Protein AF-0000000074317819 (afdb_homodimer)

Nearest PDB structures (foldseek):
  5yei-assembly2_E  TM=4.895E-01  e=3.723E-01  Pseudomonas aeruginosa PAO1
  6mx1-assembly1_B  TM=4.952E-01  e=1.724E+00  Escherichia coli str. K-12 substr. MG1655
  8tpq-assembly1_A  TM=2.079E-01  e=3.408E+00  Fusarium vanettenii 77-13-4
  8tpt-assembly1_B  TM=2.078E-01  e=7.988E+00  Fusarium vanettenii 77-13-4
  5yei-assembly2_E  TM=4.896E-01  e=3.443E-01  Pseudomonas aeruginosa PAO1

Organism: NCBI:txid2715131

Foldseek 3Di:
DKKKKKKFWDCVVPDPVPCPLVVQLVVLLCVQAPHPQQKDDPPPTIMMGIHHPLCVLLSQLLSQLSSCQPPVTGMAMEMFDDDFPADDPHNVPTDDRRVVRGVVVSVVDDPQRYAYDYPDPVLRVVLRVLSVVLCVQQVPQHSLLSVLLNCCSVVVDPDLVVVCVVVVHDSVVSVVSPVSSVNVSSVVSSVVNSVSCVVPPVD/DKKKKKKFWDCVVPDPVPCVLVVQLVVLLCVQAPHPQQKDDPPPTIMMGIHHPLCVLLSQLLSQLSSCQPPVTGMAMEMFDDDFPDDDPHNVPTDDRRVVRGVVVSVVDDPDRYAYDYPDVVLRVVLRVLSVVLCVQQVPQHSLLSVLLNCCSVVVDPDLVVVCVVVVHDSVVSVVSPVSSVNVSSVVSSVVNSVSCVVPPVD

Secondary structure (DSSP, 8-state):
-EEEEEEEEE-TT--TT-THHHHHHHHHHHHHSSSTTSEEEETTTEEEEEE-GGGHHHHHHHHHHHHHHHH--EEEEEEEEE-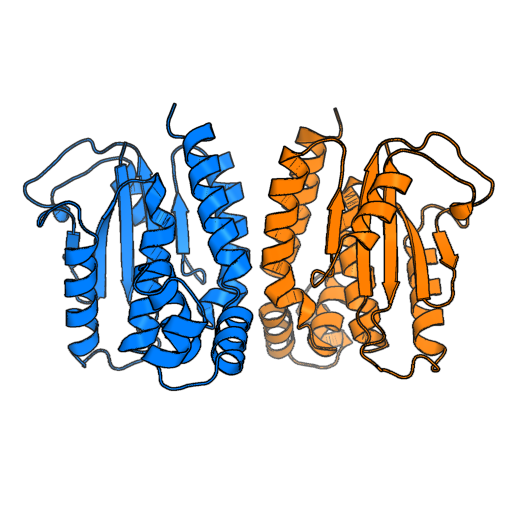EEE--SSGGG-EEHHHHHHHHHHHH-SS-SEEEE-S-HHHHHHHHHHHHHHHHHHTT--HHHHHHHHHHHTTS-SSHHHHHHHHTS-HHHHHHHHHHHTHHHHHHHHHHHHHHHHHHT--/-EEEEEEEEE-TT--TT-THHHHHHHHHHHHHSSSTTSEEEETTTEEEEEE-GGGHHHHHHHHHHHHHHHH--EEEEEEEEE-EEE--SSGGG-EEHHHHHHHHHHHH-SS-SEEEE-S-HHHHHHHHHHHHHHHHHHTT--HHHHHHHHHHHTTS-SSHHHHHHHHTS-HHHHHHHHHHHTHHHHHHHHHHHHHHHHHHT--

pLDDT: mean 93.54, std 8.45, range [53.84, 98.88]

Solvent-accessible surface area (backbone atoms only — not comparable to full-atom values): 21115 Å² total; per-residue (Å²): 119,35,16,23,37,26,35,35,58,50,49,89,84,52,78,71,77,55,62,60,50,56,55,53,48,50,53,50,51,62,68,70,24,87,50,88,40,26,42,50,76,42,95,90,46,32,36,39,36,43,40,60,52,72,48,42,65,58,50,53,51,45,54,42,20,43,36,24,35,77,54,72,39,54,55,33,40,9,35,2,37,28,44,71,73,42,85,45,90,33,50,88,62,33,40,35,53,7,52,52,35,5,51,54,46,44,72,67,48,77,86,61,41,66,47,57,36,52,91,46,63,68,60,29,53,56,51,37,51,42,46,51,29,37,41,73,40,55,78,60,51,47,42,68,25,15,42,54,50,30,38,49,74,68,59,78,33,91,45,59,60,55,46,13,62,74,71,73,49,54,49,68,58,46,52,50,32,40,59,69,40,39,43,73,53,50,52,51,48,48,54,47,49,34,53,50,40,56,73,70,60,69,115,118,36,16,23,37,27,34,37,59,51,50,89,83,52,78,71,77,55,62,60,50,56,54,52,49,50,51,50,50,62,68,68,24,86,49,90,41,27,43,50,76,44,95,89,45,32,36,39,37,42,40,60,50,73,47,41,64,59,48,53,51,44,53,45,20,42,36,23,36,76,54,72,39,53,52,33,38,10,35,2,36,28,45,71,73,42,86,46,90,33,49,90,61,32,42,36,54,7,50,51,34,5,49,52,46,43,71,66,47,78,86,61,42,66,46,57,36,52,94,45,62,67,60,29,54,56,51,38,50,43,44,52,30,39,42,73,39,56,78,61,52,46,42,67,25,17,41,53,50,30,38,48,74,68,60,77,33,89,46,60,62,55,46,14,63,74,69,72,50,52,48,69,57,46,51,50,31,40,58,68,38,40,44,72,52,51,53,50,49,46,54,47,49,34,53,51,39,56,73,71,61,69,116

Structure (mmCIF, N/CA/C/O backbone):
data_AF-0000000074317819-model_v1
#
loop_
_entity.id
_entity.type
_entity.pdbx_description
1 polymer 'Transcriptional regulator'
#
loop_
_atom_site.group_PDB
_atom_site.id
_atom_site.type_symbol
_atom_site.label_atom_id
_atom_site.label_alt_id
_atom_site.label_comp_id
_atom_site.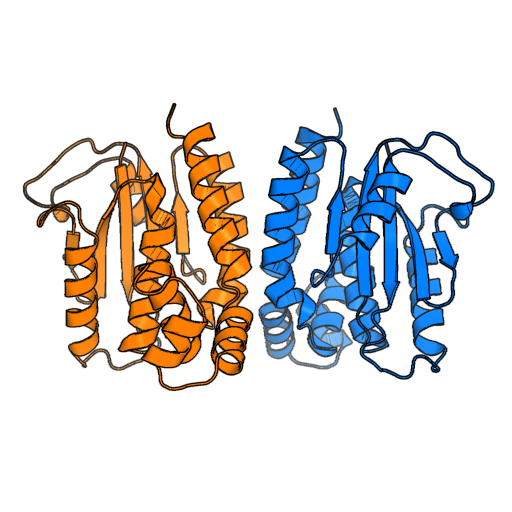label_asym_id
_atom_site.label_entity_id
_atom_site.label_seq_id
_atom_site.pdbx_PDB_ins_code
_atom_site.Cartn_x
_atom_site.Cartn_y
_atom_site.Cartn_z
_atom_site.occupancy
_atom_site.B_iso_or_equiv
_atom_site.auth_seq_id
_atom_site.auth_comp_id
_atom_site.auth_asym_id
_atom_site.auth_atom_id
_atom_site.pdbx_PDB_model_num
ATOM 1 N N . MET A 1 1 ? 17.688 23.094 4.051 1 91.88 1 MET A N 1
ATOM 2 C CA . MET A 1 1 ? 16.672 22.281 3.375 1 91.88 1 MET A CA 1
ATOM 3 C C . MET A 1 1 ? 15.367 22.281 4.148 1 91.88 1 MET A C 1
ATOM 5 O O . MET A 1 1 ? 15.367 22.219 5.383 1 91.88 1 MET A O 1
ATOM 9 N N . THR A 1 2 ? 14.234 22.516 3.469 1 94.56 2 THR A N 1
ATOM 10 C CA . THR A 1 2 ? 12.922 22.594 4.105 1 94.56 2 THR A CA 1
ATOM 11 C C . THR A 1 2 ? 11.898 21.75 3.342 1 94.56 2 THR A C 1
ATOM 13 O O . THR A 1 2 ? 12.172 21.297 2.23 1 94.56 2 THR A O 1
ATOM 16 N N . GLY A 1 3 ? 10.812 21.453 3.994 1 96.62 3 GLY A N 1
ATOM 17 C CA . GLY A 1 3 ? 9.641 20.875 3.355 1 96.62 3 GLY A CA 1
ATOM 18 C C . GLY A 1 3 ? 8.477 21.844 3.242 1 96.62 3 GLY A C 1
ATOM 19 O O . GLY A 1 3 ? 8.188 22.578 4.184 1 96.62 3 GLY A O 1
ATOM 20 N N . ILE A 1 4 ? 7.895 21.844 2.072 1 97.56 4 ILE A N 1
ATOM 21 C CA . ILE A 1 4 ? 6.699 22.656 1.859 1 97.56 4 ILE A CA 1
ATOM 22 C C . ILE A 1 4 ? 5.531 21.75 1.464 1 97.56 4 ILE A C 1
ATOM 24 O O . ILE A 1 4 ? 5.625 21 0.494 1 97.56 4 ILE A O 1
ATOM 28 N N . ILE A 1 5 ? 4.484 21.797 2.217 1 98.5 5 ILE A N 1
ATOM 29 C CA . ILE A 1 5 ? 3.234 21.125 1.85 1 98.5 5 ILE A CA 1
ATOM 30 C C . ILE A 1 5 ? 2.303 22.125 1.169 1 98.5 5 ILE A C 1
ATOM 32 O O . ILE A 1 5 ? 2.023 23.203 1.716 1 98.5 5 ILE A O 1
ATOM 36 N N . THR A 1 6 ? 1.92 21.859 0.018 1 98.38 6 THR A N 1
ATOM 37 C CA . THR A 1 6 ? 0.845 22.562 -0.667 1 98.38 6 THR A CA 1
ATOM 38 C C . THR A 1 6 ? -0.387 21.672 -0.807 1 98.38 6 THR A C 1
ATOM 40 O O . THR A 1 6 ? -0.284 20.531 -1.246 1 98.38 6 THR A O 1
ATOM 43 N N . GLY A 1 7 ? -1.497 22.203 -0.366 1 97.81 7 GLY A N 1
ATOM 44 C CA . GLY A 1 7 ? -2.693 21.391 -0.399 1 97.81 7 GLY A CA 1
ATOM 45 C C . GLY A 1 7 ? -3.924 22.141 -0.876 1 97.81 7 GLY A C 1
ATOM 46 O O . GLY A 1 7 ? -3.912 23.359 -0.961 1 97.81 7 GLY A O 1
ATOM 47 N N . ASP A 1 8 ? -4.961 21.375 -1.242 1 95.56 8 ASP A N 1
ATOM 48 C CA . ASP A 1 8 ? -6.277 21.922 -1.555 1 95.56 8 ASP A CA 1
ATOM 49 C C . ASP A 1 8 ? -7.383 20.938 -1.178 1 95.56 8 ASP A C 1
ATOM 51 O O . ASP A 1 8 ? -7.211 19.734 -1.3 1 95.56 8 ASP A O 1
ATOM 55 N N . ILE A 1 9 ? -8.508 21.531 -0.769 1 94.44 9 ILE A N 1
ATOM 56 C CA . ILE A 1 9 ? -9.648 20.734 -0.309 1 94.44 9 ILE A CA 1
ATOM 57 C C . ILE A 1 9 ? -10.367 20.125 -1.508 1 94.44 9 ILE A C 1
ATOM 59 O O . ILE A 1 9 ? -10.586 20.797 -2.516 1 94.44 9 ILE A O 1
ATOM 63 N N . ILE A 1 10 ? -10.594 18.828 -1.341 1 91.62 10 ILE A N 1
ATOM 64 C CA . ILE A 1 10 ? -11.328 18.141 -2.395 1 91.62 10 ILE A CA 1
ATOM 65 C C . ILE A 1 10 ? -12.828 18.375 -2.219 1 91.62 10 ILE A C 1
ATOM 67 O O . ILE A 1 10 ? -13.406 18.016 -1.189 1 91.62 10 ILE A O 1
ATOM 71 N N . ARG A 1 11 ? -13.656 19.125 -2.951 1 73.44 11 ARG A N 1
ATOM 72 C CA . ARG A 1 11 ? -15.023 19.609 -2.838 1 73.44 11 ARG A CA 1
ATOM 73 C C . ARG A 1 11 ? -16.031 18.5 -3.172 1 73.44 11 ARG A C 1
ATOM 75 O O . ARG A 1 11 ? -17.141 18.5 -2.658 1 73.44 11 ARG A O 1
ATOM 82 N N . SER A 1 12 ? -15.445 17.312 -3.5 1 65.12 12 SER A N 1
ATOM 83 C CA . SER A 1 12 ? -16.297 16.266 -4.043 1 65.12 12 SER A CA 1
ATOM 84 C C . SER A 1 12 ? -17.75 16.734 -4.156 1 65.12 12 SER A C 1
ATOM 86 O O . SER A 1 12 ? -18.672 15.969 -3.885 1 65.12 12 SER A O 1
ATOM 88 N N . GLY A 1 13 ? -18.062 18.031 -4.574 1 60.66 13 GLY A N 1
ATOM 89 C CA . GLY A 1 13 ? -19.422 18.5 -4.73 1 60.66 13 GLY A CA 1
ATOM 90 C C . GLY A 1 13 ? -20.062 18.938 -3.424 1 60.66 13 GLY A C 1
ATOM 91 O O . GLY A 1 13 ? -21.234 19.328 -3.393 1 60.66 13 GLY A O 1
ATOM 92 N N . ARG A 1 14 ? -19.328 18.719 -2.434 1 63.53 14 ARG A N 1
ATOM 93 C CA . ARG A 1 14 ? -19.859 19.062 -1.122 1 63.53 14 ARG A CA 1
ATOM 94 C C . ARG A 1 14 ? -19.891 20.578 -0.932 1 63.53 14 ARG A C 1
ATOM 96 O O . ARG A 1 14 ? -19.094 21.297 -1.538 1 63.53 14 ARG A O 1
ATOM 103 N N . ASP A 1 15 ? -20.953 20.891 -0.358 1 59.31 15 ASP A N 1
ATOM 104 C CA . ASP A 1 15 ? -21.141 22.297 0.015 1 59.31 15 ASP A CA 1
ATOM 105 C C . ASP A 1 15 ? -20.125 22.719 1.078 1 59.31 15 ASP A C 1
ATOM 107 O O . ASP A 1 15 ? -20.219 22.297 2.232 1 59.31 15 ASP A O 1
ATOM 111 N N . LEU A 1 16 ? -19.125 23.344 0.632 1 64.25 16 LEU A N 1
ATOM 112 C CA . LEU A 1 16 ? -18.094 23.828 1.537 1 64.25 16 LEU A CA 1
ATOM 113 C C . LEU A 1 16 ? -18.469 25.172 2.145 1 64.25 16 LEU A C 1
ATOM 115 O O . LEU A 1 16 ? -17.609 25.953 2.564 1 64.25 16 LEU A O 1
ATOM 119 N N . SER A 1 17 ? -19.688 25.344 2.045 1 65.06 17 SER A N 1
ATOM 120 C CA . SER A 1 17 ? -20.156 26.609 2.615 1 65.06 17 SER A CA 1
ATOM 121 C C . SER A 1 17 ? -20.016 26.609 4.137 1 65.06 17 SER A C 1
ATOM 123 O O . SER A 1 17 ? -20.031 27.672 4.766 1 65.06 17 SER A O 1
ATOM 125 N N . ASN A 1 18 ? -19.906 25.422 4.613 1 64 18 ASN A N 1
ATOM 126 C CA . ASN A 1 18 ? -19.75 25.328 6.062 1 64 18 ASN A CA 1
ATOM 127 C C . ASN A 1 18 ? -18.359 25.766 6.496 1 64 18 ASN A C 1
ATOM 129 O O . ASN A 1 18 ? -17.359 25.156 6.105 1 64 18 ASN A O 1
ATOM 133 N N . PRO A 1 19 ? -18.203 26.875 7.184 1 72.5 19 PRO A N 1
ATOM 134 C CA . PRO A 1 19 ? -16.953 27.469 7.648 1 72.5 19 PRO A CA 1
ATOM 135 C C . PRO A 1 19 ? -16.203 26.578 8.633 1 72.5 19 PRO A C 1
ATOM 137 O O . PRO A 1 19 ? -15.016 26.797 8.898 1 72.5 19 PRO A O 1
ATOM 140 N N . LYS A 1 20 ? -16.875 25.422 8.922 1 85.88 20 LYS A N 1
ATOM 141 C CA . LYS A 1 20 ? -16.312 24.641 10.016 1 85.88 20 LYS A CA 1
ATOM 142 C C . LYS A 1 20 ? -15 24 9.609 1 85.88 20 LYS A C 1
ATOM 144 O O . LYS A 1 20 ? -14.023 24.031 10.359 1 85.88 20 LYS A O 1
ATOM 149 N N . TRP A 1 21 ? -14.891 23.516 8.438 1 91.19 21 TRP A N 1
ATOM 150 C CA . TRP A 1 21 ? -13.672 22.844 8 1 91.19 21 TRP A CA 1
ATOM 151 C C . TRP A 1 21 ? -12.508 23.828 7.93 1 91.19 21 TRP A C 1
ATOM 153 O O . TRP A 1 21 ? -11.367 23.469 8.219 1 91.19 21 TRP A O 1
ATOM 163 N N . LEU A 1 22 ? -12.82 25.047 7.586 1 92.69 22 LEU A N 1
ATOM 164 C CA . LEU A 1 22 ? -11.789 26.062 7.461 1 92.69 22 LEU A CA 1
ATOM 165 C C . LEU A 1 22 ? -11.172 26.391 8.82 1 92.69 22 LEU A C 1
ATOM 167 O O . LEU A 1 22 ? -9.953 26.531 8.938 1 92.69 22 LEU A O 1
ATOM 171 N N . GLU A 1 23 ? -12 26.5 9.812 1 93.62 23 GLU A N 1
ATOM 172 C CA . GLU A 1 23 ? -11.508 26.734 11.164 1 93.62 23 GLU A CA 1
ATOM 173 C C . GLU A 1 23 ? -10.664 25.578 11.664 1 93.62 23 GLU A C 1
ATOM 175 O O . GLU A 1 23 ? -9.656 25.781 12.344 1 93.62 23 GLU A O 1
ATOM 180 N N . ILE A 1 24 ? -11.102 24.406 11.359 1 95.25 24 ILE A N 1
ATOM 181 C CA . ILE A 1 24 ? -10.367 23.203 11.734 1 95.25 24 ILE A CA 1
ATOM 182 C C . ILE A 1 24 ? -8.992 23.203 11.078 1 95.25 24 ILE A C 1
ATOM 184 O O . ILE A 1 24 ? -7.98 22.969 11.75 1 95.25 24 ILE A O 1
ATOM 188 N N . LEU A 1 25 ? -8.961 23.5 9.797 1 95.81 25 LEU A N 1
ATOM 189 C CA . LEU A 1 25 ? -7.707 23.547 9.055 1 95.81 25 LEU A CA 1
ATOM 190 C C . LEU A 1 25 ? -6.781 24.609 9.609 1 95.81 25 LEU A C 1
ATOM 192 O O . LEU A 1 25 ? -5.594 24.359 9.828 1 95.81 25 LEU A O 1
ATOM 196 N N . LYS A 1 26 ? -7.336 25.797 9.914 1 93.81 26 LYS A N 1
ATOM 197 C CA . LYS A 1 26 ? -6.547 26.906 10.469 1 93.81 26 LYS A CA 1
ATOM 198 C C . LYS A 1 26 ? -5.883 26.5 11.781 1 93.81 26 LYS A C 1
ATOM 200 O O . LYS A 1 26 ? -4.688 26.719 11.969 1 93.81 26 LYS A O 1
ATOM 205 N N . THR A 1 27 ? -6.621 25.969 12.594 1 94.38 27 THR A N 1
ATOM 206 C CA . THR A 1 27 ? -6.117 25.547 13.898 1 94.38 27 THR A CA 1
ATOM 207 C C . THR A 1 27 ? -5.031 24.484 13.742 1 94.38 27 THR A C 1
ATOM 209 O O . THR A 1 27 ? -4.004 24.531 14.422 1 94.38 27 THR A O 1
ATOM 212 N N . GLN A 1 28 ? -5.273 23.531 12.836 1 95.38 28 GLN A N 1
ATOM 213 C CA . GLN A 1 28 ? -4.309 22.469 12.617 1 95.38 28 GLN A CA 1
ATOM 214 C C . GLN A 1 28 ? -3 23.016 12.055 1 95.38 28 GLN A C 1
ATOM 216 O O . GLN A 1 28 ? -1.919 22.641 12.516 1 95.38 28 GLN A O 1
ATOM 221 N N . LEU A 1 29 ? -3.1 23.875 11.055 1 96.19 29 LEU A N 1
ATOM 222 C CA . LEU A 1 29 ? -1.909 24.469 10.453 1 96.19 29 LEU A CA 1
ATOM 223 C C . LEU A 1 29 ? -1.13 25.281 11.484 1 96.19 29 LEU A C 1
ATOM 225 O O . LEU A 1 29 ? 0.1 25.219 11.531 1 96.19 29 LEU A O 1
ATOM 229 N N . SER A 1 30 ? -1.842 26.016 12.297 1 93.62 30 SER A N 1
ATOM 230 C CA . SER A 1 30 ? -1.208 26.828 13.336 1 93.62 30 SER A CA 1
ATOM 231 C C . SER A 1 30 ? -0.476 25.938 14.344 1 93.62 30 SER A C 1
ATOM 233 O O . SER A 1 30 ? 0.61 26.297 14.812 1 93.62 30 SER A O 1
ATOM 235 N N . THR A 1 31 ? -1.025 24.812 14.664 1 92.56 31 THR A N 1
ATOM 236 C CA . THR A 1 31 ? -0.456 23.891 15.641 1 92.56 31 THR A CA 1
ATOM 237 C C . THR A 1 31 ? 0.787 23.203 15.086 1 92.56 31 THR A C 1
ATOM 239 O O . THR A 1 31 ? 1.76 22.984 15.805 1 92.56 31 THR A O 1
ATOM 242 N N . LEU A 1 32 ? 0.805 22.875 13.82 1 92.94 32 LEU A N 1
ATOM 243 C CA . LEU A 1 32 ? 1.859 22.094 13.195 1 92.94 32 LEU A CA 1
ATOM 244 C C . LEU A 1 32 ? 3.012 22.984 12.742 1 92.94 32 LEU A C 1
ATOM 246 O O . LEU A 1 32 ? 4.109 22.5 12.469 1 92.94 32 LEU A O 1
ATOM 250 N N . SER A 1 33 ? 2.721 24.25 12.695 1 87.75 33 SER A N 1
ATOM 251 C CA . SER A 1 33 ? 3.686 25.188 12.125 1 87.75 33 SER A CA 1
ATOM 252 C C . SER A 1 33 ? 4.789 25.516 13.125 1 87.75 33 SER A C 1
ATOM 254 O O . SER A 1 33 ? 4.57 25.484 14.336 1 87.75 33 SER A O 1
ATOM 256 N N . ILE A 1 34 ? 5.926 25.797 12.602 1 79.19 34 ILE A N 1
ATOM 257 C CA . ILE A 1 34 ? 7.078 26.188 13.398 1 79.19 34 ILE A CA 1
ATOM 258 C C . ILE A 1 34 ? 6.855 27.594 13.961 1 79.19 34 ILE A C 1
ATOM 260 O O . ILE A 1 34 ? 7.242 27.875 15.094 1 79.19 34 ILE A O 1
ATOM 264 N N . ASP A 1 35 ? 6.234 28.453 13.18 1 79.81 35 ASP A N 1
ATOM 265 C CA . ASP A 1 35 ? 5.871 29.797 13.617 1 79.81 35 ASP A CA 1
ATOM 266 C C . ASP A 1 35 ? 4.66 30.312 12.844 1 79.81 35 ASP A C 1
ATOM 268 O O . ASP A 1 35 ? 4.148 29.641 11.953 1 79.81 35 ASP A O 1
ATOM 272 N N . ASN A 1 36 ? 4.16 31.422 13.164 1 78.75 36 ASN A N 1
ATOM 273 C CA . ASN A 1 36 ? 2.91 31.953 12.625 1 78.75 36 ASN A CA 1
ATOM 274 C C . ASN A 1 36 ? 3.068 32.375 11.172 1 78.75 36 ASN A C 1
ATOM 276 O O . ASN A 1 36 ? 2.076 32.656 10.492 1 78.75 36 ASN A O 1
ATOM 280 N N . THR A 1 37 ? 4.242 32.375 10.695 1 80.19 37 THR A N 1
ATOM 281 C CA . THR A 1 37 ? 4.477 32.844 9.336 1 80.19 37 THR A CA 1
ATOM 282 C C . THR A 1 37 ? 4.742 31.672 8.398 1 80.19 37 THR A C 1
ATOM 284 O O . THR A 1 37 ? 4.938 31.859 7.195 1 80.19 37 THR A O 1
ATOM 287 N N . SER A 1 38 ? 4.578 30.5 8.953 1 91.38 38 SER A N 1
ATOM 288 C CA . SER A 1 38 ? 5.031 29.344 8.195 1 91.38 38 SER A CA 1
ATOM 289 C C . SER A 1 38 ? 3.854 28.578 7.598 1 91.38 38 SER A C 1
ATOM 291 O O . SER A 1 38 ? 3.973 27.391 7.285 1 91.38 38 SER A O 1
ATOM 293 N N . TRP A 1 39 ? 2.658 29.219 7.523 1 94.81 39 TRP A N 1
ATOM 294 C CA . TRP A 1 39 ? 1.511 28.625 6.84 1 94.81 39 TRP A CA 1
ATOM 295 C C . TRP A 1 39 ? 0.578 29.703 6.309 1 94.81 39 TRP A C 1
ATOM 297 O O . TRP A 1 39 ? 0.669 30.875 6.715 1 94.81 39 TRP A O 1
ATOM 307 N N . ASP A 1 40 ? -0.205 29.375 5.379 1 94.06 40 ASP A N 1
ATOM 308 C CA . ASP A 1 40 ? -1.179 30.297 4.789 1 94.06 40 ASP A CA 1
ATOM 309 C C . ASP A 1 40 ? -2.314 29.531 4.113 1 94.06 40 ASP A C 1
ATOM 311 O O . ASP A 1 40 ? -2.113 28.422 3.619 1 94.06 40 ASP A O 1
ATOM 315 N N . ILE A 1 41 ? -3.482 30.078 4.219 1 93.56 41 ILE A N 1
ATOM 316 C CA . ILE A 1 41 ? -4.617 29.609 3.428 1 93.56 41 ILE A CA 1
ATOM 317 C C . ILE A 1 41 ? -4.984 30.656 2.379 1 93.56 41 ILE A C 1
ATOM 319 O O . ILE A 1 41 ? -5.043 31.859 2.678 1 93.56 41 ILE A O 1
ATOM 323 N N . TYR A 1 42 ? -5.137 30.156 1.164 1 92.12 42 TYR A N 1
ATOM 324 C CA . TYR A 1 42 ? -5.441 31.109 0.091 1 92.12 42 TYR A CA 1
ATOM 325 C C . TYR A 1 42 ? -6.434 30.5 -0.897 1 92.12 42 TYR A C 1
ATOM 327 O O . TYR A 1 42 ? -6.684 29.297 -0.877 1 92.12 42 TYR A O 1
ATOM 335 N N . SER A 1 43 ? -7.094 31.328 -1.711 1 88.25 43 SER A N 1
ATOM 336 C CA . SER A 1 43 ? -8.055 30.953 -2.74 1 88.25 43 SER A CA 1
ATOM 337 C C . SER A 1 43 ? -9.25 30.219 -2.135 1 88.25 43 SER A C 1
ATOM 339 O O . SER A 1 43 ? -9.945 29.469 -2.828 1 88.25 43 SER A O 1
ATOM 341 N N . GLY A 1 44 ? -9.383 30.25 -0.845 1 85.75 44 GLY A N 1
ATOM 342 C CA . GLY A 1 44 ? -10.539 29.703 -0.153 1 85.75 44 GLY A CA 1
ATOM 343 C C . GLY A 1 44 ? -10.383 28.234 0.175 1 85.75 44 GLY A C 1
ATOM 344 O O . GLY A 1 44 ? -10.977 27.734 1.136 1 85.75 44 GLY A O 1
ATOM 345 N N . ASP A 1 45 ? -9.594 27.484 -0.639 1 90.94 45 ASP A N 1
ATOM 346 C CA . ASP A 1 45 ? -9.523 26.047 -0.4 1 90.94 45 ASP A CA 1
ATOM 347 C C . ASP A 1 45 ? -8.094 25.531 -0.514 1 90.94 45 ASP A C 1
ATOM 349 O O . ASP A 1 45 ? -7.844 24.328 -0.408 1 90.94 45 ASP A O 1
ATOM 353 N N . SER A 1 46 ? -7.172 26.438 -0.792 1 95.06 46 SER A N 1
ATOM 354 C CA . SER A 1 46 ? -5.77 26.078 -0.927 1 95.06 46 SER A CA 1
ATOM 355 C C . SER A 1 46 ? -4.961 26.516 0.287 1 95.06 46 SER A C 1
ATOM 357 O O . SER A 1 46 ? -5.324 27.469 0.967 1 95.06 46 SER A O 1
ATOM 359 N N . PHE A 1 47 ? -3.857 25.828 0.598 1 96.5 47 PHE A N 1
ATOM 360 C CA . PHE A 1 47 ? -3.029 26.219 1.735 1 96.5 47 PHE A CA 1
ATOM 361 C C . PHE A 1 47 ? -1.592 25.75 1.54 1 96.5 47 PHE A C 1
ATOM 363 O O . PHE A 1 47 ? -1.312 24.922 0.665 1 96.5 47 PHE A O 1
ATOM 370 N N . GLN A 1 48 ? -0.728 26.312 2.303 1 97.12 48 GLN A N 1
ATOM 371 C CA . GLN A 1 48 ? 0.681 25.938 2.352 1 97.12 48 GLN A CA 1
ATOM 372 C C . GLN A 1 48 ? 1.187 25.875 3.789 1 97.12 48 GLN A C 1
ATOM 374 O O . GLN A 1 48 ? 0.723 26.625 4.648 1 97.12 48 GLN A O 1
ATOM 379 N N . LEU A 1 49 ? 2.104 25 4.043 1 97.44 49 LEU A N 1
ATOM 380 C CA . LEU A 1 49 ? 2.707 24.828 5.355 1 97.44 49 LEU A CA 1
ATOM 381 C C . LEU A 1 49 ? 4.176 24.422 5.23 1 97.44 49 LEU A C 1
ATOM 383 O O . LEU A 1 49 ? 4.512 23.516 4.473 1 97.44 49 LEU A O 1
ATOM 387 N N . GLU A 1 50 ? 4.984 25.172 5.895 1 96.38 50 GLU A N 1
ATOM 388 C CA . GLU A 1 50 ? 6.391 24.797 5.977 1 96.38 50 GLU A CA 1
ATOM 389 C C . GLU A 1 50 ? 6.633 23.828 7.133 1 96.38 50 GLU A C 1
ATOM 391 O O . GLU A 1 50 ? 6.145 24.047 8.242 1 96.38 50 GLU A O 1
ATOM 396 N N . VAL A 1 51 ? 7.445 22.766 6.836 1 96.25 51 VAL A N 1
ATOM 397 C CA . VAL A 1 51 ? 7.684 21.75 7.848 1 96.25 51 VAL A CA 1
ATOM 398 C C . VAL A 1 51 ? 9.125 21.266 7.762 1 96.25 51 VAL A C 1
ATOM 400 O O . VAL A 1 51 ? 9.812 21.516 6.77 1 96.25 51 VAL A O 1
ATOM 403 N N . ASN A 1 52 ? 9.594 20.625 8.898 1 95.31 52 ASN A N 1
ATOM 404 C CA . ASN A 1 52 ? 10.773 19.781 8.758 1 95.31 52 ASN A CA 1
ATOM 405 C C . ASN A 1 52 ? 10.531 18.641 7.777 1 95.31 52 ASN A C 1
ATOM 407 O O . ASN A 1 52 ? 9.594 17.859 7.953 1 95.31 52 ASN A O 1
ATOM 411 N N . PRO A 1 53 ? 11.383 18.578 6.777 1 96.62 53 PRO A N 1
ATOM 412 C CA . PRO A 1 53 ? 11.109 17.578 5.742 1 96.62 53 PRO A CA 1
ATOM 413 C C . PRO A 1 53 ? 10.961 16.172 6.312 1 96.62 53 PRO A C 1
ATOM 415 O O . PRO A 1 53 ? 10.172 15.375 5.797 1 96.62 53 PRO A O 1
ATOM 418 N N . ALA A 1 54 ? 11.672 15.789 7.371 1 96.88 54 ALA A N 1
ATOM 419 C CA . ALA A 1 54 ? 11.602 14.461 7.98 1 96.88 54 ALA A CA 1
ATOM 420 C C . ALA A 1 54 ? 10.203 14.188 8.531 1 96.88 54 ALA A C 1
ATOM 422 O O . ALA A 1 54 ? 9.781 13.031 8.625 1 96.88 54 ALA A O 1
ATOM 423 N N . ASP A 1 55 ? 9.422 15.258 8.789 1 96.81 55 ASP A N 1
ATOM 424 C CA . ASP A 1 55 ? 8.094 15.133 9.391 1 96.81 55 ASP A CA 1
ATOM 425 C C . ASP A 1 55 ? 6.996 15.352 8.352 1 96.81 55 ASP A C 1
ATOM 427 O O . ASP A 1 55 ? 5.812 15.398 8.695 1 96.81 55 ASP A O 1
ATOM 431 N N . GLY A 1 56 ? 7.398 15.523 7.102 1 97.94 56 GLY A N 1
ATOM 432 C CA . GLY A 1 56 ? 6.461 15.914 6.062 1 97.94 56 GLY A CA 1
ATOM 433 C C . GLY A 1 56 ? 5.32 14.93 5.887 1 97.94 56 GLY A C 1
ATOM 434 O O . GLY A 1 56 ? 4.152 15.328 5.84 1 97.94 56 GLY A O 1
ATOM 435 N N . LEU A 1 57 ? 5.648 13.633 5.828 1 98.69 57 LEU A N 1
ATOM 436 C CA . LEU A 1 57 ? 4.621 12.633 5.582 1 98.69 57 LEU A CA 1
ATOM 437 C C . LEU A 1 57 ? 3.648 12.547 6.754 1 98.69 57 LEU A C 1
ATOM 439 O O . LEU A 1 57 ? 2.432 12.562 6.559 1 98.69 57 LEU A O 1
ATOM 443 N N . THR A 1 58 ? 4.184 12.5 7.961 1 98.25 58 THR A N 1
ATOM 444 C CA . THR A 1 58 ? 3.32 12.43 9.133 1 98.25 58 THR A CA 1
ATOM 445 C C . THR A 1 58 ? 2.42 13.656 9.219 1 98.25 58 THR A C 1
ATOM 447 O O . THR A 1 58 ? 1.25 13.547 9.594 1 98.25 58 THR A O 1
ATOM 450 N N . THR A 1 59 ? 2.932 14.797 8.883 1 98.44 59 THR A N 1
ATOM 451 C CA . THR A 1 59 ? 2.15 16.031 8.914 1 98.44 59 THR A CA 1
ATOM 452 C C . THR A 1 59 ? 0.99 15.953 7.93 1 98.44 59 THR A C 1
ATOM 454 O O . THR A 1 59 ? -0.141 16.312 8.266 1 98.44 59 THR A O 1
ATOM 457 N N . MET A 1 60 ? 1.271 15.484 6.703 1 98.81 60 MET A N 1
ATOM 458 C CA . MET A 1 60 ? 0.205 15.336 5.715 1 98.81 60 MET A CA 1
ATOM 459 C C . MET A 1 60 ? -0.868 14.375 6.215 1 98.81 60 MET A C 1
ATOM 461 O O . MET A 1 60 ? -2.062 14.641 6.078 1 98.81 60 MET A O 1
ATOM 465 N N . LEU A 1 61 ? -0.447 13.297 6.844 1 98.81 61 LEU A N 1
ATOM 466 C CA . LEU A 1 61 ? -1.39 12.305 7.348 1 98.81 61 LEU A CA 1
ATOM 467 C C . LEU A 1 61 ? -2.227 12.875 8.484 1 98.81 61 LEU A C 1
ATOM 469 O O . LEU A 1 61 ? -3.416 12.578 8.602 1 98.81 61 LEU A O 1
ATOM 473 N N . LEU A 1 62 ? -1.641 13.703 9.305 1 98.69 62 LEU A N 1
ATOM 474 C CA . LEU A 1 62 ? -2.348 14.359 10.406 1 98.69 62 LEU A CA 1
ATOM 475 C C . LEU A 1 62 ? -3.424 15.305 9.875 1 98.69 62 LEU A C 1
ATOM 477 O O . LEU A 1 62 ? -4.562 15.281 10.344 1 98.69 62 LEU A O 1
ATOM 481 N N . ILE A 1 63 ? -3.051 16.109 8.898 1 98.5 63 ILE A N 1
ATOM 482 C CA . ILE A 1 63 ? -4.004 17.047 8.32 1 98.5 63 ILE A CA 1
ATOM 483 C C . ILE A 1 63 ? -5.16 16.281 7.68 1 98.5 63 ILE A C 1
ATOM 485 O O . ILE A 1 63 ? -6.328 16.578 7.93 1 98.5 63 ILE A O 1
ATOM 489 N N . LYS A 1 64 ? -4.863 15.281 6.918 1 98.5 64 LYS A N 1
ATOM 490 C CA . LYS A 1 64 ? -5.875 14.508 6.207 1 98.5 64 LYS A CA 1
ATOM 491 C C . LYS A 1 64 ? -6.809 13.797 7.18 1 98.5 64 LYS A C 1
ATOM 493 O O . LYS A 1 64 ? -8.031 13.867 7.039 1 98.5 64 LYS A O 1
ATOM 498 N N . SER A 1 65 ? -6.227 13.086 8.188 1 98.62 65 SER A N 1
ATOM 499 C CA . SER A 1 65 ? -7.047 12.352 9.141 1 98.62 65 SER A CA 1
ATOM 500 C C . SER A 1 65 ? -7.961 13.281 9.93 1 98.62 65 SER A C 1
ATOM 502 O O . SER A 1 65 ? -9.125 12.961 10.172 1 98.62 65 SER A O 1
ATOM 504 N N . LEU A 1 66 ? -7.492 14.461 10.289 1 98.19 66 LEU A N 1
ATOM 505 C CA . LEU A 1 66 ? -8.297 15.398 11.062 1 98.19 66 LEU A CA 1
ATOM 506 C C . LEU A 1 66 ? -9.469 15.922 10.234 1 98.19 66 LEU A C 1
ATOM 508 O O . LEU A 1 66 ? -10.594 16 10.727 1 98.19 66 LEU A O 1
ATOM 512 N N . LEU A 1 67 ? -9.18 16.297 9.016 1 96.81 67 LEU A N 1
ATOM 513 C CA . LEU A 1 67 ? -10.227 16.844 8.164 1 96.81 67 LEU A CA 1
ATOM 514 C C . LEU A 1 67 ? -11.32 15.812 7.898 1 96.81 67 LEU A C 1
ATOM 516 O O . LEU A 1 67 ? -12.508 16.125 7.93 1 96.81 67 LEU A O 1
ATOM 520 N N . ILE A 1 68 ? -10.914 14.578 7.656 1 96.69 68 ILE A N 1
ATOM 521 C CA . ILE A 1 68 ? -11.898 13.516 7.469 1 96.69 68 ILE A CA 1
ATOM 522 C C . ILE A 1 68 ? -12.68 13.297 8.766 1 96.69 68 ILE A C 1
ATOM 524 O O . ILE A 1 68 ? -13.906 13.281 8.766 1 96.69 68 ILE A O 1
ATOM 528 N N . PHE A 1 69 ? -11.945 13.227 9.852 1 97.44 69 PHE A N 1
ATOM 529 C CA . PHE A 1 69 ? -12.5 12.945 11.172 1 97.44 69 PHE A CA 1
ATOM 530 C C . PHE A 1 69 ? -13.484 14.031 11.586 1 97.44 69 PHE A C 1
ATOM 532 O O . PHE A 1 69 ? -14.633 13.742 11.906 1 97.44 69 PHE A O 1
ATOM 539 N N . LYS A 1 70 ? -13.18 15.258 11.453 1 95.94 70 LYS A N 1
ATOM 540 C CA . LYS A 1 70 ? -13.945 16.328 12.086 1 95.94 70 LYS A CA 1
ATOM 541 C C . LYS A 1 70 ? -14.875 17 11.078 1 95.94 70 LYS A C 1
ATOM 543 O O . LYS A 1 70 ? -15.891 17.594 11.453 1 95.94 70 LYS A O 1
ATOM 548 N N . ALA A 1 71 ? -14.57 16.875 9.773 1 93.38 71 ALA A N 1
ATOM 549 C CA . ALA A 1 71 ? -15.344 17.672 8.82 1 93.38 71 ALA A CA 1
ATOM 550 C C . ALA A 1 71 ? -15.859 16.797 7.68 1 93.38 71 ALA A C 1
ATOM 552 O O . ALA A 1 71 ? -16.594 17.281 6.816 1 93.38 71 ALA A O 1
ATOM 553 N N . ASP A 1 72 ? -15.5 15.484 7.641 1 93.5 72 ASP A N 1
ATOM 554 C CA . ASP A 1 72 ? -15.914 14.562 6.586 1 93.5 72 ASP A CA 1
ATOM 555 C C . ASP A 1 72 ? -15.555 15.109 5.207 1 93.5 72 ASP A C 1
ATOM 557 O O . ASP A 1 72 ? -16.375 15.102 4.297 1 93.5 72 ASP A O 1
ATOM 561 N N . ILE A 1 73 ? -14.328 15.695 5.113 1 93.44 73 ILE A N 1
ATOM 562 C CA . ILE A 1 73 ? -13.836 16.172 3.826 1 93.44 73 ILE A CA 1
ATOM 563 C C . ILE A 1 73 ? -12.445 15.617 3.561 1 93.44 73 ILE A C 1
ATOM 565 O O . ILE A 1 73 ? -11.695 15.336 4.5 1 93.44 73 ILE A O 1
ATOM 569 N N . ASN A 1 74 ? -12.125 15.484 2.312 1 94.88 74 ASN A N 1
ATOM 570 C CA . ASN A 1 74 ? -10.812 14.992 1.91 1 94.88 74 ASN A CA 1
ATOM 571 C C . ASN A 1 74 ? -9.93 16.125 1.387 1 94.88 74 ASN A C 1
ATOM 573 O O . ASN A 1 74 ? -10.414 17.219 1.127 1 94.88 74 ASN A O 1
ATOM 577 N N . VAL A 1 75 ? -8.695 15.859 1.252 1 96.56 75 VAL A N 1
ATOM 578 C CA . VAL A 1 75 ? -7.719 16.891 0.899 1 96.56 75 VAL A CA 1
ATOM 579 C C . VAL A 1 75 ? -6.625 16.281 0.027 1 96.56 75 VAL A C 1
ATOM 581 O O . VAL A 1 75 ? -6.266 15.109 0.194 1 96.56 75 VAL A O 1
ATOM 584 N N . ARG A 1 76 ? -6.148 17.031 -0.96 1 97.88 76 ARG A N 1
ATOM 585 C CA . ARG A 1 76 ? -4.957 16.703 -1.735 1 97.88 76 ARG A CA 1
ATOM 586 C C . ARG A 1 76 ? -3.756 17.516 -1.256 1 97.88 76 ARG A C 1
ATOM 588 O O . ARG A 1 76 ? -3.877 18.719 -0.986 1 97.88 76 ARG A O 1
ATOM 595 N N . MET A 1 77 ? -2.664 16.797 -1.104 1 98.81 77 MET A N 1
ATOM 596 C CA . MET A 1 77 ? -1.473 17.5 -0.636 1 98.81 77 MET A CA 1
ATOM 597 C C . MET A 1 77 ? -0.226 17 -1.355 1 98.81 77 MET A C 1
ATOM 599 O O . MET A 1 77 ? -0.102 15.797 -1.624 1 98.81 77 MET A O 1
ATOM 603 N N . ALA A 1 78 ? 0.666 17.875 -1.636 1 98.88 78 ALA A N 1
ATOM 604 C CA . ALA A 1 78 ? 1.987 17.578 -2.189 1 98.88 78 ALA A CA 1
ATOM 605 C C . ALA A 1 78 ? 3.088 18.141 -1.293 1 98.88 78 ALA A C 1
ATOM 607 O O . ALA A 1 78 ? 3.025 19.297 -0.871 1 98.88 78 ALA A O 1
ATOM 608 N N . LEU A 1 79 ? 4.039 17.344 -0.972 1 98.88 79 LEU A N 1
ATOM 609 C CA . LEU A 1 79 ? 5.211 17.766 -0.222 1 98.88 79 LEU A CA 1
ATOM 610 C C . LEU A 1 79 ? 6.395 18.016 -1.154 1 98.88 79 LEU A C 1
ATOM 612 O O . LEU A 1 79 ? 6.816 17.109 -1.879 1 98.88 79 LEU A O 1
ATOM 616 N N . GLY A 1 80 ? 6.863 19.203 -1.191 1 98.62 80 GLY A N 1
ATOM 617 C CA . GLY A 1 80 ? 8.117 19.531 -1.844 1 98.62 80 GLY A CA 1
ATOM 618 C C . GLY A 1 80 ? 9.281 19.625 -0.877 1 98.62 80 GLY A C 1
ATOM 619 O O . GLY A 1 80 ? 9.188 20.312 0.145 1 98.62 80 GLY A O 1
ATOM 620 N N . ILE A 1 81 ? 10.367 18.984 -1.142 1 98.31 81 ILE A N 1
ATOM 621 C CA . ILE A 1 81 ? 11.57 19.031 -0.318 1 98.31 81 ILE A CA 1
ATOM 622 C C . ILE A 1 81 ? 12.711 19.688 -1.1 1 98.31 81 ILE A C 1
ATOM 624 O O . ILE A 1 81 ? 13.047 19.25 -2.201 1 98.31 81 ILE A O 1
ATOM 628 N N . GLY A 1 82 ? 13.289 20.656 -0.562 1 96.69 82 GLY A N 1
ATOM 629 C CA . GLY A 1 82 ? 14.359 21.375 -1.228 1 96.69 82 GLY A CA 1
ATOM 630 C C . GLY A 1 82 ? 14.805 22.609 -0.471 1 96.69 82 GLY A C 1
ATOM 631 O O . GLY A 1 82 ? 14.516 22.766 0.719 1 96.69 82 GLY A O 1
ATOM 632 N N . GLU A 1 83 ? 15.531 23.5 -1.129 1 93.44 83 GLU A N 1
ATOM 633 C CA . GLU A 1 83 ? 16.047 24.719 -0.51 1 93.44 83 GLU A CA 1
ATOM 634 C C . GLU A 1 83 ? 14.984 25.812 -0.451 1 93.44 83 GLU A C 1
ATOM 636 O O . GLU A 1 83 ? 14.148 25.922 -1.348 1 93.44 83 GLU A O 1
ATOM 641 N N . LYS A 1 84 ? 15.062 26.547 0.672 1 90.5 84 LYS A N 1
ATOM 642 C CA . LYS A 1 84 ? 14.336 27.797 0.785 1 90.5 84 LYS A CA 1
ATOM 643 C C . LYS A 1 84 ? 15.219 28.984 0.395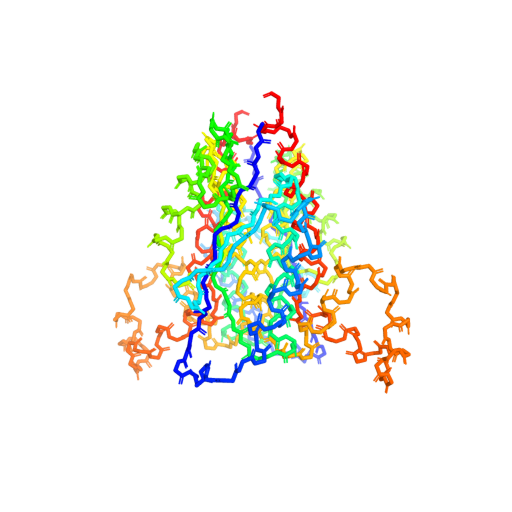 1 90.5 84 LYS A C 1
ATOM 645 O O . LYS A 1 84 ? 16.234 29.234 1.03 1 90.5 84 LYS A O 1
ATOM 650 N N . GLU A 1 85 ? 15.133 29.516 -0.712 1 85.25 85 GLU A N 1
ATOM 651 C CA . GLU A 1 85 ? 16.031 30.531 -1.257 1 85.25 85 GLU A CA 1
ATOM 652 C C . GLU A 1 85 ? 15.719 31.906 -0.706 1 85.25 85 GLU A C 1
ATOM 654 O O . GLU A 1 85 ? 16.625 32.719 -0.471 1 85.25 85 GLU A O 1
ATOM 659 N N . TYR A 1 86 ? 14.461 32.281 -0.61 1 83.44 86 TYR A N 1
ATOM 660 C CA . TYR A 1 86 ? 14.047 33.562 -0.116 1 83.44 86 TYR A CA 1
ATOM 661 C C . TYR A 1 86 ? 12.984 33.438 0.971 1 83.44 86 TYR A C 1
ATOM 663 O O . TYR A 1 86 ? 12.031 32.688 0.819 1 83.44 86 TYR A O 1
ATOM 671 N N . SER A 1 87 ? 13.234 34.031 2.1 1 79.69 87 SER A N 1
ATOM 672 C CA . SER A 1 87 ? 12.273 34.062 3.195 1 79.69 87 SER A CA 1
ATOM 673 C C . SER A 1 87 ? 11.609 35.438 3.309 1 79.69 87 SER A C 1
ATOM 675 O O . SER A 1 87 ? 12.258 36.438 3.666 1 79.69 87 SER A O 1
ATOM 677 N N . GLY A 1 88 ? 10.352 35.438 2.9 1 79.25 88 GLY A N 1
ATOM 678 C CA . GLY A 1 88 ? 9.586 36.656 3.08 1 79.25 88 GLY A CA 1
ATOM 679 C C . GLY A 1 88 ? 8.938 36.75 4.449 1 79.25 88 GLY A C 1
ATOM 680 O O . GLY A 1 88 ? 9.234 35.969 5.344 1 79.25 88 GLY A O 1
ATOM 681 N N . ASP A 1 89 ? 8.031 37.781 4.57 1 77.19 89 ASP A N 1
ATOM 682 C CA . ASP A 1 89 ? 7.352 38 5.84 1 77.19 89 ASP A CA 1
ATOM 683 C C . ASP A 1 89 ? 6.32 36.906 6.109 1 77.19 89 ASP A C 1
ATOM 685 O O . ASP A 1 89 ? 5.93 36.688 7.254 1 77.19 89 ASP A O 1
ATOM 689 N N . SER A 1 90 ? 5.965 36.281 4.945 1 80.94 90 SER A N 1
ATOM 690 C CA . SER A 1 90 ? 5.012 35.188 5.02 1 80.94 90 SER A CA 1
ATOM 691 C C . SER A 1 90 ? 5.402 34.062 4.082 1 80.94 90 SER A C 1
ATOM 693 O O . SER A 1 90 ? 6.258 34.219 3.209 1 80.94 90 SER A O 1
ATOM 695 N N . ILE A 1 91 ? 4.863 32.906 4.312 1 83.12 91 ILE A N 1
ATOM 696 C CA . ILE A 1 91 ? 5.176 31.766 3.463 1 83.12 91 ILE A CA 1
ATOM 697 C C . ILE A 1 91 ? 4.781 32.062 2.02 1 83.12 91 ILE A C 1
ATOM 699 O O . ILE A 1 91 ? 5.445 31.625 1.081 1 83.12 91 ILE A O 1
ATOM 703 N N . SER A 1 92 ? 3.793 32.875 1.794 1 80.81 92 SER A N 1
ATOM 704 C CA . SER A 1 92 ? 3.32 33.219 0.457 1 80.81 92 SER A CA 1
ATOM 705 C C . SER A 1 92 ? 4.32 34.125 -0.271 1 80.81 92 SER A C 1
ATOM 707 O O . SER A 1 92 ? 4.305 34.188 -1.501 1 80.81 92 SER A O 1
ATOM 709 N N . GLU A 1 93 ? 5.164 34.75 0.504 1 81 93 GLU A N 1
ATOM 710 C CA . GLU A 1 93 ? 6.168 35.625 -0.064 1 81 93 GLU A CA 1
ATOM 711 C C . GLU A 1 93 ? 7.52 34.938 -0.19 1 81 93 GLU A C 1
ATOM 713 O O . GLU A 1 93 ? 8.484 35.531 -0.673 1 81 93 GLU A O 1
ATOM 718 N N . SER A 1 94 ? 7.566 33.781 0.253 1 82.06 94 SER A N 1
ATOM 719 C CA . SER A 1 94 ? 8.805 33 0.213 1 82.06 94 SER A CA 1
ATOM 720 C C . SER A 1 94 ? 8.883 32.156 -1.054 1 82.06 94 SER A C 1
ATOM 722 O O . SER A 1 94 ? 7.871 31.938 -1.726 1 82.06 94 SER A O 1
ATOM 724 N N . ASN A 1 95 ? 10.141 31.891 -1.425 1 87 95 ASN A N 1
ATOM 725 C CA . ASN A 1 95 ? 10.305 31.094 -2.637 1 87 95 ASN A CA 1
ATOM 726 C C . ASN A 1 95 ? 11.531 30.188 -2.549 1 87 95 ASN A C 1
ATOM 728 O O . ASN A 1 95 ? 12.297 30.266 -1.591 1 87 95 ASN A O 1
ATOM 732 N N . GLY A 1 96 ? 11.602 29.266 -3.51 1 93.31 96 GLY A N 1
ATOM 733 C CA . GLY A 1 96 ? 12.68 28.297 -3.572 1 93.31 96 GLY A CA 1
ATOM 734 C C . GLY A 1 96 ? 12.25 26.969 -4.16 1 93.31 96 GLY A C 1
ATOM 735 O O . GLY A 1 96 ? 11.102 26.797 -4.57 1 93.31 96 GLY A O 1
ATOM 736 N N . GLU A 1 97 ? 13.227 26.047 -4.195 1 94.75 97 GLU A N 1
ATOM 737 C CA . GLU A 1 97 ? 13.031 24.75 -4.824 1 94.75 97 GLU A CA 1
ATOM 738 C C . GLU A 1 97 ? 11.875 24 -4.184 1 94.75 97 GLU A C 1
ATOM 740 O O . GLU A 1 97 ? 11.055 23.391 -4.883 1 94.75 97 GLU A O 1
ATOM 745 N N . ALA A 1 98 ? 11.797 24 -2.904 1 96.75 98 ALA A N 1
ATOM 746 C CA . ALA A 1 98 ? 10.773 23.266 -2.174 1 96.75 98 ALA A CA 1
ATOM 747 C C . ALA A 1 98 ? 9.375 23.75 -2.545 1 96.75 98 ALA A C 1
ATOM 749 O O . ALA A 1 98 ? 8.453 22.953 -2.701 1 96.75 98 ALA A O 1
ATOM 750 N N . PHE A 1 99 ? 9.211 25.078 -2.711 1 96.38 99 PHE A N 1
ATOM 751 C CA . PHE A 1 99 ? 7.938 25.688 -3.082 1 96.38 99 PHE A CA 1
ATOM 752 C C . PHE A 1 99 ? 7.543 25.281 -4.5 1 96.38 99 PHE A C 1
ATOM 754 O O . PHE A 1 99 ? 6.391 24.922 -4.75 1 96.38 99 PHE A O 1
ATOM 761 N N . VAL A 1 100 ? 8.5 25.312 -5.324 1 96.94 100 VAL A N 1
ATOM 762 C CA . VAL A 1 100 ? 8.266 24.953 -6.719 1 96.94 100 VAL A CA 1
ATOM 763 C C . VAL A 1 100 ? 7.871 23.484 -6.816 1 96.94 100 VAL A C 1
ATOM 765 O O . VAL A 1 100 ? 6.902 23.141 -7.492 1 96.94 100 VAL A O 1
ATOM 768 N N . TYR A 1 101 ? 8.594 22.641 -6.117 1 98.06 101 TYR A N 1
ATOM 769 C CA . TYR A 1 101 ? 8.305 21.203 -6.125 1 98.06 101 TYR A CA 1
ATOM 770 C C . TYR A 1 101 ? 6.895 20.938 -5.621 1 98.06 101 TYR A C 1
ATOM 772 O O . TYR A 1 101 ? 6.125 20.219 -6.27 1 98.06 101 TYR A O 1
ATOM 780 N N . SER A 1 102 ? 6.516 21.516 -4.488 1 98.25 102 SER A N 1
ATOM 781 C CA . SER A 1 102 ? 5.215 21.266 -3.881 1 98.25 102 SER A CA 1
ATOM 782 C C . SER A 1 102 ? 4.078 21.75 -4.777 1 98.25 102 SER A C 1
ATOM 784 O O . SER A 1 102 ? 3.109 21.016 -5.008 1 98.25 102 SER A O 1
ATOM 786 N N . GLY A 1 103 ? 4.215 22.953 -5.293 1 97.25 103 GLY A N 1
ATOM 787 C CA . GLY A 1 103 ? 3.186 23.531 -6.145 1 97.25 103 GLY A CA 1
ATOM 788 C C . GLY A 1 103 ? 2.992 22.766 -7.445 1 97.25 103 GLY A C 1
ATOM 789 O O . GLY A 1 103 ? 1.868 22.406 -7.797 1 97.25 103 GLY A O 1
ATOM 790 N N . ARG A 1 104 ? 4.047 22.516 -8.156 1 97.5 104 ARG A N 1
ATOM 791 C CA . ARG A 1 104 ? 3.986 21.797 -9.422 1 97.5 104 ARG A CA 1
ATOM 792 C C . ARG A 1 104 ? 3.447 20.375 -9.234 1 97.5 104 ARG A C 1
ATOM 794 O O . ARG A 1 104 ? 2.648 19.906 -10.047 1 97.5 104 ARG A O 1
ATOM 801 N N . LEU A 1 105 ? 3.941 19.781 -8.18 1 98.31 105 LEU A N 1
ATOM 802 C CA . LEU A 1 105 ? 3.482 18.422 -7.91 1 98.31 105 LEU A CA 1
ATOM 803 C C . LEU A 1 105 ? 1.98 18.391 -7.648 1 98.31 105 LEU A C 1
ATOM 805 O O . LEU A 1 105 ? 1.271 17.531 -8.164 1 98.31 105 LEU A O 1
ATOM 809 N N . LEU A 1 106 ? 1.464 19.328 -6.887 1 97.88 106 LEU A N 1
ATOM 810 C CA . LEU A 1 106 ? 0.03 19.391 -6.625 1 97.88 106 LEU A CA 1
ATOM 811 C C . LEU A 1 106 ? -0.755 19.516 -7.926 1 97.88 106 LEU A C 1
ATOM 813 O O . LEU A 1 106 ? -1.777 18.859 -8.109 1 97.88 106 LEU A O 1
ATOM 817 N N . ASP A 1 107 ? -0.195 20.328 -8.82 1 96.12 107 ASP A N 1
ATOM 818 C CA . ASP A 1 107 ? -0.844 20.562 -10.109 1 96.12 107 ASP A CA 1
ATOM 819 C C . ASP A 1 107 ? -0.862 19.281 -10.953 1 96.12 107 ASP A C 1
ATOM 821 O O . ASP A 1 107 ? -1.761 19.094 -11.773 1 96.12 107 ASP A O 1
ATOM 825 N N . GLU A 1 108 ? 0.09 18.453 -10.719 1 96.31 108 GLU A N 1
ATOM 826 C CA . GLU A 1 108 ? 0.256 17.25 -11.523 1 96.31 108 GLU A CA 1
ATOM 827 C C . GLU A 1 108 ? -0.623 16.109 -11 1 96.31 108 GLU A C 1
ATOM 829 O O . GLU A 1 108 ? -0.865 15.133 -11.711 1 96.31 108 GLU A O 1
ATOM 834 N N . LEU A 1 109 ? -1.026 16.219 -9.703 1 94.44 109 LEU A N 1
ATOM 835 C CA . LEU A 1 109 ? -1.813 15.141 -9.125 1 94.44 109 LEU A CA 1
ATOM 836 C C . LEU A 1 109 ? -3.162 15.008 -9.82 1 94.44 109 LEU A C 1
ATOM 838 O O . LEU A 1 109 ? -3.822 16.016 -10.094 1 94.44 109 LEU A O 1
ATOM 842 N N . LYS A 1 110 ? -3.557 13.859 -10.164 1 86 110 LYS A N 1
ATOM 843 C CA . LYS A 1 110 ? -4.828 13.578 -10.82 1 86 110 LYS A CA 1
ATOM 844 C C . LYS A 1 110 ? -5.793 12.875 -9.867 1 86 110 LYS A C 1
ATOM 846 O O . LYS A 1 110 ? -6.605 13.523 -9.203 1 86 110 LYS A O 1
ATOM 851 N N . THR A 1 111 ? -5.539 11.664 -9.586 1 86.12 111 THR A N 1
ATOM 852 C CA . THR A 1 111 ? -6.418 10.891 -8.711 1 86.12 111 THR A CA 1
ATOM 853 C C . THR A 1 111 ? -5.77 10.688 -7.34 1 86.12 111 THR A C 1
ATOM 855 O O . THR A 1 111 ? -6.465 10.5 -6.34 1 86.12 111 THR A O 1
ATOM 858 N N . GLU A 1 112 ? -4.477 10.789 -7.27 1 92.12 112 GLU A N 1
ATOM 859 C CA . GLU A 1 112 ? -3.754 10.633 -6.008 1 92.12 112 GLU A CA 1
ATOM 860 C C . GLU A 1 112 ? -3.965 11.844 -5.098 1 92.12 112 GLU A C 1
ATOM 862 O O . GLU A 1 112 ? -4.016 12.984 -5.574 1 92.12 112 GLU A O 1
ATOM 867 N N . THR A 1 113 ? -3.986 11.555 -3.838 1 97.69 113 THR A N 1
ATOM 868 C CA . THR A 1 113 ? -4.273 12.664 -2.938 1 97.69 113 THR A CA 1
ATOM 869 C C . THR A 1 113 ? -3.02 13.078 -2.174 1 97.69 113 THR A C 1
ATOM 871 O O . THR A 1 113 ? -2.98 14.156 -1.573 1 97.69 113 THR A O 1
ATOM 874 N N . LEU A 1 114 ? -1.974 12.266 -2.135 1 98.75 114 LEU A N 1
ATOM 875 C CA . LEU A 1 114 ? -0.702 12.586 -1.496 1 98.75 114 LEU A CA 1
ATOM 876 C C . LEU A 1 114 ? 0.469 12.227 -2.404 1 98.75 114 LEU A C 1
ATOM 878 O O . LEU A 1 114 ? 0.444 11.188 -3.074 1 98.75 114 LEU A O 1
ATOM 882 N N . ALA A 1 115 ? 1.486 13.031 -2.402 1 98.81 115 ALA A N 1
ATOM 883 C CA . ALA A 1 115 ? 2.725 12.727 -3.117 1 98.81 115 ALA A CA 1
ATOM 884 C C . ALA A 1 115 ? 3.873 13.602 -2.617 1 98.81 115 ALA A C 1
ATOM 886 O O . ALA A 1 115 ? 3.652 14.57 -1.895 1 98.81 115 ALA A O 1
ATOM 887 N N . ILE A 1 116 ? 5.074 13.234 -2.973 1 98.81 116 ILE A N 1
ATOM 888 C CA . ILE A 1 116 ? 6.277 13.938 -2.537 1 98.81 116 ILE A CA 1
ATOM 889 C C . ILE A 1 116 ? 7.203 14.156 -3.73 1 98.81 116 ILE A C 1
ATOM 891 O O . ILE A 1 116 ? 7.316 13.305 -4.609 1 98.81 116 ILE A O 1
ATOM 895 N N . ARG A 1 117 ? 7.84 15.258 -3.768 1 98.69 117 ARG A N 1
ATOM 896 C CA . ARG A 1 117 ? 8.844 15.57 -4.781 1 98.69 117 ARG A CA 1
ATOM 897 C C . ARG A 1 117 ? 10.094 16.172 -4.145 1 98.69 117 ARG A C 1
ATOM 899 O O . ARG A 1 117 ? 9.992 17.047 -3.277 1 98.69 117 ARG A O 1
ATOM 906 N N . SER A 1 118 ? 11.219 15.727 -4.418 1 98.25 118 SER A N 1
ATOM 907 C CA . SER A 1 118 ? 12.531 16.25 -4.051 1 98.25 118 SER A CA 1
ATOM 908 C C . SER A 1 118 ? 13.461 16.297 -5.258 1 98.25 118 SER A C 1
ATOM 910 O O . SER A 1 118 ? 13.016 16.156 -6.398 1 98.25 118 SER A O 1
ATOM 912 N N . SER A 1 119 ? 14.727 16.625 -5.027 1 96.56 119 SER A N 1
ATOM 913 C CA . SER A 1 119 ? 15.727 16.641 -6.098 1 96.56 119 SER A CA 1
ATOM 914 C C . SER A 1 119 ? 16.234 15.227 -6.387 1 96.56 119 SER A C 1
ATOM 916 O O . SER A 1 119 ? 17 15.023 -7.328 1 96.56 119 SER A O 1
ATOM 918 N N . ASN A 1 120 ? 15.844 14.211 -5.594 1 97.69 120 ASN A N 1
ATOM 919 C CA . ASN A 1 120 ? 16.281 12.828 -5.727 1 97.69 120 ASN A CA 1
ATOM 920 C C . ASN A 1 120 ? 15.195 11.938 -6.32 1 97.69 120 ASN A C 1
ATOM 922 O O . ASN A 1 120 ? 14.297 11.484 -5.605 1 97.69 120 ASN A O 1
ATOM 926 N N . GLN A 1 121 ? 15.328 11.633 -7.543 1 97.19 121 GLN A N 1
ATOM 927 C CA . GLN A 1 121 ? 14.297 10.922 -8.289 1 97.19 121 GLN A CA 1
ATOM 928 C C . GLN A 1 121 ? 14.086 9.516 -7.738 1 97.19 121 GLN A C 1
ATOM 930 O O . GLN A 1 121 ? 12.961 9.008 -7.723 1 97.19 121 GLN A O 1
ATOM 935 N N . GLU A 1 122 ? 15.148 8.859 -7.348 1 96.25 122 GLU 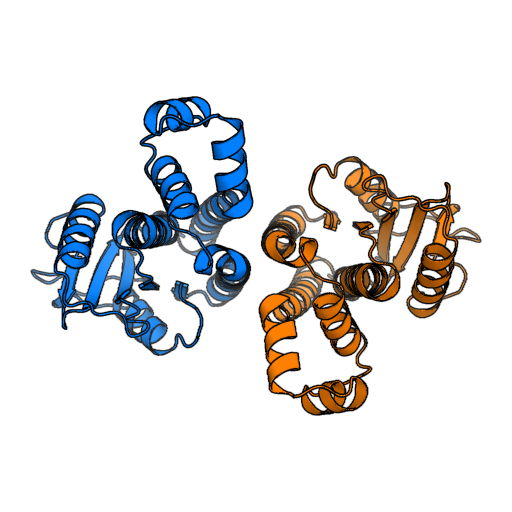A N 1
ATOM 936 C CA . GLU A 1 122 ? 15.039 7.52 -6.789 1 96.25 122 GLU A CA 1
ATOM 937 C C . GLU A 1 122 ? 14.258 7.531 -5.48 1 96.25 122 GLU A C 1
ATOM 939 O O . GLU A 1 122 ? 13.398 6.672 -5.25 1 96.25 122 GLU A O 1
ATOM 944 N N . PHE A 1 123 ? 14.594 8.531 -4.629 1 97.81 123 PHE A N 1
ATOM 945 C CA . PHE A 1 123 ? 13.844 8.719 -3.391 1 97.81 123 PHE A CA 1
ATOM 946 C C . PHE A 1 123 ? 12.359 8.914 -3.68 1 97.81 123 PHE A C 1
ATOM 948 O O . PHE A 1 123 ? 11.516 8.242 -3.09 1 97.81 123 PHE A O 1
ATOM 955 N N . ASP A 1 124 ? 12.078 9.773 -4.676 1 98.5 124 ASP A N 1
ATOM 956 C CA . ASP A 1 124 ? 10.695 10.094 -5.02 1 98.5 124 ASP A CA 1
ATOM 957 C C . ASP A 1 124 ? 9.953 8.859 -5.516 1 98.5 124 ASP A C 1
ATOM 959 O O . ASP A 1 124 ? 8.82 8.609 -5.098 1 98.5 124 ASP A O 1
ATOM 963 N N . GLU A 1 125 ? 10.562 8.117 -6.375 1 98.12 125 GLU A N 1
ATOM 964 C CA . GLU A 1 125 ? 9.93 6.938 -6.949 1 98.12 125 GLU A CA 1
ATOM 965 C C . GLU A 1 125 ? 9.586 5.918 -5.867 1 98.12 125 GLU A C 1
ATOM 967 O O . GLU A 1 125 ? 8.469 5.391 -5.832 1 98.12 125 GLU A O 1
ATOM 972 N N . THR A 1 126 ? 10.555 5.668 -4.973 1 98.44 126 THR A N 1
ATOM 973 C CA . THR A 1 126 ? 10.391 4.672 -3.918 1 98.44 126 THR A CA 1
ATOM 974 C C . THR A 1 126 ? 9.273 5.086 -2.961 1 98.44 126 THR A C 1
ATOM 976 O O . THR A 1 126 ? 8.328 4.324 -2.736 1 98.44 126 THR A O 1
ATOM 979 N N . ILE A 1 127 ? 9.305 6.289 -2.498 1 98.75 127 ILE A N 1
ATOM 980 C CA . ILE A 1 127 ? 8.383 6.75 -1.469 1 98.75 127 ILE A CA 1
ATOM 981 C C . ILE A 1 127 ? 6.988 6.93 -2.07 1 98.75 127 ILE A C 1
ATOM 983 O O . ILE A 1 127 ? 5.988 6.551 -1.457 1 98.75 127 ILE A O 1
ATOM 987 N N . ASN A 1 128 ? 6.922 7.457 -3.271 1 98.69 128 ASN A N 1
ATOM 988 C CA . ASN A 1 128 ? 5.613 7.695 -3.867 1 98.69 128 ASN A CA 1
ATOM 989 C C . ASN A 1 128 ? 4.906 6.391 -4.215 1 98.69 128 ASN A C 1
ATOM 991 O O . ASN A 1 128 ? 3.678 6.305 -4.152 1 98.69 128 ASN A O 1
ATOM 995 N N . LEU A 1 129 ? 5.645 5.367 -4.562 1 98.75 129 LEU A N 1
ATOM 996 C CA . LEU A 1 129 ? 4.996 4.082 -4.777 1 98.75 129 LEU A CA 1
ATOM 997 C C . LEU A 1 129 ? 4.387 3.555 -3.482 1 98.75 129 LEU A C 1
ATOM 999 O O . LEU A 1 129 ? 3.262 3.049 -3.482 1 98.75 129 LEU A O 1
ATOM 1003 N N . MET A 1 130 ? 5.125 3.664 -2.389 1 98.88 130 MET A N 1
ATOM 1004 C CA . MET A 1 130 ? 4.598 3.252 -1.092 1 98.88 130 MET A CA 1
ATOM 1005 C C . MET A 1 130 ? 3.369 4.074 -0.72 1 98.88 130 MET A C 1
ATOM 1007 O O . MET A 1 130 ? 2.371 3.527 -0.248 1 98.88 130 MET A O 1
ATOM 1011 N N . ILE A 1 131 ? 3.443 5.355 -0.97 1 98.81 131 ILE A N 1
ATOM 1012 C CA . ILE A 1 131 ? 2.311 6.227 -0.684 1 98.81 131 ILE A CA 1
ATOM 1013 C C . ILE A 1 131 ? 1.113 5.816 -1.536 1 98.81 131 ILE A C 1
ATOM 1015 O O . ILE A 1 131 ? -0.006 5.699 -1.03 1 98.81 131 ILE A O 1
ATOM 1019 N N . ASP A 1 132 ? 1.374 5.566 -2.811 1 98.25 132 ASP A N 1
ATOM 1020 C CA . ASP A 1 132 ? 0.305 5.176 -3.727 1 98.25 132 ASP A CA 1
ATOM 1021 C C . ASP A 1 132 ? -0.382 3.898 -3.254 1 98.25 132 ASP A C 1
ATOM 1023 O O . ASP A 1 132 ? -1.607 3.785 -3.316 1 98.25 132 ASP A O 1
ATOM 1027 N N . LEU A 1 133 ? 0.385 2.957 -2.844 1 98.69 133 LEU A N 1
ATOM 1028 C CA . LEU A 1 133 ? -0.162 1.72 -2.295 1 98.69 133 LEU A CA 1
ATOM 1029 C C . LEU A 1 133 ? -0.962 1.995 -1.026 1 98.69 133 LEU A C 1
ATOM 1031 O O . LEU A 1 133 ? -2.055 1.451 -0.846 1 98.69 133 LEU A O 1
ATOM 1035 N N . GLY A 1 134 ? -0.433 2.842 -0.164 1 98.62 134 GLY A N 1
ATOM 1036 C CA . GLY A 1 134 ? -1.132 3.221 1.054 1 98.62 134 GLY A CA 1
ATOM 1037 C C . GLY A 1 134 ? -2.434 3.955 0.79 1 98.62 134 GLY A C 1
ATOM 1038 O O . GLY A 1 134 ? -3.402 3.797 1.535 1 98.62 134 GLY A O 1
ATOM 1039 N N . LEU A 1 135 ? -2.447 4.746 -0.281 1 98.38 135 LEU A N 1
ATOM 1040 C CA . LEU A 1 135 ? -3.602 5.574 -0.606 1 98.38 135 LEU A CA 1
ATOM 1041 C C . LEU A 1 135 ? -4.805 4.711 -0.965 1 98.38 135 LEU A C 1
ATOM 1043 O O . LEU A 1 135 ? -5.949 5.156 -0.852 1 98.38 135 LEU A O 1
ATOM 1047 N N . LEU A 1 136 ? -4.582 3.461 -1.369 1 97.81 136 LEU A N 1
ATOM 1048 C CA . LEU A 1 136 ? -5.68 2.541 -1.632 1 97.81 136 LEU A CA 1
ATOM 1049 C C . LEU A 1 136 ? -6.551 2.365 -0.392 1 97.81 136 LEU A C 1
ATOM 1051 O O . LEU A 1 136 ? -7.758 2.127 -0.503 1 97.81 136 LEU A O 1
ATOM 1055 N N . THR A 1 137 ? -5.934 2.564 0.748 1 98.06 137 THR A N 1
ATOM 1056 C CA . THR A 1 137 ? -6.633 2.439 2.023 1 98.06 137 THR A CA 1
ATOM 1057 C C . THR A 1 137 ? -6.914 3.814 2.621 1 98.06 137 THR A C 1
ATOM 1059 O O . THR A 1 137 ? -8.031 4.086 3.062 1 98.06 137 THR A O 1
ATOM 1062 N N . ILE A 1 138 ? -5.988 4.691 2.557 1 98.38 138 ILE A N 1
ATOM 1063 C CA . ILE A 1 138 ? -6.047 6 3.203 1 98.38 138 ILE A CA 1
ATOM 1064 C C . ILE A 1 138 ? -7.199 6.812 2.617 1 98.38 138 ILE A C 1
ATOM 1066 O O . ILE A 1 138 ? -7.922 7.492 3.35 1 98.38 138 ILE A O 1
ATOM 1070 N N . ASP A 1 139 ? -7.391 6.703 1.35 1 96.75 139 ASP A N 1
ATOM 1071 C CA . ASP A 1 139 ? -8.406 7.516 0.684 1 96.75 139 ASP A CA 1
ATOM 1072 C C . ASP A 1 139 ? -9.805 6.961 0.945 1 96.75 139 ASP A C 1
ATOM 1074 O O . ASP A 1 139 ? -10.805 7.574 0.557 1 96.75 139 ASP A O 1
ATOM 1078 N N . ARG A 1 140 ? -9.867 5.906 1.702 1 96 140 ARG A N 1
ATOM 1079 C CA . ARG A 1 140 ? -11.148 5.289 2.01 1 96 140 ARG A CA 1
ATOM 1080 C C . ARG A 1 140 ? -11.445 5.348 3.506 1 96 140 ARG A C 1
ATOM 1082 O O . ARG A 1 140 ? -12.367 4.691 3.99 1 96 140 ARG A O 1
ATOM 1089 N N . TRP A 1 141 ? -10.695 6.062 4.199 1 97.75 141 TRP A N 1
ATOM 1090 C CA . TRP A 1 141 ? -10.945 6.207 5.633 1 97.75 141 TRP A CA 1
ATOM 1091 C C . TRP A 1 141 ? -12.352 6.719 5.895 1 97.75 141 TRP A C 1
ATOM 1093 O O . TRP A 1 141 ? -12.805 7.672 5.258 1 97.75 141 TRP A O 1
ATOM 1103 N N . THR A 1 142 ? -13.07 6.047 6.758 1 97.62 142 THR A N 1
ATOM 1104 C CA . THR A 1 142 ?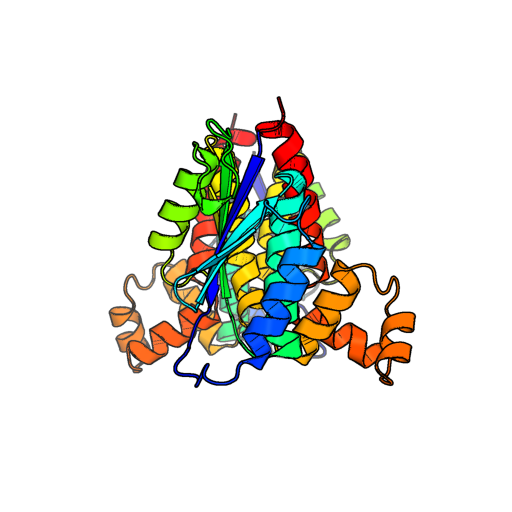 -14.273 6.613 7.359 1 97.62 142 THR A CA 1
ATOM 1105 C C . THR A 1 142 ? -13.906 7.637 8.43 1 97.62 142 THR A C 1
ATOM 1107 O O . THR A 1 142 ? -12.75 7.723 8.852 1 97.62 142 THR A O 1
ATOM 1110 N N . GLN A 1 143 ? -14.906 8.359 8.852 1 97.44 143 GLN A N 1
ATOM 1111 C CA . GLN A 1 143 ? -14.664 9.297 9.945 1 97.44 143 GLN A CA 1
ATOM 1112 C C . GLN A 1 143 ? -14.148 8.578 11.188 1 97.44 143 GLN A C 1
ATOM 1114 O O . GLN A 1 143 ? -13.258 9.07 11.875 1 97.44 143 GLN A O 1
ATOM 1119 N N . ASN A 1 144 ? -14.672 7.367 11.43 1 97.62 144 ASN A N 1
ATOM 1120 C CA . ASN A 1 144 ? -14.266 6.594 12.594 1 97.62 144 ASN A CA 1
ATOM 1121 C C . ASN A 1 144 ? -12.812 6.133 12.484 1 97.62 144 ASN A C 1
ATOM 1123 O O . ASN A 1 144 ? -12.055 6.215 13.445 1 97.62 144 ASN A O 1
ATOM 1127 N N . SER A 1 145 ? -12.414 5.652 11.336 1 97.81 145 SER A N 1
ATOM 1128 C CA . SER A 1 145 ? -11.039 5.23 11.109 1 97.81 145 SER A CA 1
ATOM 1129 C C . SER A 1 145 ? -10.078 6.41 11.211 1 97.81 145 SER A C 1
ATOM 1131 O O . SER A 1 145 ? -9.023 6.309 11.852 1 97.81 145 SER A O 1
ATOM 1133 N N . ALA A 1 146 ? -10.5 7.516 10.617 1 98.38 146 ALA A N 1
ATOM 1134 C CA . ALA A 1 146 ? -9.68 8.719 10.625 1 98.38 146 ALA A CA 1
ATOM 1135 C C . ALA A 1 146 ? -9.484 9.25 12.039 1 98.38 146 ALA A C 1
ATOM 1137 O O . ALA A 1 146 ? -8.398 9.703 12.398 1 98.38 146 ALA A O 1
ATOM 1138 N N . GLU A 1 147 ? -10.531 9.188 12.805 1 98.56 147 GLU A N 1
ATOM 1139 C CA . GLU A 1 147 ? -10.469 9.609 14.195 1 98.56 147 GLU A CA 1
ATOM 1140 C C . GLU A 1 147 ? -9.422 8.805 14.969 1 98.56 147 GLU A C 1
ATOM 1142 O O . GLU A 1 147 ? -8.578 9.375 15.664 1 98.56 147 GLU A O 1
ATOM 1147 N N . ALA A 1 148 ? -9.445 7.531 14.805 1 98.5 148 ALA A N 1
ATOM 1148 C CA . ALA A 1 148 ? -8.492 6.66 15.492 1 98.5 148 ALA A CA 1
ATOM 1149 C C . ALA A 1 148 ? -7.062 6.945 15.047 1 98.5 148 ALA A C 1
ATOM 1151 O O . ALA A 1 148 ? -6.164 7.082 15.883 1 98.5 148 ALA A O 1
ATOM 1152 N N . VAL A 1 149 ? -6.875 7.055 13.758 1 98.5 149 VAL A N 1
ATOM 1153 C CA . VAL A 1 149 ? -5.551 7.324 13.203 1 98.5 149 VAL A CA 1
ATOM 1154 C C . VAL A 1 149 ? -5.027 8.648 13.75 1 98.5 149 VAL A C 1
ATOM 1156 O O . VAL A 1 149 ? -3.879 8.742 14.188 1 98.5 149 VAL A O 1
ATOM 1159 N N . TYR A 1 150 ? -5.918 9.68 13.766 1 98.5 150 TYR A N 1
ATOM 1160 C CA . TYR A 1 150 ? -5.516 11.016 14.211 1 98.5 150 TYR A CA 1
ATOM 1161 C C . TYR A 1 150 ? -5.023 10.984 15.648 1 98.5 150 TYR A C 1
ATOM 1163 O O . TYR A 1 150 ? -3.959 11.523 15.961 1 98.5 150 TYR A O 1
ATOM 1171 N N . TYR A 1 151 ? -5.715 10.32 16.5 1 98.31 151 TYR A N 1
ATOM 1172 C CA . TYR A 1 151 ? -5.379 10.336 17.922 1 98.31 151 TYR A CA 1
ATOM 1173 C C . TYR A 1 151 ? -4.062 9.609 18.172 1 98.31 151 TYR A C 1
ATOM 1175 O O . TYR A 1 151 ? -3.279 10.016 19.031 1 98.31 151 TYR A O 1
ATOM 1183 N N . PHE A 1 152 ? -3.781 8.609 17.406 1 97.88 152 PHE A N 1
ATOM 1184 C CA . PHE A 1 152 ? -2.52 7.898 17.578 1 97.88 152 PHE A CA 1
ATOM 1185 C C . PHE A 1 152 ? -1.37 8.68 16.953 1 97.88 152 PHE A C 1
ATOM 1187 O O . PHE A 1 152 ? -0.312 8.836 17.578 1 97.88 152 PHE A O 1
ATOM 1194 N N . LEU A 1 153 ? -1.607 9.25 15.828 1 96.88 153 LEU A N 1
ATOM 1195 C CA . LEU A 1 153 ? -0.556 9.992 15.141 1 96.88 153 LEU A CA 1
ATOM 1196 C C . LEU A 1 153 ? -0.176 11.25 15.906 1 96.88 153 LEU A C 1
ATOM 1198 O O . LEU A 1 153 ? 0.986 11.664 15.898 1 96.88 153 LEU A O 1
ATOM 1202 N N . SER A 1 154 ? -1.192 11.875 16.562 1 96.25 154 SER A N 1
ATOM 1203 C CA . SER A 1 154 ? -0.966 13.117 17.281 1 96.25 154 SER A CA 1
ATOM 1204 C C . SER A 1 154 ? -0.393 12.852 18.672 1 96.25 154 SER A C 1
ATOM 1206 O O . SER A 1 154 ? -0.135 13.789 19.438 1 96.25 154 SER A O 1
ATOM 1208 N N . ASN A 1 155 ? -0.239 11.594 19.031 1 94.44 155 ASN A N 1
ATOM 1209 C CA . ASN A 1 155 ? 0.261 11.148 20.328 1 94.44 155 ASN A CA 1
ATOM 1210 C C . ASN A 1 155 ? -0.646 11.609 21.453 1 94.44 155 ASN A C 1
ATOM 1212 O O . ASN A 1 155 ? -0.185 11.812 22.578 1 94.44 155 ASN A O 1
ATOM 1216 N N . GLU A 1 156 ? -1.854 11.914 21.156 1 93.69 156 GLU A N 1
ATOM 1217 C CA . GLU A 1 156 ? -2.828 12.211 22.203 1 93.69 156 GLU A CA 1
ATOM 1218 C C . GLU A 1 156 ? -3.156 10.961 23.016 1 93.69 156 GLU A C 1
ATOM 1220 O O . GLU A 1 156 ? -3.645 11.055 24.156 1 93.69 156 GLU A O 1
ATOM 1225 N N . VAL A 1 157 ? -2.967 9.812 22.391 1 95.94 157 VAL A N 1
ATOM 1226 C CA . VAL A 1 157 ? -3.07 8.523 23.062 1 95.94 157 VAL A CA 1
ATOM 1227 C C . VAL A 1 157 ? -1.871 7.652 22.688 1 95.94 157 VAL A C 1
ATOM 1229 O O . VAL A 1 157 ? -1.271 7.824 21.625 1 95.94 157 VAL A O 1
ATOM 1232 N N . GLU A 1 158 ? -1.663 6.68 23.609 1 94.81 158 GLU A N 1
ATOM 1233 C CA . GLU A 1 158 ? -0.498 5.832 23.375 1 94.81 158 GLU A CA 1
ATOM 1234 C C . GLU A 1 158 ? -0.9 4.367 23.234 1 94.81 158 GLU A C 1
ATOM 1236 O O . GLU A 1 158 ? -0.13 3.549 22.734 1 94.81 158 GLU A O 1
ATOM 1241 N N . THR A 1 159 ? -2.082 4.078 23.75 1 97.31 159 THR A N 1
ATOM 1242 C CA . THR A 1 159 ? -2.516 2.686 23.734 1 97.31 159 THR A CA 1
ATOM 1243 C C . THR A 1 159 ? -3.955 2.574 23.234 1 97.31 159 THR A C 1
ATOM 1245 O O . THR A 1 159 ? -4.715 3.541 23.312 1 97.31 159 THR A O 1
ATOM 1248 N N . GLN A 1 160 ? -4.234 1.445 22.75 1 97.06 160 GLN A N 1
ATOM 1249 C CA . GLN A 1 160 ? -5.605 1.209 22.312 1 97.06 160 GLN A CA 1
ATOM 1250 C C . GLN A 1 160 ? -6.582 1.323 23.484 1 97.06 160 GLN A C 1
ATOM 1252 O O . GLN A 1 160 ? -7.715 1.782 23.297 1 97.06 160 GLN A O 1
ATOM 1257 N N . LYS A 1 161 ? -6.184 0.919 24.594 1 97.56 161 LYS A N 1
ATOM 1258 C CA . LYS A 1 161 ? -7.012 1.031 25.781 1 97.56 161 LYS A CA 1
ATOM 1259 C C . LYS A 1 161 ? -7.344 2.49 26.094 1 97.56 161 LYS A C 1
ATOM 1261 O O . LYS A 1 161 ? -8.492 2.822 26.391 1 97.56 161 LYS A O 1
ATOM 1266 N N . GLN A 1 162 ? -6.375 3.355 26.062 1 98 162 GLN A N 1
ATOM 1267 C CA . GLN A 1 162 ? -6.586 4.777 26.297 1 98 162 GLN A CA 1
ATOM 1268 C C . GLN A 1 162 ? -7.598 5.359 25.312 1 98 162 GLN A C 1
ATOM 1270 O O . GLN A 1 162 ? -8.469 6.145 25.703 1 98 162 GLN A O 1
ATOM 1275 N N . LEU A 1 163 ? -7.438 4.984 24.094 1 98.12 163 LEU A N 1
ATOM 1276 C CA . LEU A 1 163 ? -8.352 5.5 23.078 1 98.12 163 LEU A CA 1
ATOM 1277 C C . LEU A 1 163 ? -9.758 4.953 23.297 1 98.12 163 LEU A C 1
ATOM 1279 O O . LEU A 1 163 ? -10.75 5.668 23.109 1 98.12 163 LEU A O 1
ATOM 1283 N N . ALA A 1 164 ? -9.883 3.666 23.625 1 98.06 164 ALA A N 1
ATOM 1284 C CA . ALA A 1 164 ? -11.172 3.059 23.938 1 98.06 164 ALA A CA 1
ATOM 1285 C C . ALA A 1 164 ? -11.891 3.828 25.047 1 98.06 164 ALA A C 1
ATOM 1287 O O . ALA A 1 164 ? -13.078 4.133 24.922 1 98.06 164 ALA A O 1
ATOM 1288 N N . ASP A 1 165 ? -11.18 4.133 26.047 1 97.94 165 ASP A N 1
ATOM 1289 C CA . ASP A 1 165 ? -11.727 4.895 27.156 1 97.94 165 ASP A CA 1
ATOM 1290 C C . ASP A 1 165 ? -12.164 6.289 26.719 1 97.94 165 ASP A C 1
ATOM 1292 O O . ASP A 1 165 ? -13.242 6.754 27.094 1 97.94 165 ASP A O 1
ATOM 1296 N N . LYS A 1 166 ? -11.312 6.918 25.984 1 97.44 166 LYS A N 1
ATOM 1297 C CA . LYS A 1 166 ? -11.586 8.266 25.5 1 97.44 166 LYS A CA 1
ATOM 1298 C C . LYS A 1 166 ? -12.867 8.305 24.672 1 97.44 166 LYS A C 1
ATOM 1300 O O . LYS A 1 166 ? -13.648 9.25 24.766 1 97.44 166 LYS A O 1
ATOM 1305 N N . LEU A 1 167 ? -13.062 7.27 23.859 1 97.44 167 LEU A N 1
ATOM 1306 C CA . LEU A 1 167 ? -14.172 7.27 22.906 1 97.44 167 LEU A CA 1
ATOM 1307 C C . LEU A 1 167 ? -15.375 6.539 23.484 1 97.44 167 LEU A C 1
ATOM 1309 O O . LEU A 1 167 ? -16.469 6.562 22.906 1 97.44 167 LEU A O 1
ATOM 1313 N N . GLY A 1 168 ? -15.188 5.812 24.562 1 97.62 168 GLY A N 1
ATOM 1314 C CA . GLY A 1 168 ? -16.281 5.078 25.188 1 97.62 168 GLY A CA 1
ATOM 1315 C C . GLY A 1 168 ? -16.688 3.836 24.422 1 97.62 168 GLY A C 1
ATOM 1316 O O . GLY A 1 168 ? -17.875 3.523 24.312 1 97.62 168 GLY A O 1
ATOM 1317 N N . ILE A 1 169 ? -15.75 3.217 23.719 1 97.56 169 ILE A N 1
ATOM 1318 C CA . ILE A 1 169 ? -16 1.982 22.984 1 97.56 169 ILE A CA 1
ATOM 1319 C C . ILE A 1 169 ? -14.984 0.921 23.391 1 97.56 169 ILE A C 1
ATOM 1321 O O . ILE A 1 169 ? -14.055 1.204 24.156 1 97.56 169 ILE A O 1
ATOM 1325 N N . SER A 1 170 ? -15.172 -0.329 23.031 1 97.62 170 SER A N 1
ATOM 1326 C CA . SER A 1 170 ? -14.297 -1.433 23.422 1 97.62 170 SER A CA 1
ATOM 1327 C C . SER A 1 170 ? -12.969 -1.377 22.688 1 97.62 170 SER A C 1
ATOM 1329 O O . SER A 1 170 ? -12.875 -0.797 21.609 1 97.62 170 SER A O 1
ATOM 1331 N N . GLN A 1 171 ? -12.008 -1.99 23.297 1 97.31 171 GLN A N 1
ATOM 1332 C CA . GLN A 1 171 ? -10.703 -2.1 22.641 1 97.31 171 GLN A CA 1
ATOM 1333 C C . GLN A 1 171 ? -10.805 -2.871 21.328 1 97.31 171 GLN A C 1
ATOM 1335 O O . GLN A 1 171 ? -10.086 -2.578 20.375 1 97.31 171 GLN A O 1
ATOM 1340 N N . GLY A 1 172 ? -11.664 -3.869 21.344 1 97.19 172 GLY A N 1
ATOM 1341 C CA . GLY A 1 172 ? -11.883 -4.625 20.125 1 97.19 172 GLY A CA 1
ATOM 1342 C C . GLY A 1 172 ? -12.336 -3.762 18.969 1 97.19 172 GLY A C 1
ATOM 1343 O O . GLY A 1 172 ? -11.852 -3.92 17.844 1 97.19 172 GLY A O 1
ATOM 1344 N N . ARG A 1 173 ? -13.203 -2.803 19.234 1 97.38 173 ARG A N 1
ATOM 1345 C CA . ARG A 1 173 ? -13.695 -1.89 18.203 1 97.38 173 ARG A CA 1
ATOM 1346 C C . ARG A 1 173 ? -12.586 -0.944 17.75 1 97.38 173 ARG A C 1
ATOM 1348 O O . ARG A 1 173 ? -12.523 -0.591 16.562 1 97.38 173 ARG A O 1
ATOM 1355 N N . ILE A 1 174 ? -11.727 -0.54 18.703 1 98 174 ILE A N 1
ATOM 1356 C CA . ILE A 1 174 ? -10.578 0.299 18.359 1 98 174 ILE A CA 1
ATOM 1357 C C . ILE A 1 174 ? -9.641 -0.469 17.438 1 98 174 ILE A C 1
ATOM 1359 O O . ILE A 1 174 ? -9.203 0.055 16.406 1 98 174 ILE A O 1
ATOM 1363 N N . SER A 1 175 ? -9.391 -1.711 17.781 1 96.94 175 SER A N 1
ATOM 1364 C CA . SER A 1 175 ? -8.508 -2.547 16.984 1 96.94 175 SER A CA 1
ATOM 1365 C C . SER A 1 175 ? -9.047 -2.721 15.562 1 96.94 175 SER A C 1
ATOM 1367 O O . SER A 1 175 ? -8.289 -2.678 14.594 1 96.94 175 SER A O 1
ATOM 1369 N N . GLU A 1 176 ? -10.305 -2.859 15.484 1 96.75 176 GLU A N 1
ATOM 1370 C CA . GLU A 1 176 ? -10.945 -3.008 14.18 1 96.75 176 GLU A CA 1
ATOM 1371 C C . GLU A 1 176 ? -10.797 -1.739 13.344 1 96.75 176 GLU A C 1
ATOM 1373 O O . GLU A 1 176 ? -10.508 -1.809 12.148 1 96.75 176 GLU A O 1
ATOM 1378 N N . ARG A 1 177 ? -10.961 -0.596 13.969 1 97.44 177 ARG A N 1
ATOM 1379 C CA . ARG A 1 177 ? -10.836 0.684 13.281 1 97.44 177 ARG A CA 1
ATOM 1380 C C . ARG A 1 177 ? -9.422 0.884 12.75 1 97.44 177 ARG A C 1
ATOM 1382 O O . ARG A 1 177 ? -9.234 1.306 11.602 1 97.44 177 ARG A O 1
ATOM 1389 N N . LEU A 1 178 ? -8.484 0.532 13.586 1 98 178 LEU A N 1
ATOM 1390 C CA . LEU A 1 178 ? -7.086 0.711 13.211 1 98 178 LEU A CA 1
ATOM 1391 C C . LEU A 1 178 ? -6.684 -0.271 12.117 1 98 178 LEU A C 1
ATOM 1393 O O . LEU A 1 178 ? -5.957 0.09 11.188 1 98 178 LEU A O 1
ATOM 1397 N N . SER A 1 179 ? -7.211 -1.472 12.227 1 96.88 179 SER A N 1
ATOM 1398 C CA . SER A 1 179 ? -6.926 -2.482 11.219 1 96.88 179 SER A CA 1
ATOM 1399 C C . SER A 1 179 ? -7.496 -2.084 9.859 1 96.88 179 SER A C 1
ATOM 1401 O O . SER A 1 179 ? -6.812 -2.18 8.836 1 96.88 179 SER A O 1
ATOM 1403 N N . ARG A 1 180 ? -8.672 -1.591 9.883 1 96.06 180 ARG A N 1
ATOM 1404 C CA . ARG A 1 180 ? -9.328 -1.15 8.656 1 96.06 180 ARG A CA 1
ATOM 1405 C C . ARG A 1 180 ? -8.609 0.054 8.055 1 96.06 180 ARG A C 1
ATOM 1407 O O . ARG A 1 180 ? -8.555 0.205 6.836 1 96.06 180 ARG A O 1
ATOM 1414 N N . ALA A 1 181 ? -8.031 0.84 8.898 1 98.5 181 ALA A N 1
ATOM 1415 C CA . ALA A 1 181 ? -7.344 2.055 8.461 1 98.5 181 ALA A CA 1
ATOM 1416 C C . ALA A 1 181 ? -5.938 1.742 7.957 1 98.5 181 ALA A C 1
ATOM 1418 O O . ALA A 1 181 ? -5.27 2.605 7.387 1 98.5 181 ALA A O 1
ATOM 1419 N N . GLY A 1 182 ? -5.5 0.51 8.164 1 98.19 182 GLY A N 1
ATOM 1420 C CA . GLY A 1 182 ? -4.137 0.153 7.793 1 98.19 182 GLY A CA 1
ATOM 1421 C C . GLY A 1 182 ? -3.088 0.879 8.617 1 98.19 182 GLY A C 1
ATOM 1422 O O . GLY A 1 182 ? -2.018 1.213 8.109 1 98.19 182 GLY A O 1
ATOM 1423 N N . TYR A 1 183 ? -3.396 1.165 9.859 1 98.38 183 TYR A N 1
ATOM 1424 C CA . TYR A 1 183 ? -2.562 2.039 10.672 1 98.38 183 TYR A CA 1
ATOM 1425 C C . TYR A 1 183 ? -1.165 1.459 10.844 1 98.38 183 TYR A C 1
ATOM 1427 O O . TYR A 1 183 ? -0.17 2.182 10.758 1 98.38 183 TYR A O 1
ATOM 1435 N N . ASP A 1 184 ? -1.066 0.148 11.109 1 97.25 184 ASP A N 1
ATOM 1436 C CA . ASP A 1 184 ? 0.236 -0.475 11.328 1 97.25 184 ASP A CA 1
ATOM 1437 C C . ASP A 1 184 ? 1.148 -0.279 10.125 1 97.25 184 ASP A C 1
ATOM 1439 O O . ASP A 1 184 ? 2.328 0.05 10.273 1 97.25 184 ASP A O 1
ATOM 1443 N N . GLN A 1 185 ? 0.622 -0.533 8.906 1 98.06 185 GLN A N 1
ATOM 1444 C CA . GLN A 1 185 ? 1.396 -0.375 7.68 1 98.06 185 GLN A CA 1
ATOM 1445 C C . GLN A 1 185 ? 1.756 1.089 7.441 1 98.06 185 GLN A C 1
ATOM 1447 O O . GLN A 1 185 ? 2.863 1.396 6.996 1 98.06 185 GLN A O 1
ATOM 1452 N N . ILE A 1 186 ? 0.84 1.973 7.789 1 97.75 186 ILE A N 1
ATOM 1453 C CA . ILE A 1 186 ? 1.027 3.398 7.539 1 97.75 186 ILE A CA 1
ATOM 1454 C C . ILE A 1 186 ? 2.121 3.943 8.453 1 97.75 186 ILE A C 1
ATOM 1456 O O . ILE A 1 186 ? 2.941 4.762 8.031 1 97.75 186 ILE A O 1
ATOM 1460 N N . ILE A 1 187 ? 2.143 3.518 9.688 1 97.69 187 ILE A N 1
ATOM 1461 C CA . ILE A 1 187 ? 3.17 3.984 10.617 1 97.69 187 ILE A CA 1
ATOM 1462 C C . ILE A 1 187 ? 4.531 3.436 10.203 1 97.69 187 ILE A C 1
ATOM 1464 O O . ILE A 1 187 ? 5.551 4.117 10.328 1 97.69 187 ILE A O 1
ATOM 1468 N N . LYS A 1 188 ? 4.582 2.193 9.742 1 98.25 188 LYS A N 1
ATOM 1469 C CA . LYS A 1 188 ? 5.82 1.645 9.203 1 98.25 188 LYS A CA 1
ATOM 1470 C C . LYS A 1 188 ? 6.312 2.465 8.008 1 98.25 188 LYS A C 1
ATOM 1472 O O . LYS A 1 188 ? 7.516 2.693 7.863 1 98.25 188 LYS A O 1
ATOM 1477 N N . LEU A 1 189 ? 5.375 2.854 7.16 1 98.75 189 LEU A N 1
ATOM 1478 C CA . LEU A 1 189 ? 5.715 3.711 6.031 1 98.75 189 LEU A CA 1
ATOM 1479 C C . LEU A 1 189 ? 6.324 5.023 6.508 1 98.75 189 LEU A C 1
ATOM 1481 O O . LEU A 1 189 ? 7.34 5.477 5.973 1 98.75 189 LEU A O 1
ATOM 1485 N N . ASP A 1 190 ? 5.723 5.605 7.512 1 98.44 190 ASP A N 1
ATOM 1486 C CA . ASP A 1 190 ? 6.234 6.863 8.047 1 98.44 190 ASP A CA 1
ATOM 1487 C C . ASP A 1 190 ? 7.645 6.688 8.602 1 98.44 190 ASP A C 1
ATOM 1489 O O . ASP A 1 190 ? 8.516 7.527 8.375 1 98.44 190 ASP A O 1
ATOM 1493 N N . HIS A 1 191 ? 7.875 5.625 9.344 1 98.25 191 HIS A N 1
ATOM 1494 C CA . HIS A 1 191 ? 9.203 5.34 9.867 1 98.25 191 HIS A CA 1
ATOM 1495 C C . HIS A 1 191 ? 10.211 5.141 8.742 1 98.25 191 HIS A C 1
ATOM 1497 O O . HIS A 1 191 ? 11.336 5.645 8.812 1 98.25 191 HIS A O 1
ATOM 1503 N N . TYR A 1 192 ? 9.82 4.426 7.75 1 98.69 192 TYR A N 1
ATOM 1504 C CA . TYR A 1 192 ? 10.695 4.191 6.605 1 98.69 192 TYR A CA 1
ATOM 1505 C C . TYR A 1 192 ? 11.031 5.5 5.898 1 98.69 192 TYR A C 1
ATOM 1507 O O . TYR A 1 192 ? 12.18 5.727 5.516 1 98.69 192 TYR A O 1
ATOM 1515 N N . TYR A 1 193 ? 10.016 6.316 5.691 1 98.75 193 TYR A N 1
ATOM 1516 C CA . TYR A 1 193 ? 10.211 7.617 5.059 1 98.75 193 TYR A CA 1
ATOM 1517 C C . TYR A 1 193 ? 11.289 8.414 5.781 1 98.75 193 TYR A C 1
ATOM 1519 O O . TYR A 1 193 ? 12.211 8.945 5.148 1 98.75 193 TYR A O 1
ATOM 1527 N N . ARG A 1 194 ? 11.195 8.484 7.102 1 98 194 ARG A N 1
ATOM 1528 C CA . ARG A 1 194 ? 12.156 9.266 7.883 1 98 194 ARG A CA 1
ATOM 1529 C C . ARG A 1 194 ? 13.562 8.688 7.75 1 98 194 ARG A C 1
ATOM 1531 O O . ARG A 1 194 ? 14.531 9.43 7.57 1 98 194 ARG A O 1
ATOM 1538 N N . LYS A 1 195 ? 13.633 7.41 7.836 1 97.31 195 LYS A N 1
ATOM 1539 C CA . LYS A 1 195 ? 14.922 6.742 7.691 1 97.31 195 LYS A CA 1
ATOM 1540 C C . LYS A 1 195 ? 15.516 6.988 6.309 1 97.31 195 LYS A C 1
ATOM 1542 O O . LYS A 1 195 ? 16.688 7.352 6.191 1 97.31 195 LYS A O 1
ATOM 1547 N N . TYR A 1 196 ? 14.695 6.789 5.293 1 96.62 196 TYR A N 1
ATOM 1548 C CA . TYR A 1 196 ? 15.141 6.918 3.908 1 96.62 196 TYR A CA 1
ATOM 1549 C C . TYR A 1 196 ? 15.5 8.359 3.582 1 96.62 196 TYR A C 1
ATOM 1551 O O . TYR A 1 196 ? 16.453 8.617 2.836 1 96.62 196 TYR A O 1
ATOM 1559 N N . PHE A 1 197 ? 14.742 9.281 4.133 1 96.88 197 PHE A N 1
ATOM 1560 C CA . PHE A 1 197 ? 15.047 10.703 4 1 96.88 197 PHE A CA 1
ATOM 1561 C C . PHE A 1 197 ? 16.422 11.023 4.57 1 96.88 197 PHE A C 1
ATOM 1563 O O . PHE A 1 197 ? 17.234 11.664 3.91 1 96.88 197 PHE A O 1
ATOM 1570 N N . ASN A 1 198 ? 16.719 10.531 5.746 1 95.62 198 ASN A N 1
ATOM 1571 C CA . ASN A 1 198 ? 18 10.805 6.418 1 95.62 198 ASN A CA 1
ATOM 1572 C C . ASN A 1 198 ? 19.172 10.188 5.664 1 95.62 198 ASN A C 1
ATOM 1574 O O . ASN A 1 198 ? 20.266 10.734 5.664 1 95.62 198 ASN A O 1
ATOM 1578 N N . GLN A 1 199 ? 18.891 9.141 4.957 1 93.69 199 GLN A N 1
ATOM 1579 C CA . GLN A 1 199 ? 19.953 8.422 4.258 1 93.69 199 GLN A CA 1
ATOM 1580 C C . GLN A 1 199 ? 20.234 9.047 2.896 1 93.69 199 GLN A C 1
ATOM 1582 O O . GLN A 1 199 ? 21.359 8.961 2.393 1 93.69 199 GLN A O 1
ATOM 1587 N N . ASN A 1 200 ? 19.172 9.719 2.367 1 91.75 200 ASN A N 1
ATOM 1588 C CA . ASN A 1 200 ? 19.312 10.031 0.949 1 91.75 200 ASN A CA 1
ATOM 1589 C C . ASN A 1 200 ? 19.234 11.531 0.691 1 91.75 200 ASN A C 1
ATOM 1591 O O . ASN A 1 200 ? 19.656 12.008 -0.362 1 91.75 200 ASN A O 1
ATOM 1595 N N . LEU A 1 201 ? 18.625 12.227 1.604 1 88.81 201 LEU A N 1
ATOM 1596 C CA . LEU A 1 201 ? 18.438 13.648 1.347 1 88.81 201 LEU A CA 1
ATOM 1597 C C . LEU A 1 201 ? 19.188 14.492 2.383 1 88.81 201 LEU A C 1
ATOM 1599 O O . LEU A 1 201 ? 19.484 15.656 2.139 1 88.81 201 LEU A O 1
ATOM 1603 N N . HIS A 1 202 ? 19.266 14.086 3.656 1 74.06 202 HIS A N 1
ATOM 1604 C CA . HIS A 1 202 ? 19.844 14.922 4.699 1 74.06 202 HIS A CA 1
ATOM 1605 C C . HIS A 1 202 ? 21.344 15.133 4.465 1 74.06 202 HIS A C 1
ATOM 1607 O O . HIS A 1 202 ? 21.906 16.141 4.895 1 74.06 202 HIS A O 1
ATOM 1613 N N . ASN A 1 203 ? 22.203 14.273 3.623 1 53.94 203 ASN A N 1
ATOM 1614 C CA . ASN A 1 203 ? 23.641 14.539 3.574 1 53.94 203 ASN A CA 1
ATOM 1615 C C . ASN A 1 203 ? 23.953 15.734 2.678 1 53.94 203 ASN A C 1
ATOM 1617 O O . ASN A 1 203 ? 23.344 15.898 1.622 1 53.94 203 ASN A O 1
ATOM 1621 N N . MET B 1 1 ? 21.5 -18.141 -9.016 1 91.81 1 MET B N 1
ATOM 1622 C CA . MET B 1 1 ? 20.516 -17.594 -8.094 1 91.81 1 MET B CA 1
ATOM 1623 C C . MET B 1 1 ? 19.109 -17.953 -8.539 1 91.81 1 MET B C 1
ATOM 1625 O O . MET B 1 1 ? 18.797 -17.922 -9.727 1 91.81 1 MET B O 1
ATOM 1629 N N . THR B 1 2 ? 18.266 -18.469 -7.629 1 94.44 2 THR B N 1
ATOM 1630 C CA . THR B 1 2 ? 16.906 -18.891 -7.941 1 94.44 2 THR B CA 1
ATOM 1631 C C . THR B 1 2 ? 15.914 -18.312 -6.93 1 94.44 2 THR B C 1
ATOM 1633 O O . THR B 1 2 ? 16.312 -17.766 -5.898 1 94.44 2 THR B O 1
ATOM 1636 N N . GLY B 1 3 ? 14.664 -18.328 -7.293 1 96.62 3 GLY B N 1
ATOM 1637 C CA . GLY B 1 3 ? 13.57 -18.047 -6.375 1 96.62 3 GLY B CA 1
ATOM 1638 C C . GLY B 1 3 ? 12.758 -19.266 -6.02 1 96.62 3 GLY B C 1
ATOM 1639 O O . GLY B 1 3 ? 12.453 -20.094 -6.891 1 96.62 3 GLY B O 1
ATOM 1640 N N . ILE B 1 4 ? 12.477 -19.406 -4.754 1 97.56 4 ILE B N 1
ATOM 1641 C CA . ILE B 1 4 ? 11.609 -20.484 -4.289 1 97.56 4 ILE B CA 1
ATOM 1642 C C . ILE B 1 4 ? 10.383 -19.891 -3.602 1 97.56 4 ILE B C 1
ATOM 1644 O O . ILE B 1 4 ? 10.508 -19.109 -2.658 1 97.56 4 ILE B O 1
ATOM 1648 N N . ILE B 1 5 ? 9.234 -20.219 -4.086 1 98.44 5 ILE B N 1
ATOM 1649 C CA . ILE B 1 5 ? 7.984 -19.891 -3.412 1 98.44 5 ILE B CA 1
ATOM 1650 C C . ILE B 1 5 ? 7.523 -21.062 -2.564 1 98.44 5 ILE B C 1
ATOM 1652 O O . ILE B 1 5 ? 7.402 -22.188 -3.062 1 98.44 5 ILE B O 1
ATOM 1656 N N . THR B 1 6 ? 7.359 -20.875 -1.348 1 98.38 6 THR B N 1
ATOM 1657 C CA . THR B 1 6 ? 6.695 -21.812 -0.452 1 98.38 6 THR B CA 1
ATOM 1658 C C . THR B 1 6 ? 5.344 -21.25 0.001 1 98.38 6 THR B C 1
ATOM 1660 O O . THR B 1 6 ? 5.25 -20.109 0.434 1 98.38 6 THR B O 1
ATOM 1663 N N . GLY B 1 7 ? 4.344 -22.062 -0.181 1 97.81 7 GLY B N 1
ATOM 1664 C CA . GLY B 1 7 ? 3.018 -21.562 0.157 1 97.81 7 GLY B CA 1
ATOM 1665 C C . GLY B 1 7 ? 2.172 -22.594 0.892 1 97.81 7 GLY B C 1
ATOM 1666 O O . GLY B 1 7 ? 2.514 -23.781 0.933 1 97.81 7 GLY B O 1
ATOM 1667 N N . ASP B 1 8 ? 1.089 -22.125 1.521 1 95.44 8 ASP B N 1
ATOM 1668 C CA . ASP B 1 8 ? 0.066 -22.969 2.119 1 95.44 8 ASP B CA 1
ATOM 1669 C C . ASP B 1 8 ? -1.311 -22.312 2.045 1 95.44 8 ASP B C 1
ATOM 1671 O O . ASP B 1 8 ? -1.427 -21.094 2.158 1 95.44 8 ASP B O 1
ATOM 1675 N N . ILE B 1 9 ? -2.305 -23.172 1.891 1 94.5 9 ILE B N 1
ATOM 1676 C CA . ILE B 1 9 ? -3.682 -22.719 1.737 1 94.5 9 ILE B CA 1
ATOM 1677 C C . ILE B 1 9 ? -4.23 -22.266 3.09 1 94.5 9 ILE B C 1
ATOM 1679 O O . ILE B 1 9 ? -4.035 -22.953 4.102 1 94.5 9 ILE B O 1
ATOM 1683 N N . ILE B 1 10 ? -4.82 -21.078 3.027 1 91.62 10 ILE B N 1
ATOM 1684 C CA . ILE B 1 10 ? -5.43 -20.562 4.25 1 91.62 10 ILE B CA 1
ATOM 1685 C C . ILE B 1 10 ? -6.816 -21.188 4.426 1 91.62 10 ILE B C 1
ATOM 1687 O O . ILE B 1 10 ? -7.695 -21.016 3.576 1 91.62 10 ILE B O 1
ATOM 1691 N N . ARG B 1 11 ? -7.242 -22.078 5.289 1 73.81 11 ARG B N 1
ATOM 1692 C CA . ARG B 1 11 ? -8.43 -22.906 5.492 1 73.81 11 ARG B CA 1
ATOM 1693 C C . ARG B 1 11 ? -9.57 -22.078 6.082 1 73.81 11 ARG B C 1
ATOM 1695 O O . ARG B 1 11 ? -10.742 -22.359 5.832 1 73.81 11 ARG B O 1
ATOM 1702 N N . SER B 1 12 ? -9.219 -20.781 6.34 1 65.25 12 SER B N 1
ATOM 1703 C CA . SER B 1 12 ? -10.156 -19.969 7.102 1 65.25 12 SER B CA 1
ATOM 1704 C C . SER B 1 12 ? -11.375 -20.781 7.531 1 65.25 12 SER B C 1
ATOM 1706 O O . SER B 1 12 ? -12.5 -20.281 7.504 1 65.25 12 SER B O 1
ATOM 1708 N N . GLY B 1 13 ? -11.25 -22.094 7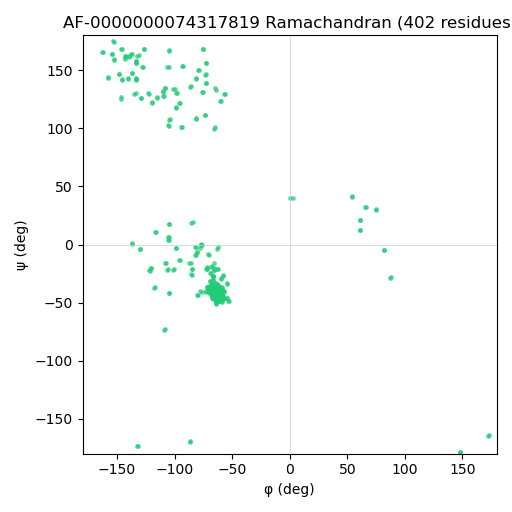.973 1 61.22 13 GLY B N 1
ATOM 1709 C CA . GLY B 1 13 ? -12.375 -22.891 8.422 1 61.22 13 GLY B CA 1
ATOM 1710 C C . GLY B 1 13 ? -13.164 -23.516 7.285 1 61.22 13 GLY B C 1
ATOM 1711 O O . GLY B 1 13 ? -14.18 -24.172 7.516 1 61.22 13 GLY B O 1
ATOM 1712 N N . ARG B 1 14 ? -12.75 -23.156 6.145 1 63.53 14 ARG B N 1
ATOM 1713 C CA . ARG B 1 14 ? -13.461 -23.672 4.98 1 63.53 14 ARG B CA 1
ATOM 1714 C C . ARG B 1 14 ? -13.148 -25.141 4.758 1 63.53 14 ARG B C 1
ATOM 1716 O O . ARG B 1 14 ? -12.07 -25.625 5.133 1 63.53 14 ARG B O 1
ATOM 1723 N N . ASP B 1 15 ? -14.195 -25.734 4.445 1 59.19 15 ASP B N 1
ATOM 1724 C CA . ASP B 1 15 ? -14.102 -27.141 4.074 1 59.19 15 ASP B CA 1
ATOM 1725 C C . ASP B 1 15 ? -13.297 -27.312 2.783 1 59.19 15 ASP B C 1
ATOM 1727 O O . ASP B 1 15 ? -13.766 -26.953 1.703 1 59.19 15 ASP B O 1
ATOM 1731 N N . LEU B 1 16 ? -12.094 -27.688 2.945 1 64.56 16 LEU B N 1
ATOM 1732 C CA . LEU B 1 16 ? -11.219 -27.906 1.802 1 64.56 16 LEU B CA 1
ATOM 1733 C C . LEU B 1 16 ? -11.391 -29.312 1.249 1 64.56 16 LEU B C 1
ATOM 1735 O O . LEU B 1 16 ? -10.484 -29.844 0.596 1 64.56 16 LEU B O 1
ATOM 1739 N N . SER B 1 17 ? -12.453 -29.781 1.646 1 65 17 SER B N 1
ATOM 1740 C CA . SER B 1 17 ? -12.703 -31.141 1.154 1 65 17 SER B CA 1
ATOM 1741 C C . SER B 1 17 ? -12.945 -31.141 -0.35 1 65 17 SER B C 1
ATOM 1743 O O . SER B 1 17 ? -12.852 -32.188 -0.999 1 65 17 SER B O 1
ATOM 1745 N N . ASN B 1 18 ? -13.25 -29.984 -0.754 1 63.34 18 ASN B N 1
ATOM 1746 C CA . ASN B 1 18 ? -13.469 -29.891 -2.193 1 63.34 18 ASN B CA 1
ATOM 1747 C C . ASN B 1 18 ? -12.156 -29.969 -2.969 1 63.34 18 ASN B C 1
ATOM 1749 O O . ASN B 1 18 ? -11.289 -29.109 -2.826 1 63.34 18 ASN B O 1
ATOM 1753 N N . PRO B 1 19 ? -11.922 -31 -3.695 1 72.44 19 PRO B N 1
ATOM 1754 C CA . PRO B 1 19 ? -10.711 -31.281 -4.477 1 72.44 19 PRO B CA 1
ATOM 1755 C C . PRO B 1 19 ? -10.484 -30.266 -5.586 1 72.44 19 PRO B C 1
ATOM 1757 O O . PRO B 1 19 ? -9.375 -30.172 -6.129 1 72.44 19 PRO B O 1
ATOM 1760 N N . LYS B 1 20 ? -11.438 -29.359 -5.719 1 86.69 20 LYS B N 1
ATOM 1761 C CA . LYS B 1 20 ? -11.375 -28.484 -6.883 1 86.69 20 LYS B CA 1
ATOM 1762 C C . LYS B 1 20 ? -10.195 -27.516 -6.773 1 86.69 20 LYS B C 1
ATOM 1764 O O . LYS B 1 20 ? -9.453 -27.328 -7.738 1 86.69 20 LYS B O 1
ATOM 1769 N N . TRP B 1 21 ? -9.977 -26.969 -5.621 1 90.94 21 TRP B N 1
ATOM 1770 C CA . TRP B 1 21 ? -8.898 -26.016 -5.469 1 90.94 21 TRP B CA 1
ATOM 1771 C C . TRP B 1 21 ? -7.539 -26.672 -5.707 1 90.94 21 TRP B C 1
ATOM 1773 O O . TRP B 1 21 ? -6.629 -26.047 -6.258 1 90.94 21 TRP B O 1
ATOM 1783 N N . LEU B 1 22 ? -7.441 -27.922 -5.332 1 92.62 22 LEU B N 1
ATOM 1784 C CA . LEU B 1 22 ? -6.18 -28.656 -5.492 1 92.62 22 LEU B CA 1
ATOM 1785 C C . LEU B 1 22 ? -5.844 -28.844 -6.965 1 92.62 22 LEU B C 1
ATOM 1787 O O . LEU B 1 22 ? -4.691 -28.672 -7.371 1 92.62 22 LEU B O 1
ATOM 1791 N N . GLU B 1 23 ? -6.809 -29.172 -7.734 1 93.69 23 GLU B N 1
ATOM 1792 C CA . GLU B 1 23 ? -6.609 -29.328 -9.172 1 93.69 23 GLU B CA 1
ATOM 1793 C C . GLU B 1 23 ? -6.234 -28 -9.82 1 93.69 23 GLU B C 1
ATOM 1795 O O . GLU B 1 23 ? -5.391 -27.969 -10.727 1 93.69 23 GLU B O 1
ATOM 1800 N N . ILE B 1 24 ? -6.867 -26.969 -9.383 1 95.25 24 ILE B N 1
ATOM 1801 C CA . ILE B 1 24 ? -6.574 -25.625 -9.883 1 95.25 24 ILE B CA 1
ATOM 1802 C C . ILE B 1 24 ? -5.125 -25.266 -9.578 1 95.25 24 ILE B C 1
ATOM 1804 O O . ILE B 1 24 ? -4.395 -24.797 -10.453 1 95.25 24 ILE B O 1
ATOM 1808 N N . LEU B 1 25 ? -4.723 -25.516 -8.336 1 95.75 25 LEU B N 1
ATOM 1809 C CA . LEU B 1 25 ? -3.359 -25.203 -7.91 1 95.75 25 LEU B CA 1
ATOM 1810 C C . LEU B 1 25 ? -2.348 -26.031 -8.703 1 95.75 25 LEU B C 1
ATOM 1812 O O . LEU B 1 25 ? -1.353 -25.484 -9.195 1 95.75 25 LEU B O 1
ATOM 1816 N N . LYS B 1 26 ? -2.635 -27.328 -8.906 1 93.81 26 LYS B N 1
ATOM 1817 C CA . LYS B 1 26 ? -1.745 -28.203 -9.656 1 93.81 26 LYS B CA 1
ATOM 1818 C C . LYS B 1 26 ? -1.535 -27.688 -11.078 1 93.81 26 LYS B C 1
ATOM 1820 O O . LYS B 1 26 ? -0.4 -27.609 -11.555 1 93.81 26 LYS B O 1
ATOM 1825 N N . THR B 1 27 ? -2.562 -27.375 -11.68 1 94.38 27 THR B N 1
ATOM 1826 C CA . THR B 1 27 ? -2.504 -26.891 -13.055 1 94.38 27 THR B CA 1
ATOM 1827 C C . THR B 1 27 ? -1.717 -25.578 -13.125 1 94.38 27 THR B C 1
ATOM 1829 O O . THR B 1 27 ? -0.896 -25.391 -14.023 1 94.38 27 THR B O 1
ATOM 1832 N N . GLN B 1 28 ? -1.97 -24.703 -12.156 1 95.38 28 GLN B N 1
ATOM 1833 C CA . GLN B 1 28 ? -1.286 -23.406 -12.133 1 95.38 28 GLN B CA 1
ATOM 1834 C C . GLN B 1 28 ? 0.214 -23.578 -11.914 1 95.38 28 GLN B C 1
ATOM 1836 O O . GLN B 1 28 ? 1.025 -22.969 -12.609 1 95.38 28 GLN B O 1
ATOM 1841 N N . LEU B 1 29 ? 0.573 -24.422 -10.953 1 96.12 29 LEU B N 1
ATOM 1842 C CA . LEU B 1 29 ? 1.981 -24.672 -10.672 1 96.12 29 LEU B CA 1
ATOM 1843 C C . LEU B 1 29 ? 2.678 -25.297 -11.875 1 96.12 29 LEU B C 1
ATOM 1845 O O . LEU B 1 29 ? 3.805 -24.922 -12.211 1 96.12 29 LEU B O 1
ATOM 1849 N N . SER B 1 30 ? 2.012 -26.219 -12.516 1 93.62 30 SER B N 1
ATOM 1850 C CA . SER B 1 30 ? 2.568 -26.859 -13.703 1 93.62 30 SER B CA 1
ATOM 1851 C C . SER B 1 30 ? 2.795 -25.859 -14.828 1 93.62 30 SER B C 1
ATOM 1853 O O . SER B 1 30 ? 3.791 -25.938 -15.547 1 93.62 30 SER B O 1
ATOM 1855 N N . THR B 1 31 ? 1.906 -24.906 -14.969 1 92.56 31 THR B N 1
ATOM 1856 C CA . THR B 1 31 ? 1.979 -23.891 -16.031 1 92.56 31 THR B CA 1
ATOM 1857 C C . THR B 1 31 ? 3.102 -22.906 -15.75 1 92.56 31 THR B C 1
ATOM 1859 O O . THR B 1 31 ? 3.787 -22.453 -16.672 1 92.56 31 THR B O 1
ATOM 1862 N N . LEU B 1 32 ? 3.34 -22.562 -14.523 1 92.81 32 LEU B N 1
ATOM 1863 C CA . LEU B 1 32 ? 4.273 -21.5 -14.133 1 92.81 32 LEU B CA 1
ATOM 1864 C C . LEU B 1 32 ? 5.688 -22.062 -13.992 1 92.81 32 LEU B C 1
ATOM 1866 O O . LEU B 1 32 ? 6.656 -21.297 -13.961 1 92.81 32 LEU B O 1
ATOM 1870 N N . SER B 1 33 ? 5.754 -23.359 -13.922 1 87.75 33 SER B N 1
ATOM 1871 C CA . SER B 1 33 ? 7.031 -23.984 -13.625 1 87.75 33 SER B CA 1
ATOM 1872 C C . SER B 1 33 ? 7.918 -24.062 -14.859 1 87.75 33 SER B C 1
ATOM 1874 O O . SER B 1 33 ? 7.418 -24.125 -15.984 1 87.75 33 SER B O 1
ATOM 1876 N N . ILE B 1 34 ? 9.18 -24.016 -14.617 1 79.12 34 ILE B N 1
ATOM 1877 C CA . ILE B 1 34 ? 10.172 -24.141 -15.672 1 79.12 34 ILE B CA 1
ATOM 1878 C C . ILE B 1 34 ? 10.188 -25.562 -16.219 1 79.12 34 ILE B C 1
ATOM 1880 O O . ILE B 1 34 ? 10.359 -25.781 -17.422 1 79.12 34 ILE B O 1
ATOM 1884 N N . ASP B 1 35 ? 10.008 -26.531 -15.336 1 79.75 35 ASP B N 1
ATOM 1885 C CA . ASP B 1 35 ? 9.914 -27.938 -15.719 1 79.75 35 ASP B CA 1
ATOM 1886 C C . ASP B 1 35 ? 9.086 -28.719 -14.703 1 79.75 35 ASP B C 1
ATOM 1888 O O . ASP B 1 35 ? 8.641 -28.172 -13.695 1 79.75 35 ASP B O 1
ATOM 1892 N N . ASN B 1 36 ? 8.812 -29.922 -14.938 1 78.62 36 ASN B N 1
ATOM 1893 C CA . ASN B 1 36 ? 7.906 -30.75 -14.141 1 78.62 36 ASN B CA 1
ATOM 1894 C C . ASN B 1 36 ? 8.5 -31.078 -12.773 1 78.62 36 ASN B C 1
ATOM 1896 O O . ASN B 1 36 ? 7.801 -31.547 -11.883 1 78.62 36 ASN B O 1
ATOM 1900 N N . THR B 1 37 ? 9.719 -30.766 -12.586 1 79.81 37 THR B N 1
ATOM 1901 C CA . THR B 1 37 ? 10.375 -31.109 -11.328 1 79.81 37 THR B CA 1
ATOM 1902 C C . THR B 1 37 ? 10.539 -29.875 -10.445 1 79.81 37 THR B C 1
ATOM 1904 O O . THR B 1 37 ? 11.062 -29.969 -9.336 1 79.81 37 THR B O 1
ATOM 1907 N N . SER B 1 38 ? 9.961 -28.812 -10.922 1 91.19 38 SER B N 1
ATOM 1908 C CA . SER B 1 38 ? 10.266 -27.547 -10.25 1 91.19 38 SER B CA 1
ATOM 1909 C C . SER B 1 38 ? 9.109 -27.094 -9.375 1 91.19 38 SER B C 1
ATOM 1911 O O . SER B 1 38 ? 8.984 -25.906 -9.062 1 91.19 38 SER B O 1
ATOM 1913 N N . TRP B 1 39 ? 8.172 -28.016 -9.039 1 94.69 39 TRP B N 1
ATOM 1914 C CA . TRP B 1 39 ? 7.105 -27.719 -8.086 1 94.69 39 TRP B CA 1
ATOM 1915 C C . TRP B 1 39 ? 6.633 -28.984 -7.383 1 94.69 39 TRP B C 1
ATOM 1917 O O . TRP B 1 39 ? 6.922 -30.094 -7.832 1 94.69 39 TRP B O 1
ATOM 1927 N N . ASP B 1 40 ? 6.031 -28.828 -6.289 1 94.06 40 ASP B N 1
ATOM 1928 C CA . ASP B 1 40 ? 5.492 -29.938 -5.516 1 94.06 40 ASP B CA 1
ATOM 1929 C C . ASP B 1 40 ? 4.391 -29.469 -4.57 1 94.06 40 ASP B C 1
ATOM 1931 O O . ASP B 1 40 ? 4.41 -28.328 -4.105 1 94.06 40 ASP B O 1
ATOM 1935 N N . ILE B 1 41 ? 3.41 -30.312 -4.414 1 93.56 41 ILE B N 1
ATOM 1936 C CA . ILE B 1 41 ? 2.412 -30.125 -3.367 1 93.56 41 ILE B CA 1
ATOM 1937 C C . ILE B 1 41 ? 2.582 -31.203 -2.295 1 93.56 41 ILE B C 1
ATOM 1939 O O . ILE B 1 41 ? 2.754 -32.375 -2.611 1 93.56 41 ILE B O 1
ATOM 1943 N N . TYR B 1 42 ? 2.586 -30.719 -1.058 1 92 42 TYR B N 1
ATOM 1944 C CA . TYR B 1 42 ? 2.793 -31.672 0.027 1 92 42 TYR B CA 1
ATOM 1945 C C . TYR B 1 42 ? 1.943 -31.312 1.239 1 92 42 TYR B C 1
ATOM 1947 O O . TYR B 1 42 ? 1.396 -30.203 1.316 1 92 42 TYR B O 1
ATOM 1955 N N . SER B 1 43 ? 1.733 -32.25 2.166 1 87.81 43 SER B N 1
ATOM 1956 C CA . SER B 1 43 ? 0.98 -32.094 3.404 1 87.81 43 SER B CA 1
ATOM 1957 C C . SER B 1 43 ? -0.468 -31.719 3.123 1 87.81 43 SER B C 1
ATOM 1959 O O . SER B 1 43 ? -1.14 -31.141 3.984 1 87.81 43 SER B O 1
ATOM 1961 N N . GLY B 1 44 ? -0.901 -31.828 1.895 1 85.56 44 GLY B N 1
ATOM 1962 C CA . GLY B 1 44 ? -2.285 -31.594 1.516 1 85.56 44 GLY B CA 1
ATOM 1963 C C . GLY B 1 44 ? -2.586 -30.141 1.206 1 85.56 44 GLY B C 1
ATOM 1964 O O . GLY B 1 44 ? -3.482 -29.844 0.415 1 85.56 44 GLY B O 1
ATOM 1965 N N . ASP B 1 45 ? -1.85 -29.203 1.842 1 90.94 45 ASP B N 1
ATOM 1966 C CA . ASP B 1 45 ? -2.205 -27.797 1.641 1 90.94 45 ASP B CA 1
ATOM 1967 C C . ASP B 1 45 ? -0.959 -26.938 1.427 1 90.94 45 ASP B C 1
ATOM 1969 O O . ASP B 1 45 ? -1.053 -25.719 1.315 1 90.94 45 ASP B O 1
ATOM 1973 N N . SER B 1 46 ? 0.197 -27.578 1.435 1 95 46 SER B N 1
ATOM 1974 C CA . SER B 1 46 ? 1.453 -26.859 1.249 1 95 46 SER B CA 1
ATOM 1975 C C . SER B 1 46 ? 2.039 -27.125 -0.136 1 95 46 SER B C 1
ATOM 1977 O O . SER B 1 46 ? 1.775 -28.156 -0.742 1 95 46 SER B O 1
ATOM 1979 N N . PHE B 1 47 ? 2.824 -26.188 -0.67 1 96.5 47 PHE B N 1
ATOM 1980 C CA . PHE B 1 47 ? 3.428 -26.391 -1.983 1 96.5 47 PHE B CA 1
ATOM 1981 C C . PHE B 1 47 ? 4.707 -25.562 -2.117 1 96.5 47 PHE B C 1
ATOM 1983 O O . PHE B 1 47 ? 4.965 -24.672 -1.308 1 96.5 47 PHE B O 1
ATOM 1990 N N . GLN B 1 48 ? 5.48 -25.906 -3.08 1 97.12 48 GLN B N 1
ATOM 1991 C CA . GLN B 1 48 ? 6.691 -25.188 -3.451 1 97.12 48 GLN B CA 1
ATOM 1992 C C . GLN B 1 48 ? 6.809 -25.047 -4.965 1 97.12 48 GLN B C 1
ATOM 1994 O O . GLN B 1 48 ? 6.359 -25.906 -5.711 1 97.12 48 GLN B O 1
ATOM 1999 N N . LEU B 1 49 ? 7.383 -23.984 -5.398 1 97.44 49 LEU B N 1
ATOM 2000 C CA . LEU B 1 49 ? 7.59 -23.688 -6.812 1 97.44 49 LEU B CA 1
ATOM 2001 C C . LEU B 1 49 ? 8.898 -22.922 -7.027 1 97.44 49 LEU B C 1
ATOM 2003 O O . LEU B 1 49 ? 9.156 -21.938 -6.34 1 97.44 49 LEU B O 1
ATOM 2007 N N . GLU B 1 50 ? 9.695 -23.469 -7.875 1 96.31 50 GLU B N 1
ATOM 2008 C CA . GLU B 1 50 ? 10.898 -22.734 -8.281 1 96.31 50 GLU B CA 1
ATOM 2009 C C . GLU B 1 50 ? 10.609 -21.781 -9.43 1 96.31 50 GLU B C 1
ATOM 2011 O O . GLU B 1 50 ? 9.938 -22.141 -10.398 1 96.31 50 GLU B O 1
ATOM 2016 N N . VAL B 1 51 ? 11.164 -20.547 -9.305 1 96.19 51 VAL B N 1
ATOM 2017 C CA . VAL B 1 51 ? 10.883 -19.531 -10.312 1 96.19 51 VAL B CA 1
ATOM 2018 C C . VAL B 1 51 ? 12.133 -18.688 -10.555 1 96.19 51 VAL B C 1
ATOM 2020 O O . VAL B 1 51 ? 13.086 -18.734 -9.766 1 96.19 51 VAL B O 1
ATOM 2023 N N . ASN B 1 52 ? 12.148 -18 -11.75 1 95.25 52 ASN B N 1
ATOM 2024 C CA . ASN B 1 52 ? 13.078 -16.875 -11.867 1 95.25 52 ASN B CA 1
ATOM 2025 C C . ASN B 1 52 ? 12.789 -15.797 -10.82 1 95.25 52 ASN B C 1
ATOM 2027 O O . ASN B 1 52 ? 11.672 -15.281 -10.742 1 95.25 52 ASN B O 1
ATOM 2031 N N . PRO B 1 53 ? 13.805 -15.5 -10.039 1 96.56 53 PRO B N 1
ATOM 2032 C CA . PRO B 1 53 ? 13.539 -14.57 -8.938 1 96.56 53 PRO B CA 1
ATOM 2033 C C . PRO B 1 53 ? 12.914 -13.266 -9.406 1 96.56 53 PRO B C 1
ATOM 2035 O O . PRO B 1 53 ? 12.102 -12.672 -8.695 1 96.56 53 PRO B O 1
ATOM 2038 N N . ALA B 1 54 ? 13.227 -12.75 -10.602 1 96.88 54 ALA B N 1
ATOM 2039 C CA . ALA B 1 54 ? 12.688 -11.5 -11.133 1 96.88 54 ALA B CA 1
ATOM 2040 C C . ALA B 1 54 ? 11.172 -11.602 -11.328 1 96.88 54 ALA B C 1
ATOM 2042 O O . ALA B 1 54 ? 10.469 -10.594 -11.281 1 96.88 54 ALA B O 1
ATOM 2043 N N . ASP B 1 55 ? 10.648 -12.852 -11.422 1 96.75 55 ASP B N 1
ATOM 2044 C CA . ASP B 1 55 ? 9.234 -13.078 -11.688 1 96.75 55 ASP B CA 1
ATOM 2045 C C . ASP B 1 55 ? 8.5 -13.539 -10.422 1 96.75 55 ASP B C 1
ATOM 2047 O O . ASP B 1 55 ? 7.324 -13.898 -10.477 1 96.75 55 ASP B O 1
ATOM 2051 N N . GLY B 1 56 ? 9.219 -13.57 -9.312 1 97.94 56 GLY B N 1
ATOM 2052 C CA . GLY B 1 56 ? 8.68 -14.156 -8.094 1 97.94 56 GLY B CA 1
ATOM 2053 C C . GLY B 1 56 ? 7.402 -13.484 -7.621 1 97.94 56 GLY B C 1
ATOM 2054 O O . GLY B 1 56 ? 6.422 -14.164 -7.309 1 97.94 56 GLY B O 1
ATOM 2055 N N . LEU B 1 57 ? 7.406 -12.141 -7.605 1 98.69 57 LEU B N 1
ATOM 2056 C CA . LEU B 1 57 ? 6.242 -11.43 -7.09 1 98.69 57 LEU B CA 1
ATOM 2057 C C . LEU B 1 57 ? 5.031 -11.633 -7.996 1 98.69 57 LEU B C 1
ATOM 2059 O O . LEU B 1 57 ? 3.939 -11.945 -7.52 1 98.69 57 LEU B O 1
ATOM 2063 N N . THR B 1 58 ? 5.23 -11.477 -9.297 1 98.25 58 THR B N 1
ATOM 2064 C CA . THR B 1 58 ? 4.125 -11.664 -10.234 1 98.25 58 THR B CA 1
ATOM 2065 C C . THR B 1 58 ? 3.574 -13.086 -10.141 1 98.25 58 THR B C 1
ATOM 2067 O O . THR B 1 58 ? 2.361 -13.297 -10.227 1 98.25 58 THR B O 1
ATOM 2070 N N . THR B 1 59 ? 4.422 -14.047 -9.969 1 98.38 59 THR B N 1
ATOM 2071 C CA . THR B 1 59 ? 3.994 -15.438 -9.859 1 98.38 59 THR B CA 1
ATOM 2072 C C . THR B 1 59 ? 3.119 -15.641 -8.625 1 98.38 59 THR B C 1
ATOM 2074 O O . THR B 1 59 ? 2.068 -16.281 -8.695 1 98.38 59 THR B O 1
ATOM 2077 N N . MET B 1 60 ? 3.551 -15.07 -7.484 1 98.81 60 MET B N 1
ATOM 2078 C CA . MET B 1 60 ? 2.746 -15.164 -6.27 1 98.81 60 MET B CA 1
ATOM 2079 C C . MET B 1 60 ? 1.378 -14.523 -6.469 1 98.81 60 MET B C 1
ATOM 2081 O O . MET B 1 60 ? 0.358 -15.086 -6.066 1 98.81 60 MET B O 1
ATOM 2085 N N . LEU B 1 61 ? 1.356 -13.391 -7.145 1 98.81 61 LEU B N 1
ATOM 2086 C CA . LEU B 1 61 ? 0.1 -12.688 -7.383 1 98.81 61 LEU B CA 1
ATOM 2087 C C . LEU B 1 61 ? -0.806 -13.492 -8.312 1 98.81 61 LEU B C 1
ATOM 2089 O O . LEU B 1 61 ? -2.025 -13.508 -8.133 1 98.81 61 LEU B O 1
ATOM 2093 N N . LEU B 1 62 ? -0.237 -14.172 -9.273 1 98.69 62 LEU B N 1
ATOM 2094 C CA . LEU B 1 62 ? -0.993 -15.016 -10.195 1 98.69 62 LEU B CA 1
ATOM 2095 C C . LEU B 1 62 ? -1.637 -16.188 -9.453 1 98.69 62 LEU B C 1
ATOM 2097 O O . LEU B 1 62 ? -2.82 -16.469 -9.648 1 98.69 62 LEU B O 1
ATOM 2101 N N . ILE B 1 63 ? -0.861 -16.844 -8.617 1 98.5 63 ILE B N 1
ATOM 2102 C CA . ILE B 1 63 ? -1.379 -17.969 -7.859 1 98.5 63 ILE B CA 1
ATOM 2103 C C . ILE B 1 63 ? -2.508 -17.516 -6.945 1 98.5 63 ILE B C 1
ATOM 2105 O O . ILE B 1 63 ? -3.586 -18.109 -6.922 1 98.5 63 ILE B O 1
ATOM 2109 N N . LYS B 1 64 ? -2.301 -16.438 -6.238 1 98.56 64 LYS B N 1
ATOM 2110 C CA . LYS B 1 64 ? -3.277 -15.93 -5.281 1 98.56 64 LYS B CA 1
ATOM 2111 C C . LYS B 1 64 ? -4.566 -15.508 -5.984 1 98.56 64 LYS B C 1
ATOM 2113 O O . LYS B 1 64 ? -5.66 -15.883 -5.566 1 98.56 64 LYS B O 1
ATOM 2118 N N . SER B 1 65 ? -4.434 -14.703 -7.09 1 98.62 65 SER B N 1
ATOM 2119 C CA . SER B 1 65 ? -5.613 -14.227 -7.801 1 98.62 65 SER B CA 1
ATOM 2120 C C . SER B 1 65 ? -6.422 -15.391 -8.375 1 98.62 65 SER B C 1
ATOM 2122 O O . SER B 1 65 ? -7.652 -15.383 -8.328 1 98.62 65 SER B O 1
ATOM 2124 N N . LEU B 1 66 ? -5.766 -16.422 -8.875 1 98.25 66 LEU B N 1
ATOM 2125 C CA . LEU B 1 66 ? -6.465 -17.547 -9.461 1 98.25 66 LEU B CA 1
ATOM 2126 C C . LEU B 1 66 ? -7.234 -18.328 -8.398 1 98.25 66 LEU B C 1
ATOM 2128 O O . LEU B 1 66 ? -8.391 -18.703 -8.617 1 98.25 66 LEU B O 1
ATOM 2132 N N . LEU B 1 67 ? -6.586 -18.578 -7.285 1 96.88 67 LEU B N 1
ATOM 2133 C CA . LEU B 1 67 ? -7.227 -19.359 -6.227 1 96.88 67 LEU B CA 1
ATOM 2134 C C . LEU B 1 67 ? -8.445 -18.625 -5.684 1 96.88 67 LEU B C 1
ATOM 2136 O O . LEU B 1 67 ? -9.492 -19.234 -5.441 1 96.88 67 LEU B O 1
ATOM 2140 N N . ILE B 1 68 ? -8.336 -17.328 -5.504 1 96.69 68 ILE B N 1
ATOM 2141 C CA . ILE B 1 68 ? -9.484 -16.547 -5.055 1 96.69 68 ILE B CA 1
ATOM 2142 C C . ILE B 1 68 ? -10.578 -16.578 -6.125 1 96.69 68 ILE B C 1
ATOM 2144 O O . ILE B 1 68 ? -11.742 -16.859 -5.828 1 96.69 68 ILE B O 1
ATOM 2148 N N . PHE B 1 69 ? -10.172 -16.375 -7.355 1 97.31 69 PHE B N 1
ATOM 2149 C CA . PHE B 1 69 ? -11.07 -16.281 -8.5 1 97.31 69 PHE B CA 1
ATOM 2150 C C . PHE B 1 69 ? -11.82 -17.594 -8.703 1 97.31 69 PHE B C 1
ATOM 2152 O O . PHE B 1 69 ? -13.047 -17.625 -8.719 1 97.31 69 PHE B O 1
ATOM 2159 N N . LYS B 1 70 ? -11.164 -18.672 -8.68 1 95.88 70 LYS B N 1
ATOM 2160 C CA . LYS B 1 70 ? -11.758 -19.922 -9.141 1 95.88 70 LYS B CA 1
ATOM 2161 C C . LYS B 1 70 ? -12.219 -20.781 -7.969 1 95.88 70 LYS B C 1
ATOM 2163 O O . LYS B 1 70 ? -13.094 -21.641 -8.117 1 95.88 70 LYS B O 1
ATOM 2168 N N . ALA B 1 71 ? -11.664 -20.547 -6.777 1 93.44 71 ALA B N 1
ATOM 2169 C CA . ALA B 1 71 ? -11.961 -21.484 -5.695 1 93.44 71 ALA B CA 1
ATOM 2170 C C . ALA B 1 71 ? -12.398 -20.734 -4.438 1 93.44 71 ALA B C 1
ATOM 2172 O O . ALA B 1 71 ? -12.766 -21.359 -3.436 1 93.44 71 ALA B O 1
ATOM 2173 N N . ASP B 1 72 ? -12.391 -19.359 -4.438 1 93.5 72 ASP B N 1
ATOM 2174 C CA . ASP B 1 72 ? -12.758 -18.547 -3.285 1 93.5 72 ASP B CA 1
ATOM 2175 C C . ASP B 1 72 ? -11.953 -18.938 -2.049 1 93.5 72 ASP B C 1
ATOM 2177 O O . ASP B 1 72 ? -12.523 -19.125 -0.967 1 93.5 72 ASP B O 1
ATOM 2181 N N . ILE B 1 73 ? -10.641 -19.203 -2.262 1 93.44 73 ILE B N 1
ATOM 2182 C CA . ILE B 1 73 ? -9.758 -19.5 -1.143 1 93.44 73 ILE B CA 1
ATOM 2183 C C . ILE B 1 73 ? -8.531 -18.594 -1.194 1 93.44 73 ILE B C 1
ATOM 2185 O O . ILE B 1 73 ? -8.109 -18.156 -2.273 1 93.44 73 ILE B O 1
ATOM 2189 N N . ASN B 1 74 ? -7.965 -18.344 -0.053 1 94.88 74 ASN B N 1
ATOM 2190 C CA . ASN B 1 74 ? -6.766 -17.516 0.045 1 94.88 74 ASN B CA 1
ATOM 2191 C C . ASN B 1 74 ? -5.523 -18.375 0.312 1 94.88 74 ASN B C 1
ATOM 2193 O O . ASN B 1 74 ? -5.633 -19.547 0.653 1 94.88 74 ASN B O 1
ATOM 2197 N N . VAL B 1 75 ? -4.402 -17.812 0.16 1 96.62 75 VAL B N 1
ATOM 2198 C CA . VAL B 1 75 ? -3.141 -18.531 0.237 1 96.62 75 VAL B CA 1
ATOM 2199 C C . VAL B 1 75 ? -2.061 -17.641 0.844 1 96.62 75 VAL B C 1
ATOM 2201 O O . VAL B 1 75 ? -2.064 -16.422 0.637 1 96.62 75 VAL B O 1
ATOM 2204 N N . ARG B 1 76 ? -1.201 -18.219 1.666 1 97.88 76 ARG B N 1
ATOM 2205 C CA . ARG B 1 76 ? 0.021 -17.594 2.146 1 97.88 76 ARG B CA 1
ATOM 2206 C C . ARG B 1 76 ? 1.237 -18.078 1.366 1 97.88 76 ARG B C 1
ATOM 2208 O O . ARG B 1 76 ? 1.366 -19.281 1.097 1 97.88 76 ARG B O 1
ATOM 2215 N N . MET B 1 77 ? 2.049 -17.109 0.978 1 98.81 77 MET B N 1
ATOM 2216 C CA . MET B 1 77 ? 3.234 -17.5 0.22 1 98.81 77 MET B CA 1
ATOM 2217 C C . MET B 1 77 ? 4.445 -16.672 0.64 1 98.81 77 MET B C 1
ATOM 2219 O O . MET B 1 77 ? 4.32 -15.469 0.91 1 98.81 77 MET B O 1
ATOM 2223 N N . ALA B 1 78 ? 5.562 -17.281 0.686 1 98.88 78 ALA B N 1
ATOM 2224 C CA . ALA B 1 78 ? 6.859 -16.656 0.92 1 98.88 78 ALA B CA 1
ATOM 2225 C C . ALA B 1 78 ? 7.824 -16.938 -0.227 1 98.88 78 ALA B C 1
ATOM 2227 O O . ALA B 1 78 ? 7.957 -18.078 -0.66 1 98.88 78 ALA B O 1
ATOM 2228 N N . LEU B 1 79 ? 8.43 -15.922 -0.741 1 98.88 79 LEU B N 1
ATOM 2229 C CA . LEU B 1 79 ? 9.469 -16.062 -1.76 1 98.88 79 LEU B CA 1
ATOM 2230 C C . LEU B 1 79 ? 10.859 -15.977 -1.141 1 98.88 79 LEU B C 1
ATOM 2232 O O . LEU B 1 79 ? 11.188 -14.977 -0.502 1 98.88 79 LEU B O 1
ATOM 2236 N N . GLY B 1 80 ? 11.609 -16.984 -1.254 1 98.56 80 GLY B N 1
ATOM 2237 C CA . GLY B 1 80 ? 13.023 -16.969 -0.927 1 98.56 80 GLY B CA 1
ATOM 2238 C C . GLY B 1 80 ? 13.914 -16.797 -2.145 1 98.56 80 GLY B C 1
ATOM 2239 O O . GLY B 1 80 ? 13.758 -17.516 -3.137 1 98.56 80 GLY B O 1
ATOM 2240 N N . ILE B 1 81 ? 14.828 -15.906 -2.127 1 98.31 81 ILE B N 1
ATOM 2241 C CA . ILE B 1 81 ? 15.773 -15.672 -3.213 1 98.31 81 ILE B CA 1
ATOM 2242 C C . ILE B 1 81 ? 17.188 -15.984 -2.742 1 98.31 81 ILE B C 1
ATOM 2244 O O . ILE B 1 81 ? 17.656 -15.438 -1.739 1 98.31 81 ILE B O 1
ATOM 2248 N N . GLY B 1 82 ? 17.859 -16.781 -3.428 1 96.62 82 GLY B N 1
ATOM 2249 C CA . GLY B 1 82 ? 19.203 -17.188 -3.055 1 96.62 82 GLY B CA 1
ATOM 2250 C C . GLY B 1 82 ? 19.75 -18.297 -3.934 1 96.62 82 GLY B C 1
ATOM 2251 O O . GLY B 1 82 ? 19.234 -18.547 -5.023 1 96.62 82 GLY B O 1
ATOM 2252 N N . GLU B 1 83 ? 20.828 -18.953 -3.494 1 93.31 83 GLU B N 1
ATOM 2253 C CA . GLU B 1 83 ? 21.484 -20.016 -4.258 1 93.31 83 GLU B CA 1
ATOM 2254 C C . GLU B 1 83 ? 20.75 -21.344 -4.09 1 93.31 83 GLU B C 1
ATOM 2256 O O . GLU B 1 83 ? 20.219 -21.641 -3.02 1 93.31 83 GLU B O 1
ATOM 2261 N N . LYS B 1 84 ? 20.734 -22.047 -5.227 1 90.19 84 LYS B N 1
ATOM 2262 C CA . LYS B 1 84 ? 20.344 -23.453 -5.203 1 90.19 84 LYS B CA 1
ATOM 2263 C C . LYS B 1 84 ? 21.562 -24.359 -5.074 1 90.19 84 LYS B C 1
ATOM 2265 O O . LYS B 1 84 ? 22.438 -24.359 -5.938 1 90.19 84 LYS B O 1
ATOM 2270 N N . GLU B 1 85 ? 21.891 -24.875 -3.99 1 84.81 85 GLU B N 1
ATOM 2271 C CA . GLU B 1 85 ? 23.125 -25.594 -3.705 1 84.81 85 GLU B CA 1
ATOM 2272 C C . GLU B 1 85 ? 23.047 -27.031 -4.215 1 84.81 85 GLU B C 1
ATOM 2274 O O . GLU B 1 85 ? 24.031 -27.578 -4.691 1 84.81 85 GLU B O 1
ATOM 2279 N N . TYR B 1 86 ? 21.938 -27.719 -4.016 1 83.19 86 TYR B N 1
ATOM 2280 C CA . TYR B 1 86 ? 21.766 -29.094 -4.441 1 83.19 86 TYR B CA 1
ATOM 2281 C C . TYR B 1 86 ? 20.469 -29.266 -5.246 1 83.19 86 TYR B C 1
ATOM 2283 O O . TYR B 1 86 ? 19.422 -28.766 -4.848 1 83.19 86 TYR B O 1
ATOM 2291 N N . SER B 1 87 ? 20.594 -29.812 -6.426 1 79.19 87 SER B N 1
ATOM 2292 C CA . SER B 1 87 ? 19.438 -30.125 -7.266 1 79.19 87 SER B CA 1
ATOM 2293 C C . SER B 1 87 ? 19.141 -31.625 -7.262 1 79.19 87 SER B C 1
ATOM 2295 O O . SER B 1 87 ? 19.922 -32.406 -7.785 1 79.19 87 SER B O 1
ATOM 2297 N N . GLY B 1 88 ? 18.047 -31.922 -6.57 1 78.12 88 GLY B N 1
ATOM 2298 C CA . GLY B 1 88 ? 17.594 -33.312 -6.602 1 78.12 88 GLY B CA 1
ATOM 2299 C C . GLY B 1 88 ? 16.688 -33.594 -7.785 1 78.12 88 GLY B C 1
ATOM 2300 O O . GLY B 1 88 ? 16.562 -32.781 -8.703 1 78.12 88 GLY B O 1
ATOM 2301 N N . ASP B 1 89 ? 16.062 -34.812 -7.723 1 76.31 89 ASP B N 1
ATOM 2302 C CA . ASP B 1 89 ? 15.18 -35.25 -8.805 1 76.31 89 ASP B CA 1
ATOM 2303 C C . ASP B 1 89 ? 13.867 -34.469 -8.781 1 76.31 89 ASP B C 1
ATOM 2305 O O . ASP B 1 89 ? 13.164 -34.375 -9.789 1 76.31 89 ASP B O 1
ATOM 2309 N N . SER B 1 90 ? 13.68 -33.938 -7.543 1 80.69 90 SER B N 1
ATOM 2310 C CA . SER B 1 90 ? 12.484 -33.094 -7.352 1 80.69 90 SER B CA 1
ATOM 2311 C C . SER B 1 90 ? 12.789 -31.875 -6.5 1 80.69 90 SER B C 1
ATOM 2313 O O . SER B 1 90 ? 13.836 -31.797 -5.859 1 80.69 90 SER B O 1
ATOM 2315 N N . ILE B 1 91 ? 11.938 -30.906 -6.559 1 82.75 91 ILE B N 1
ATOM 2316 C CA . ILE B 1 91 ? 12.141 -29.688 -5.77 1 82.75 91 ILE B CA 1
ATOM 2317 C C . ILE B 1 91 ? 12.188 -30.047 -4.281 1 82.75 91 ILE B C 1
ATOM 2319 O O . ILE B 1 91 ? 12.922 -29.422 -3.512 1 82.75 91 ILE B O 1
ATOM 2323 N N . SER B 1 92 ? 11.516 -31.078 -3.855 1 80.44 92 SER B N 1
ATOM 2324 C CA . SER B 1 92 ? 11.477 -31.484 -2.457 1 80.44 92 SER B CA 1
ATOM 2325 C C . SER B 1 92 ? 12.812 -32.094 -2.014 1 80.44 92 SER B C 1
ATOM 2327 O O . SER B 1 92 ? 13.109 -32.125 -0.819 1 80.44 92 SER B O 1
ATOM 2329 N N . GLU B 1 93 ? 13.578 -32.5 -2.994 1 80.75 93 GLU B N 1
ATOM 2330 C CA . GLU B 1 93 ? 14.883 -33.094 -2.707 1 80.75 93 GLU B CA 1
ATOM 2331 C C . GLU B 1 93 ? 16 -32.062 -2.883 1 80.75 93 GLU B C 1
ATOM 2333 O O . GLU B 1 93 ? 17.172 -32.375 -2.664 1 80.75 93 GLU B O 1
ATOM 2338 N N . SER B 1 94 ? 15.648 -30.922 -3.281 1 81.62 94 SER B N 1
ATOM 2339 C CA . SER B 1 94 ? 16.625 -29.859 -3.508 1 81.62 94 SER B CA 1
ATOM 2340 C C . SER B 1 94 ? 16.781 -28.984 -2.268 1 81.62 94 SER B C 1
ATOM 2342 O O . SER B 1 94 ? 15.93 -29.016 -1.372 1 81.62 94 SER B O 1
ATOM 2344 N N . ASN B 1 95 ? 17.969 -28.406 -2.189 1 86.75 95 ASN B N 1
ATOM 2345 C CA . ASN B 1 95 ? 18.219 -27.562 -1.026 1 86.75 95 ASN B CA 1
ATOM 2346 C C . ASN B 1 95 ? 19.109 -26.375 -1.373 1 86.75 95 ASN B C 1
ATOM 2348 O O . ASN B 1 95 ? 19.641 -26.297 -2.484 1 86.75 95 ASN B O 1
ATOM 2352 N N . GLY B 1 96 ? 19.188 -25.438 -0.437 1 93.19 96 GLY B N 1
ATOM 2353 C CA . GLY B 1 96 ? 19.953 -24.219 -0.599 1 93.19 96 GLY B CA 1
ATOM 2354 C C . GLY B 1 96 ? 19.359 -23.031 0.114 1 93.19 96 GLY B C 1
ATOM 2355 O O . GLY B 1 96 ? 18.328 -23.156 0.79 1 93.19 96 GLY B O 1
ATOM 2356 N N . GLU B 1 97 ? 20.031 -21.891 -0.043 1 94.69 97 GLU B N 1
ATOM 2357 C CA . GLU B 1 97 ? 19.672 -20.672 0.655 1 94.69 97 GLU B CA 1
ATOM 2358 C C . GLU B 1 97 ? 18.234 -20.25 0.33 1 94.69 97 GLU B C 1
ATOM 2360 O O . GLU B 1 97 ? 17.484 -19.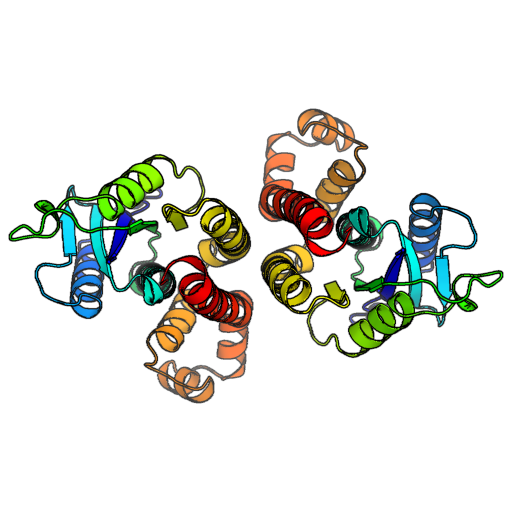859 1.222 1 94.69 97 GLU B O 1
ATOM 2365 N N . ALA B 1 98 ? 17.875 -20.328 -0.91 1 96.69 98 ALA B N 1
ATOM 2366 C CA . ALA B 1 98 ? 16.547 -19.906 -1.351 1 96.69 98 ALA B CA 1
ATOM 2367 C C . ALA B 1 98 ? 15.445 -20.719 -0.676 1 96.69 98 ALA B C 1
ATOM 2369 O O . ALA B 1 98 ? 14.414 -20.172 -0.28 1 96.69 98 ALA B O 1
ATOM 2370 N N . PHE B 1 99 ? 15.664 -22.031 -0.516 1 96.31 99 PHE B N 1
ATOM 2371 C CA . PHE B 1 99 ? 14.711 -22.938 0.127 1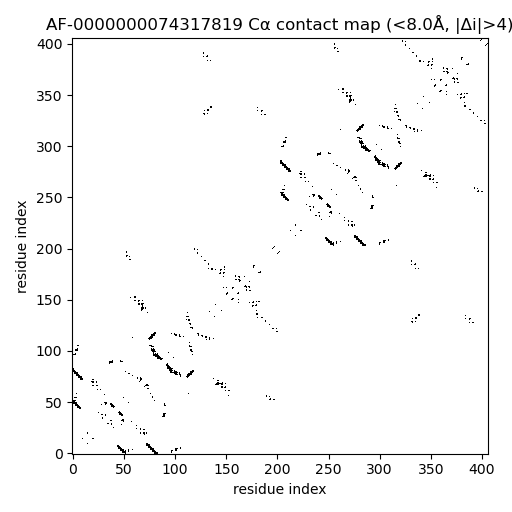 96.31 99 PHE B CA 1
ATOM 2372 C C . PHE B 1 99 ? 14.57 -22.609 1.609 1 96.31 99 PHE B C 1
ATOM 2374 O O . PHE B 1 99 ? 13.461 -22.547 2.135 1 96.31 99 PHE B O 1
ATOM 2381 N N . VAL B 1 100 ? 15.672 -22.375 2.189 1 96.88 100 VAL B N 1
ATOM 2382 C CA . VAL B 1 100 ? 15.688 -22.031 3.611 1 96.88 100 VAL B CA 1
ATOM 2383 C C . VAL B 1 100 ? 14.969 -20.703 3.842 1 96.88 100 VAL B C 1
ATOM 2385 O O . VAL B 1 100 ? 14.133 -20.594 4.738 1 96.88 100 VAL B O 1
ATOM 2388 N N . TYR B 1 101 ? 15.266 -19.734 3.02 1 98.06 101 TYR B N 1
ATOM 2389 C CA . TYR B 1 101 ? 14.633 -18.422 3.139 1 98.06 101 TYR B CA 1
ATOM 2390 C C . TYR B 1 101 ? 13.117 -18.531 2.992 1 98.06 101 TYR B C 1
ATOM 2392 O O . TYR B 1 101 ? 12.367 -18.016 3.828 1 98.06 101 TYR B O 1
ATOM 2400 N N . SER B 1 102 ? 12.648 -19.234 1.965 1 98.19 102 SER B N 1
ATOM 2401 C CA . SER B 1 102 ? 11.219 -19.328 1.691 1 98.19 102 SER B CA 1
ATOM 2402 C C . SER B 1 102 ? 10.492 -20.062 2.812 1 98.19 102 SER B C 1
ATOM 2404 O O . SER B 1 102 ? 9.453 -19.594 3.289 1 98.19 102 SER B O 1
ATOM 2406 N N . GLY B 1 103 ? 11.047 -21.188 3.236 1 97.19 103 GLY B N 1
ATOM 2407 C CA . GLY B 1 103 ? 10.422 -21.969 4.285 1 97.19 103 GLY B CA 1
ATOM 2408 C C . GLY B 1 103 ? 10.352 -21.25 5.617 1 97.19 103 GLY B C 1
ATOM 2409 O O . GLY B 1 103 ? 9.289 -21.188 6.238 1 97.19 103 GLY B O 1
ATOM 2410 N N . ARG B 1 104 ? 11.445 -20.703 6.074 1 97.44 104 ARG B N 1
ATOM 2411 C CA . ARG B 1 104 ? 11.508 -20 7.344 1 97.44 104 ARG B CA 1
ATOM 2412 C C . ARG B 1 104 ? 10.594 -18.766 7.332 1 97.44 104 ARG B C 1
ATOM 2414 O O . ARG B 1 104 ? 9.914 -18.484 8.32 1 97.44 104 ARG B O 1
ATOM 2421 N N . LEU B 1 105 ? 10.664 -18.094 6.219 1 98.31 105 LEU B N 1
ATOM 2422 C CA . LEU B 1 105 ? 9.828 -16.906 6.105 1 98.31 105 LEU B CA 1
ATOM 2423 C C . LEU B 1 105 ? 8.352 -17.266 6.207 1 98.31 105 LEU B C 1
ATOM 2425 O O . LEU B 1 105 ? 7.586 -16.594 6.902 1 98.31 105 LEU B O 1
ATOM 2429 N N . LEU B 1 106 ? 7.922 -18.328 5.559 1 97.88 106 LEU B N 1
ATOM 2430 C CA . LEU B 1 106 ? 6.527 -18.75 5.641 1 97.88 106 LEU B CA 1
ATOM 2431 C C . LEU B 1 106 ? 6.133 -19.047 7.082 1 97.88 106 LEU B C 1
ATOM 2433 O O . LEU B 1 106 ? 5.051 -18.656 7.527 1 97.88 106 LEU B O 1
ATOM 2437 N N . ASP B 1 107 ? 7.066 -19.656 7.789 1 96.12 107 ASP B N 1
ATOM 2438 C CA . ASP B 1 107 ? 6.816 -20.016 9.188 1 96.12 107 ASP B CA 1
ATOM 2439 C C . ASP B 1 107 ? 6.676 -18.766 10.047 1 96.12 107 ASP B C 1
ATOM 2441 O O . ASP B 1 107 ? 5.977 -18.766 11.062 1 96.12 107 ASP B O 1
ATOM 2445 N N . GLU B 1 108 ? 7.309 -17.719 9.617 1 96.31 108 GLU B N 1
ATOM 2446 C CA . GLU B 1 108 ? 7.348 -16.484 10.398 1 96.31 108 GLU B CA 1
ATOM 2447 C C . GLU B 1 108 ? 6.113 -15.625 10.141 1 96.31 108 GLU B C 1
ATOM 2449 O O . GLU B 1 108 ? 5.809 -14.719 10.922 1 96.31 108 GLU B O 1
ATOM 2454 N N . LEU B 1 109 ? 5.457 -15.875 8.977 1 94.44 109 LEU B N 1
ATOM 2455 C CA . LEU B 1 109 ? 4.305 -15.047 8.633 1 94.44 109 LEU B CA 1
ATOM 2456 C C . LEU B 1 109 ? 3.174 -15.242 9.633 1 94.44 109 LEU B C 1
ATOM 2458 O O . LEU B 1 109 ? 2.875 -16.375 10.023 1 94.44 109 LEU B O 1
ATOM 2462 N N . LYS B 1 110 ? 2.58 -14.227 10.086 1 86.12 110 LYS B N 1
ATOM 2463 C CA . LYS B 1 110 ? 1.467 -14.258 11.023 1 86.12 110 LYS B CA 1
ATOM 2464 C C . LYS B 1 110 ? 0.161 -13.852 10.352 1 86.12 110 LYS B C 1
ATOM 2466 O O . LYS B 1 110 ? -0.584 -14.703 9.867 1 86.12 110 LYS B O 1
ATOM 2471 N N . THR B 1 111 ? 0.026 -12.617 10.078 1 86.38 111 THR B N 1
ATOM 2472 C CA . THR B 1 111 ? -1.198 -12.117 9.461 1 86.38 111 THR B CA 1
ATOM 2473 C C . THR B 1 111 ? -0.966 -11.797 7.984 1 86.38 111 THR B C 1
ATOM 2475 O O . THR B 1 111 ? -1.902 -11.82 7.184 1 86.38 111 THR B O 1
ATOM 2478 N N . GLU B 1 112 ? 0.272 -11.586 7.605 1 92.19 112 GLU B N 1
ATOM 2479 C CA . GLU B 1 112 ? 0.611 -11.289 6.215 1 92.19 112 GLU B CA 1
ATOM 2480 C C . GLU B 1 112 ? 0.514 -12.531 5.344 1 92.19 112 GLU B C 1
ATOM 2482 O O . GLU B 1 112 ? 0.868 -13.633 5.777 1 92.19 112 GLU B O 1
ATOM 2487 N N . THR B 1 113 ? 0.113 -12.289 4.129 1 97.75 113 THR B N 1
ATOM 2488 C CA . THR B 1 113 ? -0.086 -13.461 3.285 1 97.75 113 THR B CA 1
ATOM 2489 C C . THR B 1 113 ? 1.016 -13.562 2.234 1 97.75 113 THR B C 1
ATOM 2491 O O . THR B 1 113 ? 1.188 -14.617 1.61 1 97.75 113 THR B O 1
ATOM 2494 N N . LEU B 1 114 ? 1.778 -12.516 1.97 1 98.75 114 LEU B N 1
ATOM 2495 C CA . LEU B 1 114 ? 2.902 -12.523 1.04 1 98.75 114 LEU B CA 1
ATOM 2496 C C . LEU B 1 114 ? 4.125 -11.852 1.658 1 98.75 114 LEU B C 1
ATOM 2498 O O . LEU B 1 114 ? 3.996 -10.836 2.35 1 98.75 114 LEU B O 1
ATOM 2502 N N . ALA B 1 115 ? 5.281 -12.375 1.399 1 98.81 115 ALA B N 1
ATOM 2503 C CA . ALA B 1 115 ? 6.535 -11.742 1.812 1 98.81 115 ALA B CA 1
ATOM 2504 C C . ALA B 1 115 ? 7.715 -12.312 1.028 1 98.81 115 ALA B C 1
ATOM 2506 O O . ALA B 1 115 ? 7.582 -13.328 0.349 1 98.81 115 ALA B O 1
ATOM 2507 N N . ILE B 1 116 ? 8.836 -11.641 1.094 1 98.81 116 ILE B N 1
ATOM 2508 C CA . ILE B 1 116 ? 10.039 -12.023 0.366 1 98.81 116 ILE B CA 1
ATOM 2509 C C . ILE B 1 116 ? 11.25 -11.977 1.3 1 98.81 116 ILE B C 1
ATOM 2511 O O . ILE B 1 116 ? 11.336 -11.094 2.162 1 98.81 116 ILE B O 1
ATOM 2515 N N . ARG B 1 117 ? 12.133 -12.852 1.144 1 98.62 117 ARG B N 1
ATOM 2516 C CA . ARG B 1 117 ? 13.398 -12.867 1.878 1 98.62 117 ARG B CA 1
ATOM 2517 C C . ARG B 1 117 ? 14.57 -13.156 0.948 1 98.62 117 ARG B C 1
ATOM 2519 O O . ARG B 1 117 ? 14.492 -14.047 0.1 1 98.62 117 ARG B O 1
ATOM 2526 N N . SER B 1 118 ? 15.57 -12.43 0.959 1 98.25 118 SER B N 1
ATOM 2527 C CA . SER B 1 118 ? 16.844 -12.609 0.276 1 98.25 118 SER B CA 1
ATOM 2528 C C . SER B 1 118 ? 18.016 -12.383 1.224 1 98.25 118 SER B C 1
ATOM 2530 O O . SER B 1 118 ? 17.844 -12.32 2.441 1 98.25 118 SER B O 1
ATOM 2532 N N . SER B 1 119 ? 19.234 -12.383 0.697 1 96.5 119 SER B N 1
ATOM 2533 C CA . SER B 1 119 ? 20.422 -12.102 1.499 1 96.5 119 SER B CA 1
ATOM 2534 C C . SER B 1 119 ? 20.609 -10.602 1.698 1 96.5 119 SER B C 1
ATOM 2536 O O . SER B 1 119 ? 21.5 -10.18 2.439 1 96.5 119 SER B O 1
ATOM 2538 N N . ASN B 1 120 ? 19.812 -9.742 1.05 1 97.69 120 ASN B N 1
ATOM 2539 C CA . ASN B 1 120 ? 19.906 -8.289 1.113 1 97.69 120 ASN B CA 1
ATOM 2540 C C . ASN B 1 120 ? 18.797 -7.695 1.98 1 97.69 120 ASN B C 1
ATOM 2542 O O . ASN B 1 120 ? 17.672 -7.508 1.516 1 97.69 120 ASN B O 1
ATOM 2546 N N . GLN B 1 121 ? 19.109 -7.332 3.15 1 97.19 121 GLN B N 1
ATOM 2547 C CA . GLN B 1 121 ? 18.141 -6.887 4.145 1 97.19 121 GLN B CA 1
ATOM 2548 C C . GLN B 1 121 ? 17.453 -5.594 3.701 1 97.19 121 GLN B C 1
ATOM 2550 O O . GLN B 1 121 ? 16.281 -5.395 3.967 1 97.19 121 GLN B O 1
ATOM 2555 N N . GLU B 1 122 ? 18.203 -4.703 3.09 1 96.25 122 GLU B N 1
ATOM 2556 C CA . GLU B 1 122 ? 17.609 -3.451 2.617 1 96.25 122 GLU B CA 1
ATOM 2557 C C . GLU B 1 122 ? 16.578 -3.705 1.526 1 96.25 122 GLU B C 1
ATOM 2559 O O . GLU B 1 122 ? 15.5 -3.1 1.533 1 96.25 122 GLU B O 1
ATOM 2564 N N . PHE B 1 123 ? 16.953 -4.621 0.604 1 97.81 123 PHE B N 1
ATOM 2565 C CA . PHE B 1 123 ? 16.016 -5.031 -0.428 1 97.81 123 PHE B CA 1
ATOM 2566 C C . PHE B 1 123 ? 14.734 -5.59 0.197 1 97.81 123 PHE B C 1
ATOM 2568 O O . PHE B 1 123 ? 13.633 -5.172 -0.157 1 97.81 123 PHE B O 1
ATOM 2575 N N . ASP B 1 124 ? 14.922 -6.457 1.192 1 98.5 124 ASP B N 1
ATOM 2576 C CA . ASP B 1 124 ? 13.789 -7.113 1.842 1 98.5 124 ASP B CA 1
ATOM 2577 C C . ASP B 1 124 ? 12.891 -6.098 2.539 1 98.5 124 ASP B C 1
ATOM 2579 O O . ASP B 1 124 ? 11.664 -6.148 2.408 1 98.5 124 ASP B O 1
ATOM 2583 N N . GLU B 1 125 ? 13.484 -5.188 3.256 1 98.12 125 GLU B N 1
ATOM 2584 C CA . GLU B 1 125 ? 12.719 -4.188 3.998 1 98.12 125 GLU B CA 1
ATOM 2585 C C . GLU B 1 125 ? 11.883 -3.322 3.061 1 98.12 125 GLU B C 1
ATOM 2587 O O . GLU B 1 125 ? 10.695 -3.102 3.307 1 98.12 125 GLU B O 1
ATOM 2592 N N . THR B 1 126 ? 12.516 -2.857 1.971 1 98.44 126 THR B N 1
ATOM 2593 C CA . THR B 1 126 ? 11.859 -1.973 1.017 1 98.44 126 THR B CA 1
ATOM 2594 C C . THR B 1 126 ? 10.688 -2.684 0.335 1 98.44 126 THR B C 1
ATOM 2596 O O . THR B 1 126 ? 9.555 -2.195 0.361 1 98.44 126 THR B O 1
ATOM 2599 N N . ILE B 1 127 ? 10.922 -3.855 -0.154 1 98.75 127 ILE B N 1
ATOM 2600 C CA . ILE B 1 127 ? 9.93 -4.57 -0.947 1 98.75 127 ILE B CA 1
ATOM 2601 C C . ILE B 1 127 ? 8.812 -5.074 -0.039 1 98.75 127 ILE B C 1
ATOM 2603 O O . ILE B 1 127 ? 7.629 -4.984 -0.387 1 98.75 127 ILE B O 1
ATOM 2607 N N . ASN B 1 128 ? 9.164 -5.566 1.128 1 98.69 128 ASN B N 1
ATOM 2608 C CA . ASN B 1 128 ? 8.141 -6.113 2.01 1 98.69 128 ASN B CA 1
ATOM 2609 C C . ASN B 1 128 ? 7.227 -5.016 2.553 1 98.69 128 ASN B C 1
ATOM 2611 O O . ASN B 1 128 ? 6.039 -5.25 2.783 1 98.69 128 ASN B O 1
ATOM 2615 N N . LEU B 1 129 ? 7.742 -3.826 2.742 1 98.75 129 LEU B N 1
ATOM 2616 C CA . LEU B 1 129 ? 6.855 -2.74 3.143 1 98.75 129 LEU B CA 1
ATOM 2617 C C . LEU B 1 129 ? 5.848 -2.428 2.045 1 98.75 129 LEU B C 1
ATOM 2619 O O . LEU B 1 129 ? 4.66 -2.225 2.324 1 98.75 129 LEU B O 1
ATOM 2623 N N . MET B 1 130 ? 6.309 -2.391 0.8 1 98.88 130 MET B N 1
ATOM 2624 C CA . MET B 1 130 ? 5.402 -2.168 -0.322 1 98.88 130 MET B CA 1
ATOM 2625 C C . MET B 1 130 ? 4.375 -3.289 -0.419 1 98.88 130 MET B C 1
ATOM 2627 O O . MET B 1 130 ? 3.188 -3.029 -0.631 1 98.88 130 MET B O 1
ATOM 2631 N N . ILE B 1 131 ? 4.828 -4.496 -0.223 1 98.81 131 ILE B N 1
ATOM 2632 C CA . ILE B 1 131 ? 3.92 -5.637 -0.26 1 98.81 131 ILE B CA 1
ATOM 2633 C C . ILE B 1 131 ? 2.891 -5.512 0.862 1 98.81 131 ILE B C 1
ATOM 2635 O O . ILE B 1 131 ? 1.692 -5.703 0.637 1 98.81 131 ILE B O 1
ATOM 2639 N N . ASP B 1 132 ? 3.375 -5.168 2.047 1 98.19 132 ASP B N 1
ATOM 2640 C CA . ASP B 1 132 ? 2.488 -5.027 3.197 1 98.19 132 ASP B CA 1
ATOM 2641 C C . ASP B 1 132 ? 1.409 -3.979 2.938 1 98.19 132 ASP B C 1
ATOM 2643 O O . ASP B 1 132 ? 0.244 -4.18 3.287 1 98.19 132 ASP B O 1
ATOM 2647 N N . LEU B 1 133 ? 1.798 -2.889 2.391 1 98.69 133 LEU B N 1
ATOM 2648 C CA . LEU B 1 133 ? 0.843 -1.849 2.023 1 98.69 133 LEU B CA 1
ATOM 2649 C C . LEU B 1 133 ? -0.135 -2.357 0.969 1 98.69 133 LEU B C 1
ATOM 2651 O O . LEU B 1 133 ? -1.34 -2.111 1.064 1 98.69 133 LEU B O 1
ATOM 2655 N N . GLY B 1 134 ? 0.37 -3.066 -0.021 1 98.62 134 GLY B N 1
ATOM 2656 C CA . GLY B 1 134 ? -0.476 -3.648 -1.051 1 98.62 134 GLY B CA 1
ATOM 2657 C C . GLY B 1 134 ? -1.45 -4.68 -0.512 1 98.62 134 GLY B C 1
ATOM 2658 O O . GLY B 1 134 ? -2.576 -4.793 -1.002 1 98.62 134 GLY B O 1
ATOM 2659 N N . LEU B 1 135 ? -1.008 -5.414 0.516 1 98.38 135 LEU B N 1
ATOM 2660 C CA . LEU B 1 135 ? -1.807 -6.496 1.079 1 98.38 135 LEU B CA 1
ATOM 2661 C C . LEU B 1 135 ? -3.07 -5.953 1.737 1 98.38 135 LEU B C 1
ATOM 2663 O O . LEU B 1 135 ? -4.059 -6.676 1.882 1 98.38 135 LEU B O 1
ATOM 2667 N N . LEU B 1 136 ? -3.078 -4.68 2.109 1 97.81 136 LEU B N 1
ATOM 2668 C CA . LEU B 1 136 ? -4.281 -4.059 2.652 1 97.81 136 LEU B CA 1
ATOM 2669 C C . LEU B 1 136 ? -5.438 -4.148 1.658 1 97.81 136 LEU B C 1
ATOM 2671 O O . LEU B 1 136 ? -6.602 -4.223 2.059 1 97.81 136 LEU B O 1
ATOM 2675 N N . THR B 1 137 ? -5.074 -4.223 0.4 1 98.12 137 THR B N 1
ATOM 2676 C CA . THR B 1 137 ? -6.062 -4.32 -0.668 1 98.12 137 THR B CA 1
ATOM 2677 C C . THR B 1 137 ? -6.125 -5.738 -1.224 1 98.12 137 THR B C 1
ATOM 2679 O O . THR B 1 137 ? -7.207 -6.297 -1.397 1 98.12 137 THR B O 1
ATOM 2682 N N . ILE B 1 138 ? -5.023 -6.352 -1.406 1 98.38 138 ILE B N 1
ATOM 2683 C CA . ILE B 1 138 ? -4.902 -7.648 -2.061 1 98.38 138 ILE B CA 1
ATOM 2684 C C . ILE B 1 138 ? -5.637 -8.711 -1.243 1 98.38 138 ILE B C 1
ATOM 2686 O O . ILE B 1 138 ? -6.316 -9.57 -1.804 1 98.38 138 ILE B O 1
ATOM 2690 N N . ASP B 1 139 ? -5.539 -8.617 0.036 1 96.75 139 ASP B N 1
ATOM 2691 C CA . ASP B 1 139 ? -6.133 -9.633 0.899 1 96.75 139 ASP B CA 1
ATOM 2692 C C . ASP B 1 139 ? -7.645 -9.469 0.99 1 96.75 139 ASP B C 1
ATOM 2694 O O . ASP B 1 139 ? -8.336 -10.297 1.582 1 96.75 139 ASP B O 1
ATOM 2698 N N . ARG B 1 140 ? -8.148 -8.477 0.304 1 96.06 140 ARG B N 1
ATOM 2699 C CA . ARG B 1 140 ? -9.578 -8.219 0.326 1 96.06 140 ARG B CA 1
ATOM 2700 C C . ARG B 1 140 ? -10.195 -8.398 -1.061 1 96.06 140 ARG B C 1
ATOM 2702 O O . ARG B 1 140 ? -11.344 -8.023 -1.291 1 96.06 140 ARG B O 1
ATOM 2709 N N . TRP B 1 141 ? -9.477 -8.93 -1.938 1 97.81 141 TRP B N 1
ATOM 2710 C CA . TRP B 1 141 ? -10.008 -9.172 -3.277 1 97.81 141 TRP B CA 1
ATOM 2711 C C . TRP B 1 141 ? -11.258 -10.039 -3.217 1 97.81 141 TRP B C 1
ATOM 2713 O O . TRP B 1 141 ? -11.289 -11.055 -2.52 1 97.81 141 TRP B O 1
ATOM 2723 N N . THR B 1 142 ? -12.297 -9.594 -3.865 1 97.62 142 THR B N 1
ATOM 2724 C CA . THR B 1 142 ? -13.422 -10.461 -4.184 1 97.62 142 THR B CA 1
ATOM 2725 C C . THR B 1 142 ? -13.07 -11.391 -5.344 1 97.62 142 THR B C 1
ATOM 2727 O O . THR B 1 142 ? -12.062 -11.195 -6.023 1 97.62 142 THR B O 1
ATOM 2730 N N . GLN B 1 143 ? -13.93 -12.359 -5.539 1 97.44 143 GLN B N 1
ATOM 2731 C CA . GLN B 1 143 ? -13.727 -13.234 -6.688 1 97.44 143 GLN B CA 1
ATOM 2732 C C . GLN B 1 143 ? -13.719 -12.445 -7.992 1 97.44 143 GLN B C 1
ATOM 2734 O O . GLN B 1 143 ? -12.906 -12.719 -8.883 1 97.44 143 GLN B O 1
ATOM 2739 N N . ASN B 1 144 ? -14.57 -11.43 -8.062 1 97.69 144 ASN B N 1
ATOM 2740 C CA . ASN B 1 144 ? -14.656 -10.609 -9.266 1 97.69 144 ASN B CA 1
ATOM 2741 C C . ASN B 1 144 ? -13.391 -9.789 -9.484 1 97.69 144 ASN B C 1
ATOM 2743 O O . ASN B 1 144 ? -12.883 -9.703 -10.602 1 97.69 144 ASN B O 1
ATOM 2747 N N . SER B 1 145 ? -12.867 -9.195 -8.445 1 97.81 145 SER B N 1
ATOM 2748 C CA . SER B 1 145 ? -11.633 -8.422 -8.539 1 97.81 145 SER B CA 1
ATOM 2749 C C . SER B 1 145 ? -10.453 -9.32 -8.891 1 97.81 145 SER B C 1
ATOM 2751 O O . SER B 1 145 ? -9.641 -8.977 -9.758 1 97.81 145 SER B O 1
ATOM 2753 N N . ALA B 1 146 ? -10.438 -10.484 -8.258 1 98.38 146 ALA B N 1
ATOM 2754 C CA . ALA B 1 146 ? -9.352 -11.438 -8.492 1 98.38 146 ALA B CA 1
ATOM 2755 C C . ALA B 1 146 ? -9.375 -11.945 -9.93 1 98.38 146 ALA B C 1
ATOM 2757 O O . ALA B 1 146 ? -8.32 -12.117 -10.555 1 98.38 146 ALA B O 1
ATOM 2758 N N . GLU B 1 147 ? -10.547 -12.172 -10.43 1 98.56 147 GLU B N 1
ATOM 2759 C CA . GLU B 1 147 ? -10.703 -12.602 -11.82 1 98.56 147 GLU B CA 1
ATOM 2760 C C . GLU B 1 147 ? -10.117 -11.586 -12.789 1 98.56 147 GLU B C 1
ATOM 2762 O O . GLU B 1 147 ? -9.336 -11.945 -13.68 1 98.56 147 GLU B O 1
ATOM 2767 N N . ALA B 1 148 ? -10.422 -10.359 -12.586 1 98.44 148 ALA B N 1
ATOM 2768 C CA . ALA B 1 148 ? -9.922 -9.297 -13.453 1 98.44 148 ALA B CA 1
ATOM 2769 C C . ALA B 1 148 ? -8.398 -9.195 -13.367 1 98.44 148 ALA B C 1
ATOM 2771 O O . ALA B 1 148 ? -7.719 -9.125 -14.391 1 98.44 148 ALA B O 1
ATOM 2772 N N . VAL B 1 149 ? -7.898 -9.211 -12.148 1 98.5 149 VAL B N 1
ATOM 2773 C CA . VAL B 1 149 ? -6.457 -9.117 -11.93 1 98.5 149 VAL B CA 1
ATOM 2774 C C . VAL B 1 149 ? -5.754 -10.289 -12.625 1 98.5 149 VAL B C 1
ATOM 2776 O O . VAL B 1 149 ? -4.758 -10.094 -13.328 1 98.5 149 VAL B O 1
ATOM 2779 N N . TYR B 1 150 ? -6.332 -11.508 -12.461 1 98.5 150 TYR B N 1
ATOM 2780 C CA . TYR B 1 150 ? -5.719 -12.703 -13.031 1 98.5 150 TYR B CA 1
ATOM 2781 C C . TYR B 1 150 ? -5.605 -12.594 -14.547 1 98.5 150 TYR B C 1
ATOM 2783 O O . TYR B 1 150 ? -4.543 -12.852 -15.117 1 98.5 150 TYR B O 1
ATOM 2791 N N . TYR B 1 151 ? -6.617 -12.164 -15.188 1 98.31 151 TYR B N 1
ATOM 2792 C CA . TYR B 1 151 ? -6.637 -12.125 -16.641 1 98.31 151 TYR B CA 1
ATOM 2793 C C . TYR B 1 151 ? -5.645 -11.102 -17.172 1 98.31 151 TYR B C 1
ATOM 2795 O O . TYR B 1 151 ? -5.008 -11.32 -18.203 1 98.31 151 TYR B O 1
ATOM 2803 N N . PHE B 1 152 ? -5.469 -10.031 -16.484 1 97.88 152 PHE B N 1
ATOM 2804 C CA . PHE B 1 152 ? -4.504 -9.031 -16.922 1 97.88 152 PHE B CA 1
ATOM 2805 C C . PHE B 1 152 ? -3.08 -9.477 -16.625 1 97.88 152 PHE B C 1
ATOM 2807 O O . PHE B 1 152 ? -2.195 -9.375 -17.469 1 97.88 152 PHE B O 1
ATOM 2814 N N . LEU B 1 153 ? -2.893 -10.062 -15.477 1 96.88 153 LEU B N 1
ATOM 2815 C CA . LEU B 1 153 ? -1.554 -10.484 -15.078 1 96.88 153 LEU B CA 1
ATOM 2816 C C . LEU B 1 153 ? -1.058 -11.625 -15.953 1 96.88 153 LEU B C 1
ATOM 2818 O O . LEU B 1 153 ? 0.139 -11.727 -16.234 1 96.88 153 LEU B O 1
ATOM 2822 N N . SER B 1 154 ? -1.99 -12.508 -16.359 1 96.25 154 SER B N 1
ATOM 2823 C CA . SER B 1 154 ? -1.632 -13.68 -17.156 1 96.25 154 SER B CA 1
ATOM 2824 C C . SER B 1 154 ? -1.49 -13.32 -18.641 1 96.25 154 SER B C 1
ATOM 2826 O O . SER B 1 154 ? -1.192 -14.18 -19.469 1 96.25 154 SER B O 1
ATOM 2828 N N . ASN B 1 155 ? -1.743 -12.062 -18.969 1 94.5 155 ASN B N 1
ATOM 2829 C CA . ASN B 1 155 ? -1.691 -11.555 -20.344 1 94.5 155 ASN B CA 1
ATOM 2830 C C . ASN B 1 155 ? -2.689 -12.266 -21.25 1 94.5 155 ASN B C 1
ATOM 2832 O O . ASN B 1 155 ? -2.465 -12.383 -22.453 1 94.5 155 ASN B O 1
ATOM 2836 N N . GLU B 1 156 ? -3.686 -12.852 -20.672 1 93.62 156 GLU B N 1
ATOM 2837 C CA . GLU B 1 156 ? -4.77 -13.422 -21.469 1 93.62 156 GLU B CA 1
ATOM 2838 C C . GLU B 1 156 ? -5.594 -12.32 -22.141 1 93.62 156 GLU B C 1
ATOM 2840 O O . GLU B 1 156 ? -6.297 -12.578 -23.125 1 93.62 156 GLU B O 1
ATOM 2845 N N . VAL B 1 157 ? -5.555 -11.148 -21.547 1 95.94 157 VAL B N 1
ATOM 2846 C CA . VAL B 1 157 ? -6.141 -9.945 -22.141 1 95.94 157 VAL B CA 1
ATOM 2847 C C . VAL B 1 157 ? -5.156 -8.789 -22.031 1 95.94 157 VAL B C 1
ATOM 2849 O O . VAL B 1 157 ? -4.297 -8.766 -21.156 1 95.94 157 VAL B O 1
ATOM 2852 N N . GLU B 1 158 ? -5.41 -7.836 -22.938 1 94.88 158 GLU B N 1
ATOM 2853 C CA . GLU B 1 158 ? -4.484 -6.711 -22.953 1 94.88 158 GLU B CA 1
ATOM 2854 C C . GLU B 1 158 ? -5.207 -5.391 -22.688 1 94.88 158 GLU B C 1
ATOM 2856 O O . GLU B 1 158 ? -4.574 -4.391 -22.344 1 94.88 158 GLU B O 1
ATOM 2861 N N . THR B 1 159 ? -6.516 -5.434 -22.906 1 97.31 159 THR B N 1
ATOM 2862 C CA . THR B 1 159 ? -7.273 -4.199 -22.734 1 97.31 159 THR B CA 1
ATOM 2863 C C . THR B 1 159 ? -8.531 -4.441 -21.922 1 97.31 159 THR B C 1
ATOM 2865 O O . THR B 1 159 ? -9.016 -5.57 -21.828 1 97.31 159 THR B O 1
ATOM 2868 N N . GLN B 1 160 ? -8.977 -3.402 -21.344 1 97 160 GLN B N 1
ATOM 2869 C CA . GLN B 1 160 ? -10.219 -3.512 -20.578 1 97 160 GLN B CA 1
ATOM 2870 C C . GLN B 1 160 ? -11.383 -3.91 -21.484 1 97 160 GLN B C 1
ATOM 2872 O O . GLN B 1 160 ? -12.281 -4.637 -21.062 1 97 160 GLN B O 1
ATOM 2877 N N . LYS B 1 161 ? -11.367 -3.455 -22.656 1 97.5 161 LYS B N 1
ATOM 2878 C CA . LYS B 1 161 ? -12.398 -3.816 -23.625 1 97.5 161 LYS B CA 1
ATOM 2879 C C . LYS B 1 161 ? -12.406 -5.32 -23.891 1 97.5 161 LYS B C 1
ATOM 2881 O O . LYS B 1 161 ? -13.469 -5.945 -23.906 1 97.5 161 LYS B O 1
ATOM 2886 N N . GLN B 1 162 ? -11.273 -5.906 -24.094 1 98 162 GLN B N 1
ATOM 2887 C CA . GLN B 1 162 ? -11.156 -7.344 -24.328 1 98 162 GLN B CA 1
ATOM 2888 C C . GLN B 1 162 ? -11.727 -8.133 -23.141 1 98 162 GLN B C 1
ATOM 2890 O O . GLN B 1 162 ? -12.43 -9.125 -23.344 1 98 162 GLN B O 1
ATOM 2895 N N . LEU B 1 163 ? -11.383 -7.691 -21.984 1 98.12 163 LEU B N 1
ATOM 2896 C CA . LEU B 1 163 ? -11.875 -8.391 -20.797 1 98.12 163 LEU B CA 1
ATOM 2897 C C . LEU B 1 163 ? -13.383 -8.227 -20.656 1 98.12 163 LEU B C 1
ATOM 2899 O O . LEU B 1 163 ? -14.078 -9.164 -20.266 1 98.12 163 LEU B O 1
ATOM 2903 N N . ALA B 1 164 ? -13.906 -7.023 -20.922 1 98.12 164 ALA B N 1
ATOM 2904 C CA . ALA B 1 164 ? -15.344 -6.773 -20.906 1 98.12 164 ALA B CA 1
ATOM 2905 C C . ALA B 1 164 ? -16.078 -7.738 -21.828 1 98.12 164 ALA B C 1
ATOM 2907 O O . ALA B 1 164 ? -17.094 -8.336 -21.438 1 98.12 164 ALA B O 1
ATOM 2908 N N . ASP B 1 165 ? -15.57 -7.895 -22.984 1 97.94 165 ASP B N 1
ATOM 2909 C CA . ASP B 1 165 ? -16.141 -8.805 -23.953 1 97.94 165 ASP B CA 1
ATOM 2910 C C . ASP B 1 165 ? -16.094 -10.25 -23.469 1 97.94 165 ASP B C 1
ATOM 2912 O O . ASP B 1 165 ? -17.078 -10.984 -23.578 1 97.94 165 ASP B O 1
ATOM 2916 N N . LYS B 1 166 ? -14.961 -10.609 -22.953 1 97.5 166 LYS B N 1
ATOM 2917 C CA . LYS B 1 166 ? -14.758 -11.969 -22.469 1 97.5 166 LYS B CA 1
ATOM 2918 C C . LYS B 1 166 ? -15.75 -12.305 -21.344 1 97.5 166 LYS B C 1
ATOM 2920 O O . LYS B 1 166 ? -16.266 -13.422 -21.281 1 97.5 166 LYS B O 1
ATOM 2925 N N . LEU B 1 167 ? -16.016 -11.328 -20.484 1 97.5 167 LEU B N 1
ATOM 2926 C CA . LEU B 1 167 ? -16.828 -11.578 -19.312 1 97.5 167 LEU B CA 1
ATOM 2927 C C . LEU B 1 167 ? -18.281 -11.203 -19.562 1 97.5 167 LEU B C 1
ATOM 2929 O O . LEU B 1 167 ? -19.156 -11.484 -18.734 1 97.5 167 LEU B O 1
ATOM 2933 N N . GLY B 1 168 ? -18.547 -10.484 -20.625 1 97.69 168 GLY B N 1
ATOM 2934 C CA . GLY B 1 168 ? -19.906 -10.078 -20.953 1 97.69 168 GLY B CA 1
ATOM 2935 C C . GLY B 1 168 ? -20.422 -8.953 -20.078 1 97.69 168 GLY B C 1
ATOM 2936 O O . GLY B 1 168 ? -21.594 -8.953 -19.688 1 97.69 168 GLY B O 1
ATOM 2937 N N . ILE B 1 169 ? -19.531 -8.086 -19.609 1 97.62 169 ILE B N 1
ATOM 2938 C CA . ILE B 1 169 ? -19.906 -6.934 -18.797 1 97.62 169 ILE B CA 1
ATOM 2939 C C . ILE B 1 169 ? -19.328 -5.66 -19.406 1 97.62 169 ILE B C 1
ATOM 2941 O O . ILE B 1 169 ? -18.562 -5.723 -20.375 1 97.62 169 ILE B O 1
ATOM 2945 N N . SER B 1 170 ? -19.734 -4.492 -18.969 1 97.62 170 SER B N 1
ATOM 2946 C CA . SER B 1 170 ? -19.297 -3.215 -19.531 1 97.62 170 SER B CA 1
ATOM 2947 C C . SER B 1 170 ? -17.859 -2.906 -19.141 1 97.62 170 SER B C 1
ATOM 2949 O O . SER B 1 170 ? -17.359 -3.41 -18.125 1 97.62 170 SER B O 1
ATOM 2951 N N . GLN B 1 171 ? -17.25 -2.104 -19.922 1 97.25 171 GLN B N 1
ATOM 2952 C CA . GLN B 1 171 ? -15.906 -1.645 -19.609 1 97.25 171 GLN B CA 1
ATOM 2953 C C . GLN B 1 171 ? -15.891 -0.88 -18.281 1 97.25 171 GLN B C 1
ATOM 2955 O O . GLN B 1 171 ? -14.922 -0.947 -17.531 1 97.25 171 GLN B O 1
ATOM 2960 N N . GLY B 1 172 ? -16.969 -0.129 -18.062 1 97.19 172 GLY B N 1
ATOM 2961 C CA . GLY B 1 172 ? -17.078 0.585 -16.812 1 97.19 172 GLY B CA 1
ATOM 2962 C C . GLY B 1 172 ? -17 -0.325 -15.594 1 97.19 172 GLY B C 1
ATOM 2963 O O . GLY B 1 172 ? -16.328 -0.009 -14.617 1 97.19 172 GLY B O 1
ATOM 2964 N N . ARG B 1 173 ? -17.641 -1.475 -15.68 1 97.38 173 ARG B N 1
ATOM 2965 C CA . ARG B 1 173 ? -17.625 -2.449 -14.594 1 97.38 173 ARG B CA 1
ATOM 2966 C C . ARG B 1 173 ? -16.234 -3.062 -14.438 1 97.38 173 ARG B C 1
ATOM 2968 O O . ARG B 1 173 ? -15.805 -3.348 -13.312 1 97.38 173 ARG B O 1
ATOM 2975 N N . ILE B 1 174 ? -15.531 -3.268 -15.57 1 97.94 174 ILE B N 1
ATOM 2976 C CA . ILE B 1 174 ? -14.164 -3.771 -15.523 1 97.94 174 ILE B CA 1
ATOM 2977 C C . ILE B 1 174 ? -13.258 -2.758 -14.828 1 97.94 174 ILE B C 1
ATOM 2979 O O . ILE B 1 174 ? -12.477 -3.117 -13.945 1 97.94 174 ILE B O 1
ATOM 2983 N N . SER B 1 175 ? -13.43 -1.507 -15.195 1 97 175 SER B N 1
ATOM 2984 C CA . SER B 1 175 ? -12.625 -0.446 -14.594 1 97 175 SER B CA 1
ATOM 2985 C C . SER B 1 175 ? -12.844 -0.372 -13.086 1 97 175 SER B C 1
ATOM 2987 O O . SER B 1 175 ? -11.898 -0.185 -12.328 1 97 175 SER B O 1
ATOM 2989 N N . GLU B 1 176 ? -14.039 -0.568 -12.703 1 96.75 176 GLU B N 1
ATOM 2990 C CA . GLU B 1 176 ? -14.375 -0.549 -11.289 1 96.75 176 GLU B CA 1
ATOM 2991 C C . GLU B 1 176 ? -13.719 -1.711 -10.547 1 96.75 176 GLU B C 1
ATOM 2993 O O . GLU B 1 176 ? -13.18 -1.532 -9.453 1 96.75 176 GLU B O 1
ATOM 2998 N N . ARG B 1 177 ? -13.719 -2.861 -11.164 1 97.5 177 ARG B N 1
ATOM 2999 C CA . ARG B 1 177 ? -13.109 -4.043 -10.562 1 97.5 177 ARG B CA 1
ATOM 3000 C C . ARG B 1 177 ? -11.609 -3.859 -10.383 1 97.5 177 ARG B C 1
ATOM 3002 O O . ARG B 1 177 ? -11.062 -4.184 -9.328 1 97.5 177 ARG B O 1
ATOM 3009 N N . LEU B 1 178 ? -11.016 -3.312 -11.406 1 98 178 LEU B N 1
ATOM 3010 C CA . LEU B 1 178 ? -9.57 -3.113 -11.375 1 98 178 LEU B CA 1
ATOM 3011 C C . LEU B 1 178 ? -9.195 -2.029 -10.375 1 98 178 LEU B C 1
ATOM 3013 O O . LEU B 1 178 ? -8.195 -2.16 -9.656 1 98 178 LEU B O 1
ATOM 3017 N N . SER B 1 179 ? -10.031 -1.005 -10.32 1 96.88 179 SER B N 1
ATOM 3018 C CA . SER B 1 179 ? -9.781 0.077 -9.375 1 96.88 179 SER B CA 1
ATOM 3019 C C . SER B 1 179 ? -9.898 -0.413 -7.934 1 96.88 179 SER B C 1
ATOM 3021 O O . SER B 1 179 ? -9.039 -0.114 -7.102 1 96.88 179 SER B O 1
ATOM 3023 N N . ARG B 1 180 ? -10.875 -1.188 -7.703 1 96.19 180 ARG B N 1
ATOM 3024 C CA . ARG B 1 180 ? -11.086 -1.745 -6.371 1 96.19 180 ARG B CA 1
ATOM 3025 C C . ARG B 1 180 ? -9.961 -2.705 -5.992 1 96.19 180 ARG B C 1
ATOM 3027 O O . ARG B 1 180 ? -9.586 -2.801 -4.82 1 96.19 180 ARG B O 1
ATOM 3034 N N . ALA B 1 181 ? -9.414 -3.342 -6.965 1 98.5 181 ALA B N 1
ATOM 3035 C CA . ALA B 1 181 ? -8.359 -4.328 -6.742 1 98.5 181 ALA B CA 1
ATOM 3036 C C . ALA B 1 181 ? -7 -3.652 -6.578 1 98.5 181 ALA B C 1
ATOM 3038 O O . ALA B 1 181 ? -6.02 -4.297 -6.207 1 98.5 181 ALA B O 1
ATOM 3039 N N . GLY B 1 182 ? -6.953 -2.357 -6.84 1 98.19 182 GLY B N 1
ATOM 3040 C CA . GLY B 1 182 ? -5.68 -1.654 -6.793 1 98.19 182 GLY B CA 1
ATOM 3041 C C . GLY B 1 182 ? -4.703 -2.117 -7.855 1 98.19 182 GLY B C 1
ATOM 3042 O O . GLY B 1 182 ? -3.494 -2.152 -7.621 1 98.19 182 GLY B O 1
ATOM 3043 N N . TYR B 1 183 ? -5.215 -2.51 -9 1 98.38 183 TYR B N 1
ATOM 3044 C CA . TYR B 1 183 ? -4.402 -3.17 -10.016 1 98.38 183 TYR B CA 1
ATOM 3045 C C . TYR B 1 183 ? -3.277 -2.26 -10.492 1 98.38 183 TYR B C 1
ATOM 3047 O O . TYR B 1 183 ? -2.141 -2.703 -10.664 1 98.38 183 TYR B O 1
ATOM 3055 N N . ASP B 1 184 ? -3.576 -0.975 -10.742 1 97.25 184 ASP B N 1
ATOM 3056 C CA . ASP B 1 184 ? -2.564 -0.049 -11.242 1 97.25 184 ASP B CA 1
ATOM 3057 C C . ASP B 1 184 ? -1.376 0.034 -10.289 1 97.25 184 ASP B C 1
ATOM 3059 O O . ASP B 1 184 ? -0.222 0.012 -10.719 1 97.25 184 ASP B O 1
ATOM 3063 N N . GLN B 1 185 ? -1.655 0.178 -8.969 1 98.06 185 GLN B N 1
ATOM 3064 C CA . GLN B 1 185 ? -0.602 0.261 -7.969 1 98.06 185 GLN B CA 1
ATOM 3065 C C . GLN B 1 185 ? 0.168 -1.053 -7.867 1 98.06 185 GLN B C 1
ATOM 3067 O O . GLN B 1 185 ? 1.39 -1.052 -7.703 1 98.06 185 GLN B O 1
ATOM 3072 N N . ILE B 1 186 ? -0.537 -2.152 -8.016 1 97.75 186 ILE B N 1
ATOM 3073 C CA . ILE B 1 186 ? 0.064 -3.473 -7.863 1 97.75 186 ILE B CA 1
ATOM 3074 C C . ILE B 1 186 ? 1.012 -3.75 -9.023 1 97.75 186 ILE B C 1
ATOM 3076 O O . ILE B 1 186 ? 2.09 -4.32 -8.836 1 97.75 186 ILE B O 1
ATOM 3080 N N . ILE B 1 187 ? 0.625 -3.369 -10.219 1 97.75 187 ILE B N 1
ATOM 3081 C CA . ILE B 1 187 ? 1.486 -3.586 -11.375 1 97.75 187 ILE B CA 1
ATOM 3082 C C . ILE B 1 187 ? 2.723 -2.697 -11.273 1 97.75 187 ILE B C 1
ATOM 3084 O O . ILE B 1 187 ? 3.822 -3.104 -11.664 1 97.75 187 ILE B O 1
ATOM 3088 N N . LYS B 1 188 ? 2.564 -1.468 -10.797 1 98.25 188 LYS B N 1
ATOM 3089 C CA . LYS B 1 188 ? 3.715 -0.606 -10.547 1 98.25 188 LYS B CA 1
ATOM 3090 C C . LYS B 1 188 ? 4.664 -1.238 -9.531 1 98.25 188 LYS B C 1
ATOM 3092 O O . LYS B 1 188 ? 5.887 -1.152 -9.68 1 98.25 188 LYS B O 1
ATOM 3097 N N . LEU B 1 189 ? 4.09 -1.831 -8.5 1 98.75 189 LEU B N 1
ATOM 3098 C CA . LEU B 1 189 ? 4.895 -2.537 -7.504 1 98.75 189 LEU B CA 1
ATOM 3099 C C . LEU B 1 189 ? 5.684 -3.668 -8.156 1 98.75 189 LEU B C 1
ATOM 3101 O O . LEU B 1 189 ? 6.879 -3.828 -7.887 1 98.75 189 LEU B O 1
ATOM 3105 N N . ASP B 1 190 ? 5.031 -4.41 -9.008 1 98.5 190 ASP B N 1
ATOM 3106 C CA . ASP B 1 190 ? 5.707 -5.512 -9.68 1 98.5 190 ASP B CA 1
ATOM 3107 C C . ASP B 1 190 ? 6.855 -5.004 -10.547 1 98.5 190 ASP B C 1
ATOM 3109 O O . ASP B 1 190 ? 7.938 -5.59 -10.562 1 98.5 190 ASP B O 1
ATOM 3113 N N . HIS B 1 191 ? 6.621 -3.938 -11.297 1 98.25 191 HIS B N 1
ATOM 3114 C CA . HIS B 1 191 ? 7.672 -3.342 -12.117 1 98.25 191 HIS B CA 1
ATOM 3115 C C . HIS B 1 191 ? 8.836 -2.857 -11.258 1 98.25 191 HIS B C 1
ATOM 3117 O O . HIS B 1 191 ? 10 -3.062 -11.602 1 98.25 191 HIS B O 1
ATOM 3123 N N . TYR B 1 192 ? 8.516 -2.242 -10.164 1 98.69 192 TYR B N 1
ATOM 3124 C CA . TYR B 1 192 ? 9.547 -1.759 -9.258 1 98.69 192 TYR B CA 1
ATOM 3125 C C . TYR B 1 192 ? 10.359 -2.916 -8.688 1 98.69 192 TYR B C 1
ATOM 3127 O O . TYR B 1 192 ? 11.586 -2.832 -8.594 1 98.69 192 TYR B O 1
ATOM 3135 N N . TYR B 1 193 ? 9.672 -3.959 -8.281 1 98.75 193 TYR B N 1
ATOM 3136 C CA . TYR B 1 193 ? 10.328 -5.148 -7.754 1 98.75 193 TYR B CA 1
ATOM 3137 C C . TYR B 1 193 ? 11.375 -5.668 -8.734 1 98.75 193 TYR B C 1
ATOM 3139 O O . TYR B 1 193 ? 12.523 -5.922 -8.352 1 98.75 193 TYR B O 1
ATOM 3147 N N . ARG B 1 194 ? 10.992 -5.801 -9.992 1 98.06 194 ARG B N 1
ATOM 3148 C CA . ARG B 1 194 ? 11.898 -6.332 -11 1 98.06 194 ARG B CA 1
ATOM 3149 C C . ARG B 1 194 ? 13.102 -5.41 -11.188 1 98.06 194 ARG B C 1
ATOM 3151 O O . ARG B 1 194 ? 14.242 -5.879 -11.266 1 98.06 194 ARG B O 1
ATOM 3158 N N . LYS B 1 195 ? 12.82 -4.16 -11.25 1 97.38 195 LYS B N 1
ATOM 3159 C CA . LYS B 1 195 ? 13.891 -3.18 -11.398 1 97.38 195 LYS B CA 1
ATOM 3160 C C . LYS B 1 195 ? 14.844 -3.225 -10.203 1 97.38 195 LYS B C 1
ATOM 3162 O O . LYS B 1 195 ? 16.062 -3.273 -10.383 1 97.38 195 LYS B O 1
ATOM 3167 N N . TYR B 1 196 ? 14.266 -3.211 -9.016 1 96.69 196 TYR B N 1
ATOM 3168 C CA . TYR B 1 196 ? 15.047 -3.178 -7.781 1 96.69 196 TYR B CA 1
ATOM 3169 C C . TYR B 1 196 ? 15.828 -4.473 -7.594 1 96.69 196 TYR B C 1
ATOM 3171 O O . TYR B 1 196 ? 16.953 -4.457 -7.105 1 96.69 196 TYR B O 1
ATOM 3179 N N . PHE B 1 197 ? 15.219 -5.57 -7.977 1 96.94 197 PHE B N 1
ATOM 3180 C CA . PHE B 1 197 ? 15.898 -6.863 -7.961 1 96.94 197 PHE B CA 1
ATOM 3181 C C . PHE B 1 197 ? 17.125 -6.836 -8.852 1 96.94 197 PHE B C 1
ATOM 3183 O O . PHE B 1 197 ? 18.219 -7.23 -8.422 1 96.94 197 PHE B O 1
ATOM 3190 N N . ASN B 1 198 ? 17.016 -6.32 -10.047 1 95.62 198 ASN B N 1
ATOM 3191 C CA . ASN B 1 198 ? 18.109 -6.281 -11.008 1 95.62 198 ASN B CA 1
ATOM 3192 C C . ASN B 1 198 ? 19.234 -5.359 -10.539 1 95.62 198 ASN B C 1
ATOM 3194 O O . ASN B 1 198 ? 20.406 -5.613 -10.82 1 95.62 198 ASN B O 1
ATOM 3198 N N . GLN B 1 199 ? 18.875 -4.402 -9.766 1 93.81 199 GLN B N 1
ATOM 3199 C CA . GLN B 1 199 ? 19.844 -3.414 -9.312 1 93.81 199 GLN B CA 1
ATOM 3200 C C . GLN B 1 199 ? 20.594 -3.906 -8.078 1 93.81 199 GLN B C 1
ATOM 3202 O O . GLN B 1 199 ? 21.75 -3.527 -7.859 1 93.81 199 GLN B O 1
ATOM 3207 N N . ASN B 1 200 ? 19.906 -4.816 -7.328 1 91.75 200 ASN B N 1
ATOM 3208 C CA . ASN B 1 200 ? 20.453 -5.039 -5.996 1 91.75 200 ASN B CA 1
ATOM 3209 C C . ASN B 1 200 ? 20.812 -6.504 -5.781 1 91.75 200 ASN B C 1
ATOM 3211 O O . ASN B 1 200 ? 21.594 -6.828 -4.875 1 91.75 200 ASN B O 1
ATOM 3215 N N . LEU B 1 201 ? 20.219 -7.352 -6.543 1 89 201 LEU B N 1
ATOM 3216 C CA . LEU B 1 201 ? 20.453 -8.766 -6.297 1 89 201 LEU B CA 1
ATOM 3217 C C . LEU B 1 201 ? 21.125 -9.422 -7.508 1 89 201 LEU B C 1
ATOM 3219 O O . LEU B 1 201 ? 21.766 -10.469 -7.383 1 89 201 LEU B O 1
ATOM 3223 N N . HIS B 1 202 ? 20.781 -9.055 -8.758 1 74.56 202 HIS B N 1
ATOM 3224 C CA . HIS B 1 202 ? 21.297 -9.742 -9.938 1 74.56 202 HIS B CA 1
ATOM 3225 C C . HIS B 1 202 ? 22.797 -9.547 -10.078 1 74.56 202 HIS B C 1
ATOM 3227 O O . HIS B 1 202 ? 23.484 -10.383 -10.672 1 74.56 202 HIS B O 1
ATOM 3233 N N . ASN B 1 203 ? 23.609 -8.516 -9.375 1 53.84 203 ASN B N 1
ATOM 3234 C CA . ASN B 1 203 ? 25.031 -8.414 -9.688 1 53.84 203 ASN B CA 1
ATOM 3235 C C . ASN B 1 203 ? 25.828 -9.531 -9.016 1 53.84 203 ASN B C 1
ATOM 3237 O O . ASN B 1 203 ? 25.547 -9.906 -7.883 1 53.84 203 ASN B O 1
#

Sequence (406 aa):
MTGIITGDIIRSGRDLSNPKWLEILKTQLSTLSIDNTSWDIYSGDSFQLEVNPADGLTTMLLIKSLLIFKADINVRMALGIGEKEYSGDSISESNGEAFVYSGRLLDELKTETLAIRSSNQEFDETINLMIDLGLLTIDRWTQNSAEAVYYFLSNEVETQKQLADKLGISQGRISERLSRAGYDQIIKLDHYYRKYFNQNLHNMTGIITGDIIRSGRDLSNPKWLEILKTQLSTLSIDNTSWDIYSGDSFQLEVNPADGLTTMLLIKSLLIFKADINVRMALGIGEKEYSGDSISESNGEAFVYSGRLLDELKTETLAIRSSNQEFDETINLMIDLGLLTIDRWTQNSAEAVYYFLSNEVETQKQLADKLGISQGRISERLSRAGYDQIIKLDHYYRKYFNQNLHN

Radius of gyration: 23.23 Å; Cα contacts (8 Å, |Δi|>4): 721; chains: 2; bounding box: 46×73×52 Å